Protein AF-0000000083139965 (afdb_homodimer)

Solvent-accessible surface area (backbone atoms only — not comparable to full-atom values): 27828 Å² total; per-residue (Å²): 112,69,70,55,52,53,49,50,53,48,58,63,44,41,60,57,48,49,54,47,48,51,63,63,42,45,64,53,53,51,46,56,53,44,18,28,18,48,39,89,46,64,86,60,56,39,84,54,54,61,54,27,48,53,52,42,74,65,31,63,68,53,55,50,10,46,53,49,32,50,52,50,26,54,53,44,44,50,53,29,51,52,51,12,42,56,50,14,68,67,50,44,50,93,50,92,61,38,60,57,55,53,48,59,45,30,49,44,52,69,47,27,43,45,63,47,16,42,52,49,38,40,54,50,29,46,60,31,44,80,70,76,44,42,39,42,76,32,42,66,49,29,52,52,49,50,49,51,51,48,37,54,28,46,21,24,57,45,13,53,50,40,21,55,43,58,62,67,50,56,64,65,59,54,51,52,40,50,74,70,64,52,47,70,67,49,41,44,66,69,44,48,49,53,74,30,26,64,48,49,35,51,45,53,44,50,45,41,49,50,47,58,35,42,37,45,39,44,49,43,48,36,59,13,23,40,95,50,64,43,24,31,43,46,46,49,37,48,41,28,53,73,71,30,88,86,26,38,13,32,20,34,24,46,47,51,52,48,48,52,51,51,50,52,53,48,49,51,52,46,54,59,39,49,55,53,37,70,75,92,112,70,69,56,51,53,48,50,53,50,58,62,45,41,59,57,47,49,52,48,49,51,64,63,43,45,61,54,54,52,45,54,53,46,16,28,17,48,40,90,46,64,85,58,57,39,83,55,55,63,53,25,49,52,52,40,73,65,30,62,67,52,53,49,11,46,53,49,33,52,53,51,27,54,54,45,45,49,53,28,51,51,51,10,44,54,49,13,67,66,49,44,50,94,50,93,60,38,60,58,54,52,48,61,44,30,49,46,52,68,50,27,42,46,64,49,16,42,52,48,37,41,52,51,30,45,60,31,44,80,71,75,44,43,39,41,73,33,43,67,49,29,50,52,50,51,49,50,51,48,37,53,28,45,21,25,57,46,14,52,50,41,22,54,42,57,60,66,50,57,64,63,59,55,50,53,40,51,74,71,63,53,47,71,69,48,41,43,66,70,46,48,49,53,72,30,26,63,49,51,37,51,43,51,43,50,45,41,51,50,47,58,36,44,36,45,38,44,51,44,47,36,58,12,23,40,95,50,66,43,23,32,45,47,47,49,36,49,41,29,52,74,70,31,88,88,27,38,13,31,21,33,24,46,48,52,52,47,47,51,51,52,49,50,53,48,50,51,51,45,55,59,39,50,55,54,40,70,75,91

pLDDT: mean 88.92, std 9.9, range [39.56, 98.25]

Radius of gyration: 24.58 Å; Cα contacts (8 Å, |Δi|>4): 737; chains: 2; bounding box: 59×63×57 Å

Nearest PDB structures (foldseek):
  7cad-assembly1_A  TM=8.749E-01  e=1.675E-11  Mycolicibacterium smegmatis MC2 155
  8hps-assembly1_A  TM=8.743E-01  e=2.082E-11  Mycolicibacterium smegmatis MC2 155
  8ja7-assembly1_A  TM=8.848E-01  e=9.126E-11  Mycobacterium tuberculosis H37Rv
  4xtc-assembly1_M  TM=8.029E-01  e=4.568E-08  Sphingomonas sp. A1
  2onk-assembly2_I  TM=8.038E-01  e=4.782E-06  Archaeoglobus fulgidus

InterPro domains:
  IPR000515 ABC transporter type 1, transmembrane domain MetI-like [PF00528] (81-275)
  IPR000515 ABC transporter type 1, transmembrane domain MetI-like [PS50928] (66-269)
  IPR000515 ABC transporter type 1, transmembrane domain MetI-like [cd06261] (62-247)
  IPR035906 MetI-like superfamily [G3DSA:1.10.3720.10] (1-270)
  IPR035906 MetI-like superfamily [SSF161098] (50-265)
  IPR051393 ABC transporter permease component [PTHR30193] (10-277)

Organism: NCBI:txid33039

Secondary structure (DSSP, 8-state):
-HHHHHHHHHHHHHHHHHHHHHHHHHHHHHHHHHTTEE-SSGGG-EE-TTHHHHHHHH-HHHHHHHHHHHHHHHHHHHHHHHHHHHHHHHHTS--TTHHHHHHHHHGGGGS-HHHHHHHHHHHHHHHHHTTT--TTT-HHHHHHHHHHHHHHHHHHHHHHHHHHHHHTS-HHHHHHHHHTT--HHHIIIIIIHHHTHHHHHHHHHHHHHHHHT--HHHHHHTTT-STTTT--HHHHHHHHHHSSTT-HHHHHHHHHHHHHHHHHHHHHHHHHHHHHHHH-/-HHHHHHHHHHHHHHHHHHHHHHHHHHHHHHHHHTTEE-SSGGG-EE-TTHHHHHHHH-HHHHHHHHHHHHHHHHHHHHHHHHHHHHHHHHTS--TTHHHHHHHHHGGGGS-HHHHHHHHHHHHHHHHHTTT--TTT-HHHHHHHHHHHHHHHHHHHHHHHHHHHHHTS-HHHHHHHHHTT--HHHIIIIIIHHHTHHHHHHHHHHHHHHHHT--HHHHHHTTT-STTTT--HHHHHHHHHHSSTT-HHHHHHHHHHHHHHHHHHHHHHHHHHHHHHHH-

Foldseek 3Di:
DVVVVVVVVCVVCVVVVVVVVCVVCVVVVLLVQLLQFQDPDSVPTDGDGCVLVVVCVPPPLLVLLAVLLVVLLVVLLCLLLVLLLVLLVVLLDPDPPSVVVLCVLAVLLVDDQQVLLQVLQVVLQVVCVVVPDHCQRDLVSVSVSLSVSVSSNCNSVLNVLLSVQQNPDDVVVVVVCVVVVQDPVRCVPPPSCLSSLVSSLVSSLVSNLCSLQDDSNLCNRHLCHDVNSNRHNNSVLVCQCPVDPSSNSSSSNSVSVSVVVSCVVSVVSNVVSVVSNVVD/DVVVVVVVVCVVCVVVVVVVVCVVCVVVVLLVQLLQFQDPDSVPTDGNGCVLVVVCVPPPLLVLLAVLLVVLLVVLLCLLLVLLLVLLVVLLDPDPPSVVVLCVLAVLLVDDQQVLLQVLQVVLQVVCVVVPDHCQRDLVSVSVSLSVSVSSNCNSVLNVLLSVQQNPDDVVVVVVCVVVVQDPVRCVPPPSCLSSLVSSLVSSLVSNLCSLQDDSNLCNRHLCHDVNSNRHNNSVLVCQCPVDPRSNSSSSNSVSVSVVVSCVVSVVSNVVSVVSNVVD

Structure (mmCIF, N/CA/C/O backbone):
data_AF-0000000083139965-model_v1
#
loop_
_entity.id
_entity.type
_entity.pdbx_description
1 polymer 'L-arabinose transport system permease protein AraP'
#
loop_
_atom_site.group_PDB
_atom_site.id
_atom_site.type_symbol
_atom_site.label_atom_id
_atom_site.label_alt_id
_atom_site.label_comp_id
_atom_site.label_asym_id
_atom_site.label_entity_id
_atom_site.label_seq_id
_atom_site.pdbx_PDB_ins_code
_atom_site.Cartn_x
_atom_site.Cartn_y
_atom_site.Cartn_z
_atom_site.occupancy
_atom_site.B_iso_or_equiv
_atom_site.auth_seq_id
_atom_site.auth_comp_id
_atom_site.auth_asym_id
_atom_site.auth_atom_id
_atom_site.pdbx_PDB_model_num
ATOM 1 N N . MET A 1 1 ? -28.828 26.562 22.656 1 40.03 1 MET A N 1
ATOM 2 C CA . MET A 1 1 ? -29.156 26.172 21.281 1 40.03 1 MET A CA 1
ATOM 3 C C . MET A 1 1 ? -28.062 25.297 20.688 1 40.03 1 MET A C 1
ATOM 5 O O . MET A 1 1 ? -28.312 24.531 19.75 1 40.03 1 MET A O 1
ATOM 9 N N . GLU A 1 2 ? -26.75 25.672 21.047 1 48.31 2 GLU A N 1
ATOM 10 C CA . GLU A 1 2 ? -25.531 25 20.625 1 48.31 2 GLU A CA 1
ATOM 11 C C . GLU A 1 2 ? -25.516 23.531 21.047 1 48.31 2 GLU A C 1
ATOM 13 O O . GLU A 1 2 ? -25.141 22.656 20.281 1 48.31 2 GLU A O 1
ATOM 18 N N . LYS A 1 3 ? -25.734 23.469 22.344 1 54.06 3 LYS A N 1
ATOM 19 C CA . LYS A 1 3 ? -25.719 22.156 22.984 1 54.06 3 LYS A CA 1
ATOM 20 C C . LYS A 1 3 ? -26.812 21.266 22.406 1 54.06 3 LYS A C 1
ATOM 22 O O . LYS A 1 3 ? -26.641 20.047 22.328 1 54.06 3 LYS A O 1
ATOM 27 N N . ALA A 1 4 ? -27.844 21.875 22.109 1 50.06 4 ALA A N 1
ATOM 28 C CA . ALA A 1 4 ? -29.016 21.141 21.656 1 50.06 4 ALA A CA 1
ATOM 29 C C . ALA A 1 4 ? -28.797 20.562 20.25 1 50.06 4 ALA A C 1
ATOM 31 O O . ALA A 1 4 ? -29.203 19.438 19.969 1 50.06 4 ALA A O 1
ATOM 32 N N . PHE A 1 5 ? -28.203 21.266 19.359 1 49.53 5 PHE A N 1
ATOM 33 C CA . PHE A 1 5 ? -27.906 20.875 17.984 1 49.53 5 PHE A CA 1
ATOM 34 C C . PHE A 1 5 ? -26.859 19.781 17.938 1 49.53 5 PHE A C 1
ATOM 36 O O . PHE A 1 5 ? -26.922 18.875 17.094 1 49.53 5 PHE A O 1
ATOM 43 N N . LYS A 1 6 ? -25.984 19.984 18.844 1 57.78 6 LYS A N 1
ATOM 44 C CA . LYS A 1 6 ? -24.953 18.969 18.969 1 57.78 6 LYS A CA 1
ATOM 45 C C . LYS A 1 6 ? -25.547 17.609 19.312 1 57.78 6 LYS A C 1
ATOM 47 O O . LYS A 1 6 ? -25.125 16.578 18.766 1 57.78 6 LYS A O 1
ATOM 52 N N . LYS A 1 7 ? -26.5 17.672 20.172 1 56.47 7 LYS A N 1
ATOM 53 C CA . LYS A 1 7 ? -27.094 16.438 20.688 1 56.47 7 LYS A CA 1
ATOM 54 C C . LYS A 1 7 ? -27.938 15.75 19.609 1 56.47 7 LYS A C 1
ATOM 56 O O . LYS A 1 7 ? -27.922 14.523 19.484 1 56.47 7 LYS A O 1
ATOM 61 N N . ARG A 1 8 ? -28.625 16.516 18.906 1 53.91 8 ARG A N 1
ATOM 62 C CA . ARG A 1 8 ? -29.547 15.938 17.922 1 53.91 8 ARG A CA 1
ATOM 63 C C . ARG A 1 8 ? -28.781 15.32 16.766 1 53.91 8 ARG A C 1
ATOM 65 O O . ARG A 1 8 ? -29.141 14.242 16.281 1 53.91 8 ARG A O 1
ATOM 72 N N . PHE A 1 9 ? -27.828 16.016 16.297 1 57.41 9 PHE A N 1
ATOM 73 C CA . PHE A 1 9 ? -27.031 15.5 15.203 1 57.41 9 PHE A CA 1
ATOM 74 C C . PHE A 1 9 ? -26.297 14.227 15.609 1 57.41 9 PHE A C 1
ATOM 76 O O . PHE A 1 9 ? -26.234 13.266 14.844 1 57.41 9 PHE A O 1
ATOM 83 N N . ALA A 1 10 ? -25.859 14.312 16.812 1 58.84 10 ALA A N 1
ATOM 84 C CA . ALA A 1 10 ? -25.203 13.117 17.344 1 58.84 10 ALA A CA 1
ATOM 85 C C . ALA A 1 10 ? -26.172 11.945 17.422 1 58.84 10 ALA A C 1
ATOM 87 O O . ALA A 1 10 ? -25.812 10.805 17.094 1 58.84 10 ALA A O 1
ATOM 88 N N . ILE A 1 11 ? -27.359 12.211 17.781 1 59.28 11 ILE A N 1
ATOM 89 C CA . ILE A 1 11 ? -28.359 11.164 17.969 1 59.28 11 ILE A CA 1
ATOM 90 C C . ILE A 1 11 ? -28.75 10.578 16.609 1 59.28 11 ILE A C 1
ATOM 92 O O . ILE A 1 11 ? -28.938 9.367 16.469 1 59.28 11 ILE A O 1
ATOM 96 N N . LEU A 1 12 ? -28.812 11.422 15.578 1 60.69 12 LEU A N 1
ATOM 97 C CA . LEU A 1 12 ? -29.25 10.93 14.273 1 60.69 12 LEU A CA 1
ATOM 98 C C . LEU A 1 12 ? -28.109 10.172 13.586 1 60.69 12 LEU A C 1
ATOM 100 O O . LEU A 1 12 ? -28.344 9.195 12.867 1 60.69 12 LEU A O 1
ATOM 104 N N . MET A 1 13 ? -27 10.633 13.977 1 70.31 13 MET A N 1
ATOM 105 C CA . MET A 1 13 ? -25.891 10.016 13.266 1 70.31 13 MET A CA 1
ATOM 106 C C . MET A 1 13 ? -25.422 8.742 13.969 1 70.31 13 MET A C 1
ATOM 108 O O . MET A 1 13 ? -24.75 7.902 13.367 1 70.31 13 MET A O 1
ATOM 112 N N . LEU A 1 14 ? -25.969 8.578 15.141 1 72.94 14 LEU A N 1
ATOM 113 C CA . LEU A 1 14 ? -25.484 7.477 15.961 1 72.94 14 LEU A CA 1
ATOM 114 C C . LEU A 1 14 ? -25.938 6.133 15.406 1 72.94 14 LEU A C 1
ATOM 116 O O . LEU A 1 14 ? -25.125 5.203 15.289 1 72.94 14 LEU A O 1
ATOM 120 N N . PRO A 1 15 ? -27.188 6.09 15 1 71.31 15 PRO A N 1
ATOM 121 C CA . PRO A 1 15 ? -27.594 4.793 14.453 1 71.31 15 PRO A CA 1
ATOM 122 C C . PRO A 1 15 ? -26.828 4.41 13.195 1 71.31 15 PRO A C 1
ATOM 124 O O . PRO A 1 15 ? -26.484 3.242 13.008 1 71.31 15 PRO A O 1
ATOM 127 N N . THR A 1 16 ? -26.625 5.41 12.422 1 73.5 16 THR A N 1
ATOM 128 C CA . THR A 1 16 ? -25.906 5.148 11.18 1 73.5 16 THR A CA 1
ATOM 129 C C . THR A 1 16 ? -24.453 4.77 11.469 1 73.5 16 THR A C 1
ATOM 131 O O . THR A 1 16 ? -23.922 3.844 10.852 1 73.5 16 THR A O 1
ATOM 134 N N . LEU A 1 17 ? -24 5.379 12.453 1 79.5 17 LEU A N 1
ATOM 135 C CA . LEU A 1 17 ? -22.625 5.086 12.812 1 79.5 17 LEU A CA 1
ATOM 136 C C . LEU A 1 17 ? -22.5 3.691 13.422 1 79.5 17 LEU A C 1
ATOM 138 O O . LEU A 1 17 ? -21.547 2.967 13.148 1 79.5 17 LEU A O 1
ATOM 142 N N . ILE A 1 18 ? -23.484 3.336 14.133 1 79.94 18 ILE A N 1
ATOM 143 C CA . ILE A 1 18 ? -23.469 2.014 14.758 1 79.94 18 ILE A CA 1
ATOM 144 C C . ILE A 1 18 ? -23.594 0.938 13.68 1 79.94 18 ILE A C 1
ATOM 146 O O . ILE A 1 18 ? -22.891 -0.07 13.719 1 79.94 18 ILE A O 1
ATOM 150 N N . ALA A 1 19 ? -24.422 1.233 12.727 1 75.75 19 ALA A N 1
ATOM 151 C CA . ALA A 1 19 ? -24.594 0.289 11.625 1 75.75 19 ALA A CA 1
ATOM 152 C C . ALA A 1 19 ? -23.297 0.152 10.828 1 75.75 19 ALA A C 1
ATOM 154 O O . ALA A 1 19 ? -22.922 -0.954 10.438 1 75.75 19 ALA A O 1
ATOM 155 N N . PHE A 1 20 ? -22.703 1.212 10.812 1 78.19 20 PHE A N 1
ATOM 156 C CA . PHE A 1 20 ? -21.453 1.21 10.07 1 78.19 20 PHE A CA 1
ATOM 157 C C . PHE A 1 20 ? -20.375 0.436 10.828 1 78.19 20 PHE A C 1
ATOM 159 O O . PHE A 1 20 ? -19.641 -0.366 10.242 1 78.19 20 PHE A O 1
ATOM 166 N N . ILE A 1 21 ? -20.375 0.562 12.031 1 79.38 21 ILE A N 1
ATOM 167 C CA . ILE A 1 21 ? -19.375 -0.108 12.859 1 79.38 21 ILE A CA 1
ATOM 168 C C . ILE A 1 21 ? -19.594 -1.618 12.82 1 79.38 21 ILE A C 1
ATOM 170 O O . ILE A 1 21 ? -18.641 -2.389 12.688 1 79.38 21 ILE A O 1
ATOM 174 N N . ILE A 1 22 ? -20.812 -1.938 12.836 1 78.56 22 ILE A N 1
ATOM 175 C CA . ILE A 1 22 ? -21.141 -3.359 12.805 1 78.56 22 ILE A CA 1
ATOM 176 C C . ILE A 1 22 ? -20.688 -3.963 11.477 1 78.56 22 ILE A C 1
ATOM 178 O O . ILE A 1 22 ? -20.094 -5.043 11.445 1 78.56 22 ILE A O 1
ATOM 182 N N . ALA A 1 23 ? -20.891 -3.203 10.461 1 79.81 23 ALA A N 1
ATOM 183 C CA . ALA A 1 23 ? -20.5 -3.678 9.141 1 79.81 23 ALA A CA 1
ATOM 184 C C . ALA A 1 23 ? -18.984 -3.795 9.023 1 79.81 23 ALA A C 1
ATOM 186 O O . ALA A 1 23 ? -18.469 -4.668 8.32 1 79.81 23 ALA A O 1
ATOM 187 N N . PHE A 1 24 ? -18.312 -3.039 9.797 1 86.19 24 PHE A N 1
ATOM 188 C CA . PHE A 1 24 ? -16.859 -3.041 9.75 1 86.19 24 PHE A CA 1
ATOM 189 C C . PHE A 1 24 ? -16.297 -4.137 10.648 1 86.19 24 PHE A C 1
ATOM 191 O O . PHE A 1 24 ? -15.18 -4.625 10.422 1 86.19 24 PHE A O 1
ATOM 198 N N . ILE A 1 25 ? -17.078 -4.559 11.57 1 88.5 25 ILE A N 1
ATOM 199 C CA . ILE A 1 25 ? -16.594 -5.527 12.547 1 88.5 25 ILE A CA 1
ATOM 200 C C . ILE A 1 25 ? -16.875 -6.945 12.047 1 88.5 25 ILE A C 1
ATOM 202 O O . ILE A 1 25 ? -16.125 -7.879 12.359 1 88.5 25 ILE A O 1
ATOM 206 N N . ILE A 1 26 ? -17.797 -7.098 11.227 1 87.75 26 ILE A N 1
ATOM 207 C CA . ILE A 1 26 ? -18.297 -8.398 10.805 1 87.75 26 ILE A CA 1
ATOM 208 C C . ILE A 1 26 ? -17.172 -9.203 10.156 1 87.75 26 ILE A C 1
ATOM 210 O O . ILE A 1 26 ? -16.953 -10.359 10.523 1 87.75 26 ILE A O 1
ATOM 214 N N . PRO A 1 27 ? -16.453 -8.594 9.234 1 87.31 27 PRO A N 1
ATOM 215 C CA . PRO A 1 27 ? -15.375 -9.383 8.617 1 87.31 27 PRO A CA 1
ATOM 216 C C . PRO A 1 27 ? -14.328 -9.844 9.633 1 87.31 27 PRO A C 1
ATOM 218 O O . PRO A 1 27 ? -13.797 -10.945 9.516 1 87.31 27 PRO A O 1
ATOM 221 N N . PHE A 1 28 ? -14.125 -9.109 10.594 1 88.19 28 PHE A N 1
ATOM 222 C CA . PHE A 1 28 ? -13.148 -9.469 11.609 1 88.19 28 PHE A CA 1
ATOM 223 C C . PHE A 1 28 ? -13.656 -10.641 12.453 1 88.19 28 PHE A C 1
ATOM 225 O O . PHE A 1 28 ? -12.922 -11.594 12.703 1 88.19 28 PHE A O 1
ATOM 232 N N . VAL A 1 29 ? -14.852 -10.484 12.867 1 90.06 29 VAL A N 1
ATOM 233 C CA . VAL A 1 29 ? -15.445 -11.516 13.727 1 90.06 29 VAL A CA 1
ATOM 234 C C . VAL A 1 29 ? -15.508 -12.836 12.969 1 90.06 29 VAL A C 1
ATOM 236 O O . VAL A 1 29 ? -15.188 -13.891 13.523 1 90.06 29 VAL A O 1
ATOM 239 N N . LEU A 1 30 ? -15.914 -12.758 11.758 1 88.25 30 LEU A N 1
ATOM 240 C CA . LEU A 1 30 ? -15.984 -13.969 10.953 1 88.25 30 LEU A CA 1
ATOM 241 C C . LEU A 1 30 ? -14.594 -14.562 10.742 1 88.25 30 LEU A C 1
ATOM 243 O O . LEU A 1 30 ? -14.43 -15.789 10.789 1 88.25 30 LEU A O 1
ATOM 247 N N . GLY A 1 31 ? -13.641 -13.711 10.414 1 88.31 31 GLY A N 1
ATOM 248 C CA . GLY A 1 31 ? -12.266 -14.18 10.281 1 88.31 31 GLY A CA 1
ATOM 249 C C . GLY A 1 31 ? -11.758 -14.875 11.531 1 88.31 31 GLY A C 1
ATOM 250 O O . GLY A 1 31 ? -11.133 -15.938 11.445 1 88.31 31 GLY A O 1
ATOM 251 N N . ILE A 1 32 ? -12.062 -14.328 12.633 1 92.06 32 ILE A N 1
ATOM 252 C CA . ILE A 1 32 ? -11.641 -14.906 13.906 1 92.06 32 ILE A CA 1
ATOM 253 C C . ILE A 1 32 ? -12.367 -16.234 14.125 1 92.06 32 ILE A C 1
ATOM 255 O O . ILE A 1 32 ? -11.75 -17.234 14.508 1 92.06 32 ILE A O 1
ATOM 259 N N . TYR A 1 33 ? -13.609 -16.25 13.875 1 92.81 33 TYR A N 1
ATOM 260 C CA . TYR A 1 33 ? -14.391 -17.469 14.031 1 92.81 33 TYR A CA 1
ATOM 261 C C . TYR A 1 33 ? -13.852 -18.594 13.148 1 92.81 33 TYR A C 1
ATOM 263 O O . TYR A 1 33 ? -13.664 -19.719 13.609 1 92.81 33 TYR A O 1
ATOM 271 N N . LEU A 1 34 ? -13.555 -18.266 11.906 1 92.12 34 LEU A N 1
ATOM 272 C CA . LEU A 1 34 ? -13.102 -19.266 10.945 1 92.12 34 LEU A CA 1
ATOM 273 C C . LEU A 1 34 ? -11.719 -19.812 11.328 1 92.12 34 LEU A C 1
ATOM 275 O O . LEU A 1 34 ? -11.359 -20.922 10.938 1 92.12 34 LEU A O 1
ATOM 279 N N . SER A 1 35 ? -10.969 -19.031 12.086 1 94.44 35 SER A N 1
ATOM 280 C CA . SER A 1 35 ? -9.648 -19.484 12.516 1 94.44 35 SER A CA 1
ATOM 281 C C . SER A 1 35 ? -9.758 -20.641 13.508 1 94.44 35 SER A C 1
ATOM 283 O O . SER A 1 35 ? -8.789 -21.359 13.75 1 94.44 35 SER A O 1
ATOM 285 N N . PHE A 1 36 ? -10.953 -20.844 14.031 1 96.38 36 PHE A N 1
ATOM 286 C CA . PHE A 1 36 ? -11.188 -21.922 14.984 1 96.38 36 PHE A CA 1
ATOM 287 C C . PHE A 1 36 ? -11.93 -23.078 14.312 1 96.38 36 PHE A C 1
ATOM 289 O O . PHE A 1 36 ? -12.422 -23.984 14.992 1 96.38 36 PHE A O 1
ATOM 296 N N . THR A 1 37 ? -12.023 -23.062 13.008 1 94.62 37 THR A N 1
ATOM 297 C CA . THR A 1 37 ? -12.812 -24.078 12.305 1 94.62 37 THR A CA 1
ATOM 298 C C . THR A 1 37 ? -12 -24.719 11.195 1 94.62 37 THR A C 1
ATOM 300 O O . THR A 1 37 ? -10.961 -24.188 10.789 1 94.62 37 THR A O 1
ATOM 303 N N . LYS A 1 38 ? -12.406 -25.922 10.867 1 93.88 38 LYS A N 1
ATOM 304 C CA . LYS A 1 38 ? -12.031 -26.516 9.586 1 93.88 38 LYS A CA 1
ATOM 305 C C . LYS A 1 38 ? -13.047 -26.188 8.508 1 93.88 38 LYS A C 1
ATOM 307 O O . LYS A 1 38 ? -14.258 -26.328 8.711 1 93.88 38 LYS A O 1
ATOM 312 N N . PHE A 1 39 ? -12.516 -25.531 7.414 1 88.88 39 PHE A N 1
ATOM 313 C CA . PHE A 1 39 ? -13.469 -25.094 6.398 1 88.88 39 PHE A CA 1
ATOM 314 C C . PHE A 1 39 ? -12.82 -25.078 5.02 1 88.88 39 PHE A C 1
ATOM 316 O O . PHE A 1 39 ? -11.594 -25.016 4.902 1 88.88 39 PHE A O 1
ATOM 323 N N . THR A 1 40 ? -13.641 -25.297 4.039 1 81 40 THR A N 1
ATOM 324 C CA . THR A 1 40 ? -13.289 -24.984 2.658 1 81 40 THR A CA 1
ATOM 325 C C . THR A 1 40 ? -14.062 -23.781 2.16 1 81 40 THR A C 1
ATOM 327 O O . THR A 1 40 ? -13.516 -22.922 1.468 1 81 40 THR A O 1
ATOM 330 N N . THR A 1 41 ? -15.273 -23.766 2.584 1 78.69 41 THR A N 1
ATOM 331 C CA . THR A 1 41 ? -16.156 -22.625 2.379 1 78.69 41 THR A CA 1
ATOM 332 C C . THR A 1 41 ? -16.781 -22.172 3.699 1 78.69 41 THR A C 1
ATOM 334 O O . THR A 1 41 ? -16.672 -22.875 4.707 1 78.69 41 THR A O 1
ATOM 337 N N . VAL A 1 42 ? -17.375 -21.062 3.68 1 76.12 42 VAL A N 1
ATOM 338 C CA . VAL A 1 42 ? -17.969 -20.531 4.91 1 76.12 42 VAL A CA 1
ATOM 339 C C . VAL A 1 42 ? -19.109 -21.422 5.367 1 76.12 42 VAL A C 1
ATOM 341 O O . VAL A 1 42 ? -19.344 -21.578 6.566 1 76.12 42 VAL A O 1
ATOM 344 N N . THR A 1 43 ? -19.656 -22.047 4.473 1 78 43 THR A N 1
ATOM 345 C CA . THR A 1 43 ? -20.875 -22.797 4.781 1 78 43 THR A CA 1
ATOM 346 C C . THR A 1 43 ? -20.531 -24.188 5.332 1 78 43 THR A C 1
ATOM 348 O O . THR A 1 43 ? -21.375 -24.844 5.938 1 78 43 THR A O 1
ATOM 351 N N . ASP A 1 44 ? -19.328 -24.641 5.219 1 85.69 44 ASP A N 1
ATOM 352 C CA . ASP A 1 44 ? -18.969 -25.984 5.68 1 85.69 44 ASP A CA 1
ATOM 353 C C . ASP A 1 44 ? -18.047 -25.922 6.891 1 85.69 44 ASP A C 1
ATOM 355 O O . ASP A 1 44 ? -17.328 -26.891 7.191 1 85.69 44 ASP A O 1
ATOM 359 N N . ALA A 1 45 ? -18.125 -24.906 7.637 1 90.31 45 ALA A N 1
ATOM 360 C CA . ALA A 1 45 ? -17.219 -24.688 8.766 1 90.31 45 ALA A CA 1
ATOM 361 C C . ALA A 1 45 ? -17.578 -25.594 9.938 1 90.31 45 ALA A C 1
ATOM 363 O O . ALA A 1 45 ? -18.734 -25.703 10.32 1 90.31 45 ALA A O 1
ATOM 364 N N . GLN A 1 46 ? -16.562 -26.297 10.438 1 94.31 46 GLN A N 1
ATOM 365 C CA . GLN A 1 46 ? -16.703 -27.156 11.617 1 94.31 46 GLN A CA 1
ATOM 366 C C . GLN A 1 46 ? -15.766 -26.703 12.734 1 94.31 46 GLN A C 1
ATOM 368 O O . GLN A 1 46 ? -14.562 -26.547 12.516 1 94.31 46 GLN A O 1
ATOM 373 N N . TRP A 1 47 ? -16.312 -26.609 13.922 1 95.31 47 TRP A N 1
ATOM 374 C CA . TRP A 1 47 ? -15.531 -26.141 15.062 1 95.31 47 TRP A CA 1
ATOM 375 C C . TRP A 1 47 ? -14.508 -27.172 15.5 1 95.31 47 TRP A C 1
ATOM 377 O O . TRP A 1 47 ? -14.852 -28.344 15.727 1 95.31 47 TRP A O 1
ATOM 387 N N . ILE A 1 48 ? -13.258 -26.766 15.578 1 96 48 ILE A N 1
ATOM 388 C CA . ILE A 1 48 ? -12.211 -27.703 15.969 1 96 48 ILE A CA 1
ATOM 389 C C . ILE A 1 48 ? -11.375 -27.109 17.094 1 96 48 ILE A C 1
ATOM 391 O O . ILE A 1 48 ? -10.273 -27.578 17.375 1 96 48 ILE A O 1
ATOM 395 N N . GLY A 1 49 ? -11.797 -26 17.609 1 95.31 49 GLY A N 1
ATOM 396 C CA . GLY A 1 49 ? -11.117 -25.375 18.734 1 95.31 49 GLY A CA 1
ATOM 397 C C . GLY A 1 49 ? -9.805 -24.719 18.359 1 95.31 49 GLY A C 1
ATOM 398 O O . GLY A 1 49 ? -9.75 -23.938 17.406 1 95.31 49 GLY A O 1
ATOM 399 N N . LEU A 1 50 ? -8.742 -25.156 19.125 1 96.75 50 LEU A N 1
ATOM 400 C CA . LEU A 1 50 ? -7.469 -24.469 18.953 1 96.75 50 LEU A CA 1
ATOM 401 C C . LEU A 1 50 ? -6.523 -25.266 18.062 1 96.75 50 LEU A C 1
ATOM 403 O O . LEU A 1 50 ? -5.336 -24.953 17.969 1 96.75 50 LEU A O 1
ATOM 407 N N . SER A 1 51 ? -7.004 -26.203 17.344 1 96.81 51 SER A N 1
ATOM 408 C CA . SER A 1 51 ? -6.18 -27.094 16.547 1 96.81 51 SER A CA 1
ATOM 409 C C . SER A 1 51 ? -5.406 -26.328 15.477 1 96.81 51 SER A C 1
ATOM 411 O O . SER A 1 51 ? -4.215 -26.578 15.273 1 96.81 51 SER A O 1
ATOM 413 N N . ASN A 1 52 ? -6.094 -25.375 14.805 1 97 52 ASN A N 1
ATOM 414 C CA . ASN A 1 52 ? -5.434 -24.578 13.773 1 97 52 ASN A CA 1
ATOM 415 C C . ASN A 1 52 ? -4.266 -23.781 14.344 1 97 52 ASN A C 1
ATOM 417 O O . ASN A 1 52 ? -3.219 -23.656 13.703 1 97 52 ASN A O 1
ATOM 421 N N . TYR A 1 53 ? -4.453 -23.328 15.539 1 97.12 53 TYR A N 1
ATOM 422 C CA . TYR A 1 53 ? -3.416 -22.531 16.188 1 97.12 53 TYR A CA 1
ATOM 423 C C . TYR A 1 53 ? -2.238 -23.406 16.609 1 97.12 53 TYR A C 1
ATOM 425 O O . TYR A 1 53 ? -1.082 -22.984 16.5 1 97.12 53 TYR A O 1
ATOM 433 N N . ILE A 1 54 ? -2.498 -24.531 17.016 1 97.12 54 ILE A N 1
ATOM 434 C CA . ILE A 1 54 ? -1.442 -25.469 17.391 1 97.12 54 ILE A CA 1
ATOM 435 C C . ILE A 1 54 ? -0.6 -25.828 16.172 1 97.12 54 ILE A C 1
ATOM 437 O O . ILE A 1 54 ? 0.632 -25.812 16.234 1 97.12 54 ILE A O 1
ATOM 441 N N . VAL A 1 55 ? -1.267 -26.047 15.109 1 96.19 55 VAL A N 1
ATOM 442 C CA . VAL A 1 55 ? -0.567 -26.391 13.867 1 96.19 55 VAL A CA 1
ATOM 443 C C . VAL A 1 55 ? 0.246 -25.188 13.391 1 96.19 55 VAL A C 1
ATOM 445 O O . VAL A 1 55 ? 1.394 -25.344 12.969 1 96.19 55 VAL A O 1
ATOM 448 N N . ALA A 1 56 ? -0.308 -24.047 13.453 1 96.12 56 ALA A N 1
ATOM 449 C CA . ALA A 1 56 ? 0.378 -22.828 13.031 1 96.12 56 ALA A CA 1
ATOM 450 C C . ALA A 1 56 ? 1.638 -22.594 13.867 1 96.12 56 ALA A C 1
ATOM 452 O O . ALA A 1 56 ? 2.691 -22.25 13.32 1 96.12 56 ALA A O 1
ATOM 453 N N . PHE A 1 57 ? 1.577 -22.875 15.203 1 95.75 57 PHE A N 1
ATOM 454 C CA . PHE A 1 57 ? 2.703 -22.625 16.094 1 95.75 57 PHE A CA 1
ATOM 455 C C . PHE A 1 57 ? 3.789 -23.672 15.898 1 95.75 57 PHE A C 1
ATOM 457 O O . PHE A 1 57 ? 4.961 -23.422 16.188 1 95.75 57 PHE A O 1
ATOM 464 N N . ARG A 1 58 ? 3.428 -24.75 15.359 1 95.31 58 ARG A N 1
ATOM 465 C CA . ARG A 1 58 ? 4.383 -25.828 15.133 1 95.31 58 ARG A CA 1
ATOM 466 C C . ARG A 1 58 ? 4.984 -25.75 13.734 1 95.31 58 ARG A C 1
ATOM 468 O O . ARG A 1 58 ? 5.941 -26.453 13.422 1 95.31 58 ARG A O 1
ATOM 475 N N . ASP A 1 59 ? 4.402 -24.906 12.953 1 95.75 59 ASP A N 1
ATOM 476 C CA . ASP A 1 59 ? 4.895 -24.75 11.586 1 95.75 59 ASP A CA 1
ATOM 477 C C . ASP A 1 59 ? 6.184 -23.922 11.562 1 95.75 59 ASP A C 1
ATOM 479 O O . ASP A 1 59 ? 6.148 -22.703 11.688 1 95.75 59 ASP A O 1
ATOM 483 N N . LYS A 1 60 ? 7.281 -24.578 11.328 1 96 60 LYS A N 1
ATOM 484 C CA . LYS A 1 60 ? 8.594 -23.938 11.359 1 96 60 LYS A CA 1
ATOM 485 C C . LYS A 1 60 ? 8.719 -22.875 10.273 1 96 60 LYS A C 1
ATOM 487 O O . LYS A 1 60 ? 9.398 -21.859 10.453 1 96 60 LYS A O 1
ATOM 492 N N . ASP A 1 61 ? 8.094 -23.109 9.164 1 95.75 61 ASP A N 1
ATOM 493 C CA . ASP A 1 61 ? 8.133 -22.141 8.078 1 95.75 61 ASP A CA 1
ATOM 494 C C . ASP A 1 61 ? 7.426 -20.844 8.461 1 95.75 61 ASP A C 1
ATOM 496 O O . ASP A 1 61 ? 7.895 -19.75 8.141 1 95.75 61 ASP A O 1
ATOM 500 N N . PHE A 1 62 ? 6.352 -21.031 9.195 1 96.81 62 PHE A N 1
ATOM 501 C CA . PHE A 1 62 ? 5.594 -19.859 9.633 1 96.81 62 PHE A CA 1
ATOM 502 C C . PHE A 1 62 ? 6.383 -19.047 10.656 1 96.81 62 PHE A C 1
ATOM 504 O O . PHE A 1 62 ? 6.512 -17.828 10.531 1 96.81 62 PHE A O 1
ATOM 511 N N . LEU A 1 63 ? 6.945 -19.719 11.562 1 96.88 63 LEU A N 1
ATOM 512 C CA . LEU A 1 63 ? 7.719 -19.047 12.594 1 96.88 63 LEU A CA 1
ATOM 513 C C . LEU A 1 63 ? 8.945 -18.375 11.992 1 96.88 63 LEU A C 1
ATOM 515 O O . LEU A 1 63 ? 9.297 -17.25 12.383 1 96.88 63 LEU A O 1
ATOM 519 N N . ALA A 1 64 ? 9.586 -19.047 11.062 1 96.94 64 ALA A N 1
ATOM 520 C CA . ALA A 1 64 ? 10.727 -18.453 10.367 1 96.94 64 ALA A CA 1
ATOM 521 C C . ALA A 1 64 ? 10.32 -17.219 9.586 1 96.94 64 ALA A C 1
ATOM 523 O O . ALA A 1 64 ? 11.047 -16.219 9.555 1 96.94 64 ALA A O 1
ATOM 524 N N . SER A 1 65 ? 9.156 -17.25 8.914 1 97.5 65 SER A N 1
ATOM 525 C CA . SER A 1 65 ? 8.672 -16.109 8.148 1 97.5 65 SER A CA 1
ATOM 526 C C . SER A 1 65 ? 8.344 -14.938 9.055 1 97.5 65 SER A C 1
ATOM 528 O O . SER A 1 65 ? 8.523 -13.781 8.664 1 97.5 65 SER A O 1
ATOM 530 N N . LEU A 1 66 ? 7.879 -15.266 10.297 1 96.94 66 LEU A N 1
ATOM 531 C CA . LEU A 1 66 ? 7.605 -14.211 11.266 1 96.94 66 LEU A CA 1
ATOM 532 C C . LEU A 1 66 ? 8.891 -13.484 11.656 1 96.94 66 LEU A C 1
ATOM 534 O O . LEU A 1 66 ? 8.938 -12.25 11.641 1 96.94 66 LEU A O 1
ATOM 538 N N . LEU A 1 67 ? 9.867 -14.234 11.969 1 96.62 67 LEU A N 1
ATOM 539 C CA . LEU A 1 67 ? 11.141 -13.656 12.367 1 96.62 67 LEU A CA 1
ATOM 540 C C . LEU A 1 67 ? 11.773 -12.898 11.203 1 96.62 67 LEU A C 1
ATOM 542 O O . LEU A 1 67 ? 12.328 -11.805 11.391 1 96.62 67 LEU A O 1
ATOM 546 N N . PHE A 1 68 ? 11.719 -13.492 10.047 1 97.56 68 PHE A N 1
ATOM 547 C CA . PHE A 1 68 ? 12.242 -12.859 8.844 1 97.56 68 PHE A CA 1
ATOM 548 C C . PHE A 1 68 ? 11.531 -11.539 8.57 1 97.56 68 PHE A C 1
ATOM 550 O O . PHE A 1 68 ? 12.172 -10.547 8.219 1 97.56 68 PHE A O 1
ATOM 557 N N . THR A 1 69 ? 10.266 -11.5 8.82 1 97.62 69 THR A N 1
ATOM 558 C CA . THR A 1 69 ? 9.461 -10.297 8.602 1 97.62 69 THR A CA 1
ATOM 559 C C . THR A 1 69 ? 9.82 -9.219 9.625 1 97.62 69 THR A C 1
ATOM 561 O O . THR A 1 69 ? 9.969 -8.047 9.266 1 97.62 69 THR A O 1
ATOM 564 N N . VAL A 1 70 ? 9.984 -9.625 10.836 1 97 70 VAL A N 1
ATOM 565 C CA . VAL A 1 70 ? 10.336 -8.656 11.867 1 97 70 VAL A CA 1
ATOM 566 C C . VAL A 1 70 ? 11.688 -8.023 11.547 1 97 70 VAL A C 1
ATOM 568 O O . VAL A 1 70 ? 11.852 -6.809 11.656 1 97 70 VAL A O 1
ATOM 571 N N . LYS A 1 71 ? 12.641 -8.828 11.148 1 97.5 71 LYS A N 1
ATOM 572 C CA . LYS A 1 71 ? 13.953 -8.312 10.75 1 97.5 71 LYS A CA 1
ATOM 573 C C . LYS A 1 71 ? 13.828 -7.352 9.57 1 97.5 71 LYS A C 1
ATOM 575 O O . LYS A 1 71 ? 14.453 -6.289 9.57 1 97.5 71 LYS A O 1
ATOM 580 N N . PHE A 1 72 ? 13.055 -7.73 8.664 1 98 72 PHE A N 1
ATOM 581 C CA . PHE A 1 72 ? 12.812 -6.926 7.473 1 98 72 PHE A CA 1
ATOM 582 C C . PHE A 1 72 ? 12.203 -5.578 7.848 1 98 72 PHE A C 1
ATOM 584 O O . PHE A 1 72 ? 12.625 -4.539 7.344 1 98 72 PHE A O 1
ATOM 591 N N . VAL A 1 73 ? 11.227 -5.609 8.703 1 98 73 VAL A N 1
ATOM 592 C CA . VAL A 1 73 ? 10.531 -4.402 9.141 1 98 73 VAL A CA 1
ATOM 593 C C . VAL A 1 73 ? 11.5 -3.484 9.883 1 98 73 VAL A C 1
ATOM 595 O O . VAL A 1 73 ? 11.547 -2.279 9.625 1 98 73 VAL A O 1
ATOM 598 N N . LEU A 1 74 ? 12.281 -4.012 10.75 1 97.62 74 LEU A N 1
ATOM 599 C CA . LEU A 1 74 ? 13.203 -3.217 11.555 1 97.62 74 LEU A CA 1
ATOM 600 C C . LEU A 1 74 ? 14.242 -2.527 10.68 1 97.62 74 LEU A C 1
ATOM 602 O O . LEU A 1 74 ? 14.516 -1.338 10.852 1 97.62 74 LEU A O 1
ATOM 606 N N . VAL A 1 75 ? 14.805 -3.262 9.773 1 98.25 75 VAL A N 1
ATOM 607 C CA . VAL A 1 75 ? 15.828 -2.703 8.891 1 98.25 75 VAL A CA 1
ATOM 608 C C . VAL A 1 75 ? 15.219 -1.6 8.023 1 98.25 75 VAL A C 1
ATOM 610 O O . VAL A 1 75 ? 15.789 -0.514 7.902 1 98.25 75 VAL A O 1
ATOM 613 N N . ASN A 1 76 ? 14.047 -1.848 7.441 1 98.19 76 ASN A N 1
ATOM 614 C CA . ASN A 1 76 ? 13.398 -0.862 6.582 1 98.19 76 ASN A CA 1
ATOM 615 C C . ASN A 1 76 ? 12.969 0.373 7.367 1 98.19 76 ASN A C 1
ATOM 617 O O . ASN A 1 76 ? 13.016 1.491 6.852 1 98.19 76 ASN A O 1
ATOM 621 N N . LEU A 1 77 ? 12.492 0.094 8.594 1 97.56 77 LEU A N 1
ATOM 622 C CA . LEU A 1 77 ? 12.102 1.202 9.453 1 97.56 77 LEU A CA 1
ATOM 623 C C . LEU A 1 77 ? 13.25 2.189 9.625 1 97.56 77 LEU A C 1
ATOM 625 O O . LEU A 1 77 ? 13.055 3.402 9.508 1 97.56 77 LEU A O 1
ATOM 629 N N . VAL A 1 78 ? 14.383 1.701 9.82 1 97.88 78 VAL A N 1
ATOM 630 C CA . VAL A 1 78 ? 15.555 2.535 10.07 1 97.88 78 VAL A CA 1
ATOM 631 C C . VAL A 1 78 ? 16.047 3.143 8.758 1 97.88 78 VAL A C 1
ATOM 633 O O . VAL A 1 78 ? 16.219 4.359 8.656 1 97.88 78 VAL A O 1
ATOM 636 N N . THR A 1 79 ? 16.219 2.396 7.75 1 97.94 79 THR A N 1
ATOM 637 C CA . THR A 1 79 ? 16.828 2.859 6.516 1 97.94 79 THR A CA 1
ATOM 638 C C . THR A 1 79 ? 15.922 3.842 5.789 1 97.94 79 THR A C 1
ATOM 640 O O . THR A 1 79 ? 16.359 4.91 5.359 1 97.94 79 THR A O 1
ATOM 643 N N . ILE A 1 80 ? 14.625 3.521 5.695 1 97.81 80 ILE A N 1
ATOM 644 C CA . ILE A 1 80 ? 13.695 4.363 4.949 1 97.81 80 ILE A CA 1
ATOM 645 C C . ILE A 1 80 ? 13.547 5.715 5.645 1 97.81 80 ILE A C 1
ATOM 647 O O . ILE A 1 80 ? 13.672 6.766 5.008 1 97.81 80 ILE A O 1
ATOM 651 N N . ASN A 1 81 ? 13.391 5.68 6.957 1 97.31 81 ASN A N 1
ATOM 652 C CA . ASN A 1 81 ? 13.125 6.922 7.676 1 97.31 81 ASN A CA 1
ATOM 653 C C . ASN A 1 81 ? 14.383 7.773 7.809 1 97.31 81 ASN A C 1
ATOM 655 O O . ASN A 1 81 ? 14.32 9 7.719 1 97.31 81 ASN A O 1
ATOM 659 N N . LEU A 1 82 ? 15.469 7.133 7.992 1 97 82 LEU A N 1
ATOM 660 C CA . LEU A 1 82 ? 16.719 7.875 8.102 1 97 82 LEU A CA 1
ATOM 661 C C . LEU A 1 82 ? 17.078 8.555 6.777 1 97 82 LEU A C 1
ATOM 663 O O . LEU A 1 82 ? 17.375 9.742 6.746 1 97 82 LEU A O 1
ATOM 667 N N . ILE A 1 83 ? 16.969 7.84 5.707 1 96 83 ILE A N 1
ATOM 668 C CA . ILE A 1 83 ? 17.328 8.383 4.402 1 96 83 ILE A CA 1
ATOM 669 C C . ILE A 1 83 ? 16.297 9.43 3.98 1 96 83 ILE A C 1
ATOM 671 O O . ILE A 1 83 ? 16.656 10.492 3.477 1 96 83 ILE A O 1
ATOM 675 N N . ALA A 1 84 ? 15.031 9.086 4.203 1 96.31 84 ALA A N 1
ATOM 676 C CA . ALA A 1 84 ? 13.977 10.031 3.861 1 96.31 84 ALA A CA 1
ATOM 677 C C . ALA A 1 84 ? 14.156 11.352 4.613 1 96.31 84 ALA A C 1
ATOM 679 O O . ALA A 1 84 ? 14 12.43 4.031 1 96.31 84 ALA A O 1
ATOM 680 N N . PHE A 1 85 ? 14.508 11.289 5.875 1 95.56 85 PHE A N 1
ATOM 681 C CA . PHE A 1 85 ? 14.695 12.492 6.676 1 95.56 85 PHE A CA 1
ATOM 682 C C . PHE A 1 85 ? 15.898 13.281 6.184 1 95.56 85 PHE A C 1
ATOM 684 O O . PHE A 1 85 ? 15.844 14.508 6.078 1 95.56 85 PHE A O 1
ATOM 691 N N . MET A 1 86 ? 16.984 12.578 5.914 1 92.81 86 MET A N 1
ATOM 692 C CA . MET A 1 86 ? 18.188 13.25 5.43 1 92.81 86 MET A CA 1
ATOM 693 C C . MET A 1 86 ? 17.906 13.977 4.117 1 92.81 86 MET A C 1
ATOM 695 O O . MET A 1 86 ? 18.328 15.125 3.938 1 92.81 86 MET A O 1
ATOM 699 N N . LEU A 1 87 ? 17.203 13.336 3.264 1 92.44 87 LEU A N 1
ATOM 700 C CA . LEU A 1 87 ? 16.875 13.953 1.987 1 92.44 87 LEU A CA 1
ATOM 701 C C . LEU A 1 87 ? 15.914 15.125 2.188 1 92.44 87 LEU A C 1
ATOM 703 O O . LEU A 1 87 ? 16.062 16.172 1.548 1 92.44 87 LEU A O 1
ATOM 707 N N . ALA A 1 88 ? 14.977 14.914 3.072 1 93.12 88 ALA A N 1
ATOM 708 C CA . ALA A 1 88 ? 14.023 15.984 3.357 1 93.12 88 ALA A CA 1
ATOM 709 C C . ALA A 1 88 ? 14.734 17.203 3.928 1 93.12 88 ALA A C 1
ATOM 711 O O . ALA A 1 88 ? 14.406 18.344 3.57 1 93.12 88 ALA A O 1
ATOM 712 N N . TYR A 1 89 ? 15.648 16.984 4.793 1 90.31 89 TYR A N 1
ATOM 713 C CA . TYR A 1 89 ? 16.391 18.078 5.43 1 90.31 89 TYR A CA 1
ATOM 714 C C . TYR A 1 89 ? 17.125 18.906 4.395 1 90.31 89 TYR A C 1
ATOM 716 O O . TYR A 1 89 ? 17.188 20.141 4.5 1 90.31 89 TYR A O 1
ATOM 724 N N . VAL A 1 90 ? 17.625 18.25 3.412 1 87.38 90 VAL A N 1
ATOM 725 C CA . VAL A 1 90 ? 18.422 18.922 2.389 1 87.38 90 VAL A CA 1
ATOM 726 C C . VAL A 1 90 ? 17.5 19.578 1.368 1 87.38 90 VAL A C 1
ATOM 728 O O . VAL A 1 90 ? 17.766 20.688 0.902 1 87.38 90 VAL A O 1
ATOM 731 N N . LEU A 1 91 ? 16.438 18.953 1.11 1 89.31 91 LEU A N 1
ATOM 732 C CA . LEU A 1 91 ? 15.602 19.391 -0.004 1 89.31 91 LEU A CA 1
ATOM 733 C C . LEU A 1 91 ? 14.453 20.266 0.485 1 89.31 91 LEU A C 1
ATOM 735 O O . LEU A 1 91 ? 13.602 20.672 -0.306 1 89.31 91 LEU A O 1
ATOM 739 N N . SER A 1 92 ? 14.398 20.469 1.747 1 87.38 92 SER A N 1
ATOM 740 C CA . SER A 1 92 ? 13.328 21.297 2.297 1 87.38 92 SER A CA 1
ATOM 741 C C . SER A 1 92 ? 13.562 22.766 1.99 1 87.38 92 SER A C 1
ATOM 743 O O . SER A 1 92 ? 12.641 23.578 2.104 1 87.38 92 SER A O 1
ATOM 745 N N . ARG A 1 93 ? 14.719 23.078 1.589 1 77.62 93 ARG A N 1
ATOM 746 C CA . ARG A 1 93 ? 15.023 24.469 1.265 1 77.62 93 ARG A CA 1
ATOM 747 C C . ARG A 1 93 ? 14.367 24.875 -0.049 1 77.62 93 ARG A C 1
ATOM 749 O O . ARG A 1 93 ? 14.211 24.062 -0.958 1 77.62 93 ARG A O 1
ATOM 756 N N . LYS A 1 94 ? 13.812 25.984 -0.089 1 71.62 94 LYS A N 1
ATOM 757 C CA . LYS A 1 94 ? 13.117 26.5 -1.265 1 71.62 94 LYS A CA 1
ATOM 758 C C . LYS A 1 94 ? 14.102 26.922 -2.348 1 71.62 94 LYS A C 1
ATOM 760 O O . LYS A 1 94 ? 14.227 28.109 -2.643 1 71.62 94 LYS A O 1
ATOM 765 N N . LEU A 1 95 ? 14.977 26.062 -2.703 1 70.44 95 LEU A N 1
ATOM 766 C CA . LEU A 1 95 ? 15.906 26.375 -3.787 1 70.44 95 LEU A CA 1
ATOM 767 C C . LEU A 1 95 ? 15.367 25.875 -5.121 1 70.44 95 LEU A C 1
ATOM 769 O O . LEU A 1 95 ? 14.578 24.922 -5.164 1 70.44 95 LEU A O 1
ATOM 773 N N . ARG A 1 96 ? 15.82 26.609 -6.191 1 70 96 ARG A N 1
ATOM 774 C CA . ARG A 1 96 ? 15.453 26.234 -7.555 1 70 96 ARG A CA 1
ATOM 775 C C . ARG A 1 96 ? 15.977 24.844 -7.902 1 70 96 ARG A C 1
ATOM 777 O O . ARG A 1 96 ? 17.125 24.516 -7.609 1 70 96 ARG A O 1
ATOM 784 N N . GLY A 1 97 ? 15.195 23.891 -8.258 1 74.94 97 GLY A N 1
ATOM 785 C CA . GLY A 1 97 ? 15.617 22.562 -8.672 1 74.94 97 GLY A CA 1
ATOM 786 C C . GLY A 1 97 ? 15.211 21.469 -7.707 1 74.94 97 GLY A C 1
ATOM 787 O O . GLY A 1 97 ? 15.234 20.281 -8.047 1 74.94 97 GLY A O 1
ATOM 788 N N . THR A 1 98 ? 15.016 21.953 -6.453 1 81.81 98 THR A N 1
ATOM 789 C CA . THR A 1 98 ? 14.672 20.953 -5.449 1 81.81 98 THR A CA 1
ATOM 790 C C . THR A 1 98 ? 13.414 20.203 -5.852 1 81.81 98 THR A C 1
ATOM 792 O O . THR A 1 98 ? 13.234 19.031 -5.48 1 81.81 98 THR A O 1
ATOM 795 N N . ASN A 1 99 ? 12.734 20.812 -6.742 1 81.81 99 ASN A N 1
ATOM 796 C CA . ASN A 1 99 ? 11.477 20.203 -7.164 1 81.81 99 ASN A CA 1
ATOM 797 C C . ASN A 1 99 ? 11.727 18.984 -8.055 1 81.81 99 ASN A C 1
ATOM 799 O O . ASN A 1 99 ? 11.016 17.984 -7.957 1 81.81 99 ASN A O 1
ATOM 803 N N . ILE A 1 100 ? 12.672 19.125 -8.844 1 82.38 100 ILE A N 1
ATOM 804 C CA . ILE A 1 100 ? 12.992 18.016 -9.734 1 82.38 100 ILE A CA 1
ATOM 805 C C . ILE A 1 100 ? 13.469 16.812 -8.914 1 82.38 100 ILE A C 1
ATOM 807 O O . ILE A 1 100 ? 13.055 15.68 -9.164 1 82.38 100 ILE A O 1
ATOM 811 N N . PHE A 1 101 ? 14.297 17.094 -7.891 1 85.81 101 PHE A N 1
ATOM 812 C CA . PHE A 1 101 ? 14.797 16.016 -7.035 1 85.81 101 PHE A CA 1
ATOM 813 C C . PHE A 1 101 ? 13.656 15.359 -6.266 1 85.81 101 PHE A C 1
ATOM 815 O O . PHE A 1 101 ? 13.562 14.133 -6.215 1 85.81 101 PHE A O 1
ATOM 822 N N . ARG A 1 102 ? 12.797 16.172 -5.82 1 87.31 102 ARG A N 1
ATOM 823 C CA . ARG A 1 102 ? 11.672 15.656 -5.051 1 87.31 102 ARG A CA 1
ATOM 824 C C . ARG A 1 102 ? 10.773 14.773 -5.918 1 87.31 102 ARG A C 1
ATOM 826 O O . ARG A 1 102 ? 10.344 13.703 -5.484 1 87.31 102 ARG A O 1
ATOM 833 N N . THR A 1 103 ? 10.648 15.156 -7.141 1 84.06 103 THR A N 1
ATOM 834 C CA . THR A 1 103 ? 9.766 14.438 -8.055 1 84.06 103 THR A CA 1
ATOM 835 C C . THR A 1 103 ? 10.375 13.094 -8.445 1 84.06 103 THR A C 1
ATOM 837 O O . THR A 1 103 ? 9.688 12.07 -8.438 1 84.06 103 THR A O 1
ATOM 840 N N . VAL A 1 104 ? 11.594 13.117 -8.719 1 87.12 104 VAL A N 1
ATOM 841 C CA . VAL A 1 104 ? 12.273 11.906 -9.172 1 87.12 104 VAL A CA 1
ATOM 842 C C . VAL A 1 104 ? 12.305 10.883 -8.039 1 87.12 104 VAL A C 1
ATOM 844 O O . VAL A 1 104 ? 12.055 9.695 -8.266 1 87.12 104 VAL A O 1
ATOM 847 N N . ILE A 1 105 ? 12.586 11.367 -6.863 1 90.88 105 ILE A N 1
ATOM 848 C CA . ILE A 1 105 ? 12.711 10.469 -5.719 1 90.88 105 ILE A CA 1
ATOM 849 C C . ILE A 1 105 ? 11.336 9.945 -5.316 1 90.88 105 ILE A C 1
ATOM 851 O O . ILE A 1 105 ? 11.211 8.828 -4.805 1 90.88 105 ILE A O 1
ATOM 855 N N . PHE A 1 106 ? 10.328 10.695 -5.711 1 88.56 106 PHE A N 1
ATOM 856 C CA . PHE A 1 106 ? 8.961 10.32 -5.359 1 88.56 106 PHE A CA 1
ATOM 857 C C . PHE A 1 106 ? 8.383 9.359 -6.391 1 88.56 106 PHE A C 1
ATOM 859 O O . PHE A 1 106 ? 7.5 8.555 -6.074 1 88.56 106 PHE A O 1
ATOM 866 N N . MET A 1 107 ? 8.836 9.242 -7.535 1 86.12 107 MET A N 1
ATOM 867 C CA . MET A 1 107 ? 8.25 8.555 -8.688 1 86.12 107 MET A CA 1
ATOM 868 C C . MET A 1 107 ? 8.117 7.059 -8.422 1 86.12 107 MET A C 1
ATOM 870 O O . MET A 1 107 ? 7.121 6.441 -8.805 1 86.12 107 MET A O 1
ATOM 874 N N . PRO A 1 108 ? 9.062 6.434 -7.781 1 90.56 108 PRO A N 1
ATOM 875 C CA . PRO A 1 108 ? 8.945 4.992 -7.555 1 90.56 108 PRO A 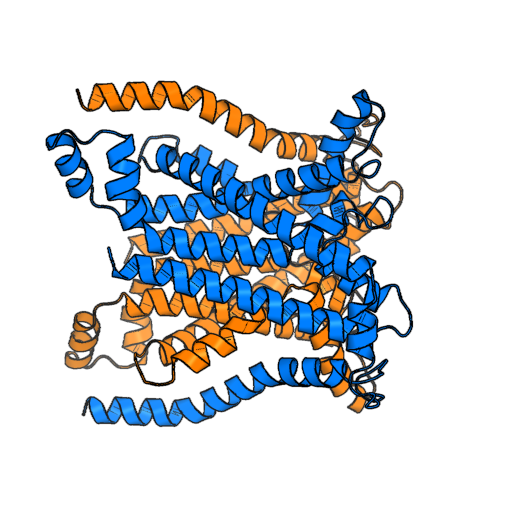CA 1
ATOM 876 C C . PRO A 1 108 ? 7.688 4.617 -6.773 1 90.56 108 PRO A C 1
ATOM 878 O O . PRO A 1 108 ? 7.191 3.492 -6.898 1 90.56 108 PRO A O 1
ATOM 881 N N . ASN A 1 109 ? 7.285 5.559 -6.043 1 89.19 109 ASN A N 1
ATOM 882 C CA . ASN A 1 109 ? 6.109 5.289 -5.223 1 89.19 109 ASN A CA 1
ATOM 883 C C . ASN A 1 109 ? 4.859 5.094 -6.082 1 89.19 109 ASN A C 1
ATOM 885 O O . ASN A 1 109 ? 3.867 4.531 -5.617 1 89.19 109 ASN A O 1
ATOM 889 N N . LEU A 1 110 ? 4.914 5.477 -7.309 1 86 110 LEU A N 1
ATOM 890 C CA . LEU A 1 110 ? 3.773 5.379 -8.211 1 86 110 LEU A CA 1
ATOM 891 C C . LEU A 1 110 ? 3.684 3.988 -8.828 1 86 110 LEU A C 1
ATOM 893 O O . LEU A 1 110 ? 2.678 3.645 -9.453 1 86 110 LEU A O 1
ATOM 897 N N . LEU A 1 111 ? 4.703 3.24 -8.586 1 87.62 111 LEU A N 1
ATOM 898 C CA . LEU A 1 111 ? 4.73 1.882 -9.117 1 87.62 111 LEU A CA 1
ATOM 899 C C . LEU A 1 111 ? 4.215 0.885 -8.078 1 87.62 111 LEU A C 1
ATOM 901 O O . LEU A 1 111 ? 4.504 1.018 -6.887 1 87.62 111 LEU A O 1
ATOM 905 N N . GLY A 1 112 ? 3.436 -0.059 -8.586 1 86.75 112 GLY A N 1
ATOM 906 C CA . GLY A 1 112 ? 3.021 -1.147 -7.715 1 86.75 112 GLY A CA 1
ATOM 907 C C . GLY A 1 112 ? 4.148 -2.111 -7.387 1 86.75 112 GLY A C 1
ATOM 908 O O . GLY A 1 112 ? 5.168 -2.139 -8.078 1 86.75 112 GLY A O 1
ATOM 909 N N . GLY A 1 113 ? 3.941 -2.789 -6.367 1 88.25 113 GLY A N 1
ATOM 910 C CA . GLY A 1 113 ? 4.973 -3.682 -5.867 1 88.25 113 GLY A CA 1
ATOM 911 C C . GLY A 1 113 ? 5.379 -4.746 -6.867 1 88.25 113 GLY A C 1
ATOM 912 O O . GLY A 1 113 ? 6.555 -5.109 -6.957 1 88.25 113 GLY A O 1
ATOM 913 N N . ILE A 1 114 ? 4.465 -5.18 -7.633 1 88.62 114 ILE A N 1
ATOM 914 C CA . ILE A 1 114 ? 4.754 -6.293 -8.531 1 88.62 114 ILE A CA 1
ATOM 915 C C . ILE A 1 114 ? 5.633 -5.812 -9.68 1 88.62 114 ILE A C 1
ATOM 917 O O . ILE A 1 114 ? 6.641 -6.449 -10.008 1 88.62 114 ILE A O 1
ATOM 921 N N . VAL A 1 115 ? 5.273 -4.684 -10.289 1 84.69 115 VAL A N 1
ATOM 922 C CA . VAL A 1 115 ? 6.047 -4.129 -11.398 1 84.69 115 VAL A CA 1
ATOM 923 C C . VAL A 1 115 ? 7.426 -3.703 -10.906 1 84.69 115 VAL A C 1
ATOM 925 O O . VAL A 1 115 ? 8.438 -4.016 -11.531 1 84.69 115 VAL A O 1
ATOM 928 N N . LEU A 1 116 ? 7.398 -3.096 -9.75 1 89.94 116 LEU A N 1
ATOM 929 C CA . LEU A 1 116 ? 8.648 -2.643 -9.148 1 89.94 116 LEU A CA 1
ATOM 930 C C . LEU A 1 116 ? 9.547 -3.824 -8.812 1 89.94 116 LEU A C 1
ATOM 932 O O . LEU A 1 116 ? 10.758 -3.77 -9.055 1 89.94 116 LEU A O 1
ATOM 936 N N . GLY A 1 117 ? 9 -4.832 -8.344 1 91.56 117 GLY A N 1
ATOM 937 C CA . GLY A 1 117 ? 9.766 -6.008 -7.961 1 91.56 117 GLY A CA 1
ATOM 938 C C . GLY A 1 117 ? 10.438 -6.691 -9.141 1 91.56 117 GLY A C 1
ATOM 939 O O . GLY A 1 117 ? 11.578 -7.141 -9.039 1 91.56 117 GLY A O 1
ATOM 940 N N . TYR A 1 118 ? 9.758 -6.75 -10.203 1 87.25 118 TYR A N 1
ATOM 941 C CA . TYR A 1 118 ? 10.32 -7.395 -11.383 1 87.25 118 TYR A CA 1
ATOM 942 C C . TYR A 1 118 ? 11.516 -6.605 -11.914 1 87.25 118 TYR A C 1
ATOM 944 O O . TYR A 1 118 ? 12.547 -7.188 -12.266 1 87.25 118 TYR A O 1
ATOM 952 N N . ILE A 1 119 ? 11.375 -5.34 -11.961 1 86.88 119 ILE A N 1
ATOM 953 C CA . ILE A 1 119 ? 12.453 -4.484 -12.445 1 86.88 119 ILE A CA 1
ATOM 954 C C . ILE A 1 119 ? 13.695 -4.676 -11.578 1 86.88 119 ILE A C 1
ATOM 956 O O . ILE A 1 119 ? 14.797 -4.883 -12.094 1 86.88 119 ILE A O 1
ATOM 960 N N . TRP A 1 120 ? 13.492 -4.668 -10.328 1 92.75 120 TRP A N 1
ATOM 961 C CA . TRP A 1 120 ? 14.625 -4.801 -9.422 1 92.75 120 TRP A CA 1
ATOM 962 C C . TRP A 1 120 ? 15.195 -6.219 -9.461 1 92.75 120 TRP A C 1
ATOM 964 O O . TRP A 1 120 ? 16.406 -6.414 -9.297 1 92.75 120 TRP A O 1
ATOM 974 N N . GLN A 1 121 ? 14.32 -7.172 -9.664 1 92.94 121 GLN A N 1
ATOM 975 C CA . GLN A 1 121 ? 14.805 -8.539 -9.82 1 92.94 121 GLN A CA 1
ATOM 976 C C . GLN A 1 121 ? 15.766 -8.648 -11 1 92.94 121 GLN A C 1
ATOM 978 O O . GLN A 1 121 ? 16.828 -9.273 -10.891 1 92.94 121 GLN A O 1
ATOM 983 N N . LEU A 1 122 ? 15.484 -8.031 -12.062 1 88.62 122 LEU A N 1
ATOM 984 C CA . LEU A 1 122 ? 16.312 -8.047 -13.266 1 88.62 122 LEU A CA 1
ATOM 985 C C . LEU A 1 122 ? 17.625 -7.312 -13.031 1 88.62 122 LEU A C 1
ATOM 987 O O . LEU A 1 122 ? 18.688 -7.793 -13.43 1 88.62 122 LEU A O 1
ATOM 991 N N . ILE A 1 123 ? 17.547 -6.227 -12.406 1 89.62 123 ILE A N 1
ATOM 992 C CA . ILE A 1 123 ? 18.719 -5.398 -12.172 1 89.62 123 ILE A CA 1
ATOM 993 C C . ILE A 1 123 ? 19.688 -6.133 -11.242 1 89.62 123 ILE A C 1
ATOM 995 O O . ILE A 1 123 ? 20.875 -6.254 -11.547 1 89.62 123 ILE A O 1
ATOM 999 N N . ILE A 1 124 ? 19.156 -6.637 -10.18 1 93.19 124 ILE A N 1
ATOM 1000 C CA . ILE A 1 124 ? 20 -7.273 -9.18 1 93.19 124 ILE A CA 1
ATOM 1001 C C . ILE A 1 124 ? 20.594 -8.562 -9.734 1 93.19 124 ILE A C 1
ATOM 1003 O O . ILE A 1 124 ? 21.781 -8.836 -9.57 1 93.19 124 ILE A O 1
ATOM 1007 N N . ASN A 1 125 ? 19.766 -9.32 -10.383 1 92.62 125 ASN A N 1
ATOM 1008 C CA . ASN A 1 125 ? 20.266 -10.555 -10.977 1 92.62 125 ASN A CA 1
ATOM 1009 C C . ASN A 1 125 ? 21.281 -10.266 -12.078 1 92.62 125 ASN A C 1
ATOM 1011 O O . ASN A 1 125 ? 22.219 -11.039 -12.281 1 92.62 125 ASN A O 1
ATOM 1015 N N . GLY A 1 126 ? 21.047 -9.203 -12.805 1 88.88 126 GLY A N 1
ATOM 1016 C CA . GLY A 1 126 ? 22.047 -8.789 -13.773 1 88.88 126 GLY A CA 1
ATOM 1017 C C . GLY A 1 126 ? 23.406 -8.508 -13.148 1 88.88 126 GLY A C 1
ATOM 1018 O O . GLY A 1 126 ? 24.438 -8.953 -13.664 1 88.88 126 GLY A O 1
ATOM 1019 N N . PHE A 1 127 ? 23.375 -7.828 -12.062 1 89.56 127 PHE A N 1
ATOM 1020 C CA . PHE A 1 127 ? 24.594 -7.531 -11.336 1 89.56 127 PHE A CA 1
ATOM 1021 C C . PHE A 1 127 ? 25.188 -8.797 -10.734 1 89.56 127 PHE A C 1
ATOM 1023 O O . PHE A 1 127 ? 26.406 -9.023 -10.82 1 89.56 127 PHE A O 1
ATOM 1030 N N . LEU A 1 128 ? 24.375 -9.617 -10.172 1 93 128 LEU A N 1
ATOM 1031 C CA . LEU A 1 128 ? 24.828 -10.82 -9.484 1 93 128 LEU A CA 1
ATOM 1032 C C . LEU A 1 128 ? 25.312 -11.867 -10.484 1 93 128 LEU A C 1
ATOM 1034 O O . LEU A 1 128 ? 26.078 -12.766 -10.125 1 93 128 LEU A O 1
ATOM 1038 N N . SER A 1 129 ? 24.828 -11.734 -11.68 1 90.69 129 SER A N 1
ATOM 1039 C CA . SER A 1 129 ? 25.266 -12.68 -12.711 1 90.69 129 SER A CA 1
ATOM 1040 C C . SER A 1 129 ? 26.766 -12.617 -12.914 1 90.69 129 SER A C 1
ATOM 1042 O O . SER A 1 129 ? 27.391 -13.625 -13.258 1 90.69 129 SER A O 1
ATOM 1044 N N . PHE A 1 130 ? 27.344 -11.492 -12.695 1 91.19 130 PHE A N 1
ATOM 1045 C CA . PHE A 1 130 ? 28.781 -11.344 -12.789 1 91.19 130 PHE A CA 1
ATOM 1046 C C . PHE A 1 130 ? 29.484 -12.211 -11.75 1 91.19 130 PHE A C 1
ATOM 1048 O O . PHE A 1 130 ? 30.656 -12.578 -11.922 1 91.19 130 PHE A O 1
ATOM 1055 N N . PHE A 1 131 ? 28.797 -12.578 -10.727 1 93.56 131 PHE A N 1
ATOM 1056 C CA . PHE A 1 131 ? 29.344 -13.398 -9.656 1 93.56 131 PHE A CA 1
ATOM 1057 C C . PHE A 1 131 ? 28.766 -14.805 -9.688 1 93.56 131 PHE A C 1
ATOM 1059 O O . PHE A 1 131 ? 28.844 -15.547 -8.711 1 93.56 131 PHE A O 1
ATOM 1066 N N . LYS A 1 132 ? 28.016 -15.094 -10.719 1 93 132 LYS A N 1
ATOM 1067 C CA . LYS A 1 132 ? 27.469 -16.406 -11 1 93 132 LYS A CA 1
ATOM 1068 C C . LYS A 1 132 ? 26.453 -16.812 -9.93 1 93 132 LYS A C 1
ATOM 1070 O O . LYS A 1 132 ? 26.469 -17.953 -9.445 1 93 132 LYS A O 1
ATOM 1075 N N . THR A 1 133 ? 25.75 -15.836 -9.508 1 94 133 THR A N 1
ATOM 1076 C CA . THR A 1 133 ? 24.703 -16.094 -8.531 1 94 133 THR A CA 1
ATOM 1077 C C . THR A 1 133 ? 23.438 -15.289 -8.867 1 94 133 THR A C 1
ATOM 1079 O O . THR A 1 133 ? 23.406 -14.578 -9.875 1 94 133 THR A O 1
ATOM 1082 N N . THR A 1 134 ? 22.359 -15.547 -8.117 1 93.06 134 THR A N 1
ATOM 1083 C CA . THR A 1 134 ? 21.094 -14.859 -8.328 1 93.06 134 THR A CA 1
ATOM 1084 C C . THR A 1 134 ? 20.453 -14.484 -6.988 1 93.06 134 THR A C 1
ATOM 1086 O O . THR A 1 134 ? 20.938 -14.891 -5.93 1 93.06 134 THR A O 1
ATOM 1089 N N . LEU A 1 135 ? 19.438 -13.781 -7.078 1 93.62 135 LEU A N 1
ATOM 1090 C CA . LEU A 1 135 ? 18.688 -13.344 -5.914 1 93.62 135 LEU A CA 1
ATOM 1091 C C . LEU A 1 135 ? 18.109 -14.539 -5.152 1 93.62 135 LEU A C 1
ATOM 1093 O O . LEU A 1 135 ? 17.969 -14.492 -3.93 1 93.62 135 LEU A O 1
ATOM 1097 N N . THR A 1 136 ? 17.859 -15.586 -5.855 1 92.62 136 THR A N 1
ATOM 1098 C CA . THR A 1 136 ? 17.172 -16.719 -5.254 1 92.62 136 THR A CA 1
ATOM 1099 C C . THR A 1 136 ? 18.156 -17.812 -4.867 1 92.62 136 THR A C 1
ATOM 1101 O O . THR A 1 136 ? 17.766 -18.875 -4.379 1 92.62 136 THR A O 1
ATOM 1104 N N . ALA A 1 137 ? 19.422 -17.562 -5.117 1 93.06 137 ALA A N 1
ATOM 1105 C CA . ALA A 1 137 ? 20.453 -18.547 -4.797 1 93.06 137 ALA A CA 1
ATOM 1106 C C . ALA A 1 137 ? 20.766 -18.562 -3.303 1 93.06 137 ALA A C 1
ATOM 1108 O O . ALA A 1 137 ? 21.141 -19.594 -2.744 1 93.06 137 ALA A O 1
ATOM 1109 N N . ASP A 1 138 ? 20.562 -17.297 -2.768 1 93.81 138 ASP A N 1
ATOM 1110 C CA . ASP A 1 138 ? 20.891 -17.109 -1.358 1 93.81 138 ASP A CA 1
ATOM 1111 C C . ASP A 1 138 ? 19.906 -16.156 -0.688 1 93.81 138 ASP A C 1
ATOM 1113 O O . ASP A 1 138 ? 19.516 -15.141 -1.273 1 93.81 138 ASP A O 1
ATOM 1117 N N . ALA A 1 139 ? 19.594 -16.562 0.581 1 94.94 139 ALA A N 1
ATOM 1118 C CA . ALA A 1 139 ? 18.609 -15.766 1.321 1 94.94 139 ALA A CA 1
ATOM 1119 C C . ALA A 1 139 ? 19.156 -14.375 1.635 1 94.94 139 ALA A C 1
ATOM 1121 O O . ALA A 1 139 ? 18.391 -13.414 1.734 1 94.94 139 ALA A O 1
ATOM 1122 N N . THR A 1 140 ? 20.438 -14.258 1.729 1 96.06 140 THR A N 1
ATOM 1123 C CA . THR A 1 140 ? 21.047 -12.977 2.039 1 96.06 140 THR A CA 1
ATOM 1124 C C . THR A 1 140 ? 20.828 -11.984 0.899 1 96.06 140 THR A C 1
ATOM 1126 O O . THR A 1 140 ? 20.469 -10.828 1.133 1 96.06 140 THR A O 1
ATOM 1129 N N . TYR A 1 141 ? 21.016 -12.477 -0.336 1 96 141 TYR A N 1
ATOM 1130 C CA . TYR A 1 141 ? 20.781 -11.609 -1.49 1 96 141 TYR A CA 1
ATOM 1131 C C . TYR A 1 141 ? 19.312 -11.234 -1.604 1 96 141 TYR A C 1
ATOM 1133 O O . TYR A 1 141 ? 18.984 -10.102 -1.957 1 96 141 TYR A O 1
ATOM 1141 N N . GLY A 1 142 ? 18.484 -12.25 -1.247 1 96.56 142 GLY A N 1
ATOM 1142 C CA . GLY A 1 142 ? 17.062 -11.977 -1.274 1 96.56 142 GLY A CA 1
ATOM 1143 C C . GLY A 1 142 ? 16.625 -10.914 -0.271 1 96.56 142 GLY A C 1
ATOM 1144 O O . GLY A 1 142 ? 15.859 -10.016 -0.6 1 96.56 142 GLY A O 1
ATOM 1145 N N . PHE A 1 143 ? 17.219 -11.031 0.9 1 97.69 143 PHE A N 1
ATOM 1146 C CA . PHE A 1 143 ? 16.875 -10.102 1.968 1 97.69 143 PHE A CA 1
ATOM 1147 C C . PHE A 1 143 ? 17.25 -8.68 1.586 1 97.69 143 PHE A C 1
ATOM 1149 O O . PHE A 1 143 ? 16.406 -7.777 1.6 1 97.69 143 PHE A O 1
ATOM 1156 N N . TRP A 1 144 ? 18.422 -8.469 1.166 1 97.44 144 TRP A N 1
ATOM 1157 C CA . TRP A 1 144 ? 18.906 -7.125 0.892 1 97.44 144 TRP A CA 1
ATOM 1158 C C . TRP A 1 144 ? 18.328 -6.586 -0.411 1 97.44 144 TRP A C 1
ATOM 1160 O O . TRP A 1 144 ? 18.125 -5.379 -0.56 1 97.44 144 TRP A O 1
ATOM 1170 N N . GLY A 1 145 ? 18.078 -7.535 -1.342 1 96.81 145 GLY A N 1
ATOM 1171 C CA . GLY A 1 145 ? 17.375 -7.113 -2.547 1 96.81 145 GLY A CA 1
ATOM 1172 C C . GLY A 1 145 ? 16 -6.527 -2.268 1 96.81 145 GLY A C 1
ATOM 1173 O O . GLY A 1 145 ? 15.641 -5.496 -2.836 1 96.81 145 GLY A O 1
ATOM 1174 N N . MET A 1 146 ? 15.289 -7.152 -1.367 1 97.31 146 MET A N 1
ATOM 1175 C CA . MET A 1 146 ? 13.961 -6.664 -1.008 1 97.31 146 MET A CA 1
ATOM 1176 C C . MET A 1 146 ? 14.062 -5.348 -0.239 1 97.31 146 MET A C 1
ATOM 1178 O O . MET A 1 146 ? 13.242 -4.449 -0.438 1 97.31 146 MET A O 1
ATOM 1182 N N . VAL A 1 147 ? 15.062 -5.258 0.614 1 98 147 VAL A N 1
ATOM 1183 C CA . VAL A 1 147 ? 15.258 -4.031 1.377 1 98 147 VAL A CA 1
ATOM 1184 C C . VAL A 1 147 ? 15.547 -2.871 0.426 1 98 147 VAL A C 1
ATOM 1186 O O . VAL A 1 147 ? 14.945 -1.803 0.539 1 98 147 VAL A O 1
ATOM 1189 N N . LEU A 1 148 ? 16.391 -3.111 -0.514 1 96.75 148 LEU A N 1
ATOM 1190 C CA . LEU A 1 148 ? 16.766 -2.084 -1.479 1 96.75 148 LEU A CA 1
ATOM 1191 C C . LEU A 1 148 ? 15.555 -1.633 -2.289 1 96.75 148 LEU A C 1
ATOM 1193 O O . LEU A 1 148 ? 15.352 -0.434 -2.484 1 96.75 148 LEU A O 1
ATOM 1197 N N . ALA A 1 149 ? 14.812 -2.586 -2.756 1 95.69 149 ALA A N 1
ATOM 1198 C CA . ALA A 1 149 ? 13.641 -2.291 -3.58 1 95.69 149 ALA A CA 1
ATOM 1199 C C . ALA A 1 149 ? 12.594 -1.511 -2.789 1 95.69 149 ALA A C 1
ATOM 1201 O O . ALA A 1 149 ? 12.023 -0.541 -3.291 1 95.69 149 ALA A O 1
ATOM 1202 N N . MET A 1 150 ? 12.352 -1.919 -1.578 1 96.69 150 MET A N 1
ATOM 1203 C CA . MET A 1 150 ? 11.359 -1.223 -0.764 1 96.69 150 MET A CA 1
ATOM 1204 C C . MET A 1 150 ? 11.828 0.19 -0.427 1 96.69 150 MET A C 1
ATOM 1206 O O . MET A 1 150 ? 11.031 1.127 -0.418 1 96.69 150 MET A O 1
ATOM 1210 N N . ASN A 1 151 ? 13.094 0.312 -0.105 1 96.75 151 ASN A N 1
ATOM 1211 C CA . ASN A 1 151 ? 13.633 1.648 0.123 1 96.75 151 ASN A CA 1
ATOM 1212 C C . ASN A 1 151 ? 13.414 2.553 -1.088 1 96.75 151 ASN A C 1
ATOM 1214 O O . ASN A 1 151 ? 12.969 3.691 -0.946 1 96.75 151 ASN A O 1
ATOM 1218 N N . TRP A 1 152 ? 13.711 1.977 -2.174 1 95.06 152 TRP A N 1
ATOM 1219 C CA . TRP A 1 152 ? 13.555 2.729 -3.414 1 95.06 152 TRP A CA 1
ATOM 1220 C C . TRP A 1 152 ? 12.117 3.191 -3.592 1 95.06 152 TRP A C 1
ATOM 1222 O O . TRP A 1 152 ? 11.867 4.309 -4.047 1 95.06 152 TRP A O 1
ATOM 1232 N N . GLN A 1 153 ? 11.234 2.426 -3.158 1 93.56 153 GLN A N 1
ATOM 1233 C CA . GLN A 1 153 ? 9.82 2.713 -3.352 1 93.56 153 GLN A CA 1
ATOM 1234 C C . GLN A 1 153 ? 9.312 3.701 -2.307 1 93.56 153 GLN A C 1
ATOM 1236 O O . GLN A 1 153 ? 8.523 4.594 -2.621 1 93.56 153 GLN A O 1
ATOM 1241 N N . MET A 1 154 ? 9.773 3.662 -1.089 1 95 154 MET A N 1
ATOM 1242 C CA . MET A 1 154 ? 9.07 4.305 0.016 1 95 154 MET A CA 1
ATOM 1243 C C . MET A 1 154 ? 9.797 5.562 0.469 1 95 154 MET A C 1
ATOM 1245 O O . MET A 1 154 ? 9.203 6.438 1.101 1 95 154 MET A O 1
ATOM 1249 N N . ILE A 1 155 ? 11.047 5.723 0.151 1 96.25 155 ILE A N 1
ATOM 1250 C CA . ILE A 1 155 ? 11.836 6.848 0.641 1 96.25 155 ILE A CA 1
ATOM 1251 C C . ILE A 1 155 ? 11.211 8.164 0.179 1 96.25 155 ILE A C 1
ATOM 1253 O O . ILE A 1 155 ? 11.102 9.109 0.959 1 96.25 155 ILE A O 1
ATOM 1257 N N . GLY A 1 156 ? 10.836 8.188 -1.046 1 93 156 GLY A N 1
ATOM 1258 C CA . GLY A 1 156 ? 10.273 9.406 -1.597 1 93 156 GLY A CA 1
ATOM 1259 C C . GLY A 1 156 ? 9.008 9.852 -0.887 1 93 156 GLY A C 1
ATOM 1260 O O . GLY A 1 156 ? 8.82 11.047 -0.637 1 93 156 GLY A O 1
ATOM 1261 N N . TYR A 1 157 ? 8.25 8.875 -0.566 1 88.31 157 TYR A N 1
ATOM 1262 C CA . TYR A 1 157 ? 6.988 9.172 0.112 1 88.31 157 TYR A CA 1
ATOM 1263 C C . TYR A 1 157 ? 7.238 9.742 1.502 1 88.31 157 TYR A C 1
ATOM 1265 O O . TYR A 1 157 ? 6.645 10.758 1.878 1 88.31 157 TYR A O 1
ATOM 1273 N N . MET A 1 158 ? 8.023 9.164 2.266 1 93.81 158 MET A N 1
ATOM 1274 C CA . MET A 1 158 ? 8.352 9.648 3.602 1 93.81 158 MET A CA 1
ATOM 1275 C C . MET A 1 158 ? 9.055 11 3.531 1 93.81 158 MET A C 1
ATOM 1277 O O . MET A 1 158 ? 8.812 11.875 4.367 1 93.81 158 MET A O 1
ATOM 1281 N N . MET A 1 159 ? 9.836 11.133 2.506 1 93.88 159 MET A N 1
ATOM 1282 C CA . MET A 1 159 ? 10.57 12.383 2.318 1 93.88 159 MET A CA 1
ATOM 1283 C C . MET A 1 159 ? 9.617 13.562 2.188 1 93.88 159 MET A C 1
ATOM 1285 O O . MET A 1 159 ? 9.812 14.602 2.824 1 93.88 159 MET A O 1
ATOM 1289 N N . VAL A 1 160 ? 8.602 13.352 1.444 1 88.69 160 VAL A N 1
ATOM 1290 C CA . VAL A 1 160 ? 7.656 14.438 1.189 1 88.69 160 VAL A CA 1
ATOM 1291 C C . VAL A 1 160 ? 6.941 14.812 2.486 1 88.69 160 VAL A C 1
ATOM 1293 O O . VAL A 1 160 ? 6.727 15.992 2.76 1 88.69 160 VAL A O 1
ATOM 1296 N N . ILE A 1 161 ? 6.605 13.859 3.285 1 86.19 161 ILE A N 1
ATOM 1297 C CA . ILE A 1 161 ? 5.965 14.125 4.566 1 86.19 161 ILE A CA 1
ATOM 1298 C C . ILE A 1 161 ? 6.914 14.898 5.477 1 86.19 161 ILE A C 1
ATOM 1300 O O . ILE A 1 161 ? 6.527 15.891 6.09 1 86.19 161 ILE A O 1
ATOM 1304 N N . TYR A 1 162 ? 8.156 14.523 5.477 1 92.81 162 TYR A N 1
ATOM 1305 C CA . TYR A 1 162 ? 9.148 15.203 6.293 1 92.81 162 TYR A CA 1
ATOM 1306 C C . TYR A 1 162 ? 9.391 16.625 5.793 1 92.81 162 TYR A C 1
ATOM 1308 O O . TYR A 1 162 ? 9.555 17.547 6.59 1 92.81 162 TYR A O 1
ATOM 1316 N N . ILE A 1 163 ? 9.422 16.766 4.512 1 91.12 163 ILE A N 1
ATOM 1317 C CA . ILE A 1 163 ? 9.625 18.078 3.934 1 91.12 163 ILE A CA 1
ATOM 1318 C C . ILE A 1 163 ? 8.492 19.016 4.363 1 91.12 163 ILE A C 1
ATOM 1320 O O . ILE A 1 163 ? 8.734 20.141 4.793 1 91.12 163 ILE A O 1
ATOM 1324 N N . ALA A 1 164 ? 7.301 18.5 4.25 1 83.06 164 ALA A N 1
ATOM 1325 C CA . ALA A 1 164 ? 6.145 19.312 4.633 1 83.06 164 ALA A CA 1
ATOM 1326 C C . ALA A 1 164 ? 6.215 19.719 6.102 1 83.06 164 ALA A C 1
ATOM 1328 O O . ALA A 1 164 ? 5.891 20.844 6.457 1 83.06 164 ALA A O 1
ATOM 1329 N N . ALA A 1 165 ? 6.602 18.844 6.914 1 87 165 ALA A N 1
ATOM 1330 C CA . ALA A 1 165 ? 6.703 19.125 8.344 1 87 165 ALA A CA 1
ATOM 1331 C C . ALA A 1 165 ? 7.809 20.141 8.625 1 87 165 ALA A C 1
ATOM 1333 O O . ALA A 1 165 ? 7.625 21.062 9.422 1 87 165 ALA A O 1
ATOM 1334 N N . ILE A 1 166 ? 8.93 20.062 7.977 1 90.94 166 ILE A N 1
ATOM 1335 C CA . ILE A 1 166 ? 10.07 20.938 8.188 1 90.94 166 ILE A CA 1
ATOM 1336 C C . ILE A 1 166 ? 9.742 22.344 7.68 1 90.94 166 ILE A C 1
ATOM 1338 O O . ILE A 1 166 ? 10.086 23.344 8.32 1 90.94 166 ILE A O 1
ATOM 1342 N N . GLN A 1 167 ? 9.094 22.297 6.574 1 86.38 167 GLN A N 1
ATOM 1343 C CA . GLN A 1 167 ? 8.75 23.594 5.973 1 86.38 167 GLN A CA 1
ATOM 1344 C C . GLN A 1 167 ? 7.711 24.328 6.812 1 86.38 167 GLN A C 1
ATOM 1346 O O . GLN A 1 167 ? 7.535 25.547 6.66 1 86.38 167 GLN A O 1
ATOM 1351 N N . ASN A 1 168 ? 7.055 23.641 7.625 1 82.69 168 ASN A N 1
ATOM 1352 C CA . ASN A 1 168 ? 6.051 24.25 8.484 1 82.69 168 ASN A CA 1
ATOM 1353 C C . ASN A 1 168 ? 6.684 24.906 9.703 1 82.69 168 ASN A C 1
ATOM 1355 O O . ASN A 1 168 ? 6.016 25.656 10.43 1 82.69 168 ASN A O 1
ATOM 1359 N N . ILE A 1 169 ? 7.965 24.688 9.906 1 86.06 169 ILE A N 1
ATOM 1360 C CA . ILE A 1 169 ? 8.672 25.359 10.992 1 86.06 169 ILE A CA 1
ATOM 1361 C C . ILE A 1 169 ? 8.984 26.797 10.602 1 86.06 169 ILE A C 1
ATOM 1363 O O . ILE A 1 169 ? 9.531 27.062 9.523 1 86.06 169 ILE A O 1
ATOM 1367 N N . SER A 1 170 ? 8.625 27.703 11.406 1 89.31 170 SER A N 1
ATOM 1368 C CA . SER A 1 170 ? 8.836 29.125 11.117 1 89.31 170 SER A CA 1
ATOM 1369 C C . SER A 1 170 ? 10.312 29.438 10.898 1 89.31 170 SER A C 1
ATOM 1371 O O . SER A 1 170 ? 11.172 28.906 11.609 1 89.31 170 SER A O 1
ATOM 1373 N N . GLU A 1 171 ? 10.508 30.203 9.953 1 85.81 171 GLU A N 1
ATOM 1374 C CA . GLU A 1 171 ? 11.867 30.641 9.68 1 85.81 171 GLU A CA 1
ATOM 1375 C C . GLU A 1 171 ? 12.43 31.453 10.852 1 85.81 171 GLU A C 1
ATOM 1377 O O . GLU A 1 171 ? 13.641 31.438 11.094 1 85.81 171 GLU A O 1
ATOM 1382 N N . GLU A 1 172 ? 11.531 32.062 11.547 1 89.38 172 GLU A N 1
ATOM 1383 C CA . GLU A 1 172 ? 11.93 32.844 12.703 1 89.38 172 GLU A CA 1
ATOM 1384 C C . GLU A 1 172 ? 12.586 31.984 13.773 1 89.38 172 GLU A C 1
ATOM 1386 O O . GLU A 1 172 ? 13.57 32.375 14.398 1 89.38 172 GLU A O 1
ATOM 1391 N N . ILE A 1 173 ? 12.055 30.844 13.891 1 89.56 173 ILE A N 1
ATOM 1392 C CA . ILE A 1 173 ? 12.578 29.906 14.875 1 89.56 173 ILE A CA 1
ATOM 1393 C C . ILE A 1 173 ? 13.977 29.469 14.469 1 89.56 173 ILE A C 1
ATOM 1395 O O . ILE A 1 173 ? 14.898 29.438 15.289 1 89.56 173 ILE A O 1
ATOM 1399 N N . LYS A 1 174 ? 14.156 29.266 13.266 1 85.75 174 LYS A N 1
ATOM 1400 C CA . LYS A 1 174 ? 15.445 28.828 12.75 1 85.75 174 LYS A CA 1
ATOM 1401 C C . LYS A 1 174 ? 16.484 29.938 12.844 1 85.75 174 LYS A C 1
ATOM 1403 O O . LYS A 1 174 ? 17.625 29.703 13.227 1 85.75 174 LYS A O 1
ATOM 1408 N N . GLU A 1 175 ? 16.062 31.109 12.508 1 87.69 175 GLU A N 1
ATOM 1409 C CA . GLU A 1 175 ? 16.953 32.25 12.562 1 87.69 175 GLU A CA 1
ATOM 1410 C C . GLU A 1 175 ? 17.359 32.594 13.992 1 87.69 175 GLU A C 1
ATOM 1412 O O . GLU A 1 175 ? 18.516 32.906 14.258 1 87.69 175 GLU A O 1
ATOM 1417 N N . ALA A 1 176 ? 16.391 32.469 14.836 1 91.25 176 ALA A N 1
ATOM 1418 C CA . ALA A 1 176 ? 16.672 32.75 16.25 1 91.25 176 ALA A CA 1
ATOM 1419 C C . ALA A 1 176 ? 17.703 31.75 16.797 1 91.25 176 ALA A C 1
ATOM 1421 O O . ALA A 1 176 ? 18.578 32.125 17.562 1 91.25 176 ALA A O 1
ATOM 1422 N N . ALA A 1 177 ? 17.578 30.578 16.391 1 90 177 ALA A N 1
ATOM 1423 C CA . ALA A 1 177 ? 18.516 29.547 16.828 1 90 177 ALA A CA 1
ATOM 1424 C C . ALA A 1 177 ? 19.922 29.812 16.297 1 90 177 ALA A C 1
ATOM 1426 O O . ALA A 1 177 ? 20.906 29.609 17.016 1 90 177 ALA A O 1
ATOM 1427 N N . LEU A 1 178 ? 19.969 30.266 15.133 1 86.19 178 LEU A N 1
ATOM 1428 C CA . LEU A 1 178 ? 21.266 30.578 14.516 1 86.19 178 LEU A CA 1
ATOM 1429 C C . LEU A 1 178 ? 21.938 31.75 15.227 1 86.19 178 LEU A C 1
ATOM 1431 O O . LEU A 1 178 ? 23.156 31.75 15.414 1 86.19 178 LEU A O 1
ATOM 1435 N N . ILE A 1 179 ? 21.125 32.656 15.594 1 90.12 179 ILE A N 1
ATOM 1436 C CA . ILE A 1 179 ? 21.625 33.844 16.328 1 90.12 179 ILE A CA 1
ATOM 1437 C C . ILE A 1 179 ? 22.172 33.406 17.688 1 90.12 179 ILE A C 1
ATOM 1439 O O . ILE A 1 179 ? 23.172 33.938 18.156 1 90.12 179 ILE A O 1
ATOM 1443 N N . ASP A 1 180 ? 21.609 32.344 18.234 1 91.75 180 ASP A N 1
ATOM 1444 C CA . ASP A 1 180 ? 22.016 31.828 19.531 1 91.75 180 ASP A CA 1
ATOM 1445 C C . ASP A 1 180 ? 23.25 30.938 19.391 1 91.75 180 ASP A C 1
ATOM 1447 O O . ASP A 1 180 ? 23.766 30.422 20.375 1 91.75 180 ASP A O 1
ATOM 1451 N N . GLY A 1 181 ? 23.75 30.734 18.219 1 89.81 181 GLY A N 1
ATOM 1452 C CA . GLY A 1 181 ? 24.969 29.984 17.984 1 89.81 181 GLY A CA 1
ATOM 1453 C C . GLY A 1 181 ? 24.75 28.484 17.969 1 89.81 181 GLY A C 1
ATOM 1454 O O . GLY A 1 181 ? 25.672 27.703 18.203 1 89.81 181 GLY A O 1
ATOM 1455 N N . VAL A 1 182 ? 23.562 28.109 17.797 1 90.19 182 VAL A N 1
ATOM 1456 C CA . VAL A 1 182 ? 23.234 26.688 17.734 1 90.19 182 VAL A CA 1
ATOM 1457 C C . VAL A 1 182 ? 23.891 26.062 16.5 1 90.19 182 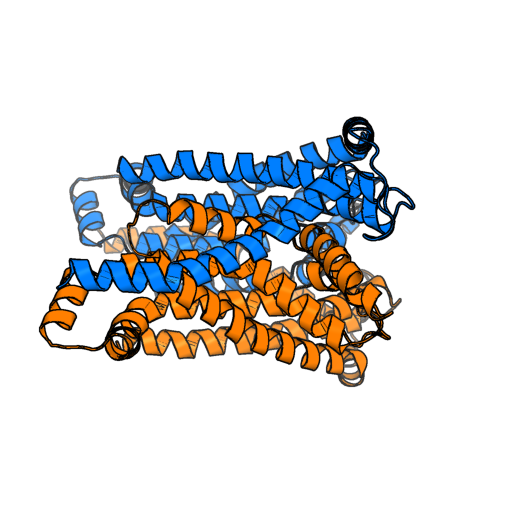VAL A C 1
ATOM 1459 O O . VAL A 1 182 ? 23.828 26.625 15.406 1 90.19 182 VAL A O 1
ATOM 1462 N N . THR A 1 183 ? 24.562 24.891 16.766 1 90.88 183 THR A N 1
ATOM 1463 C CA . THR A 1 183 ? 25.203 24.188 15.656 1 90.88 183 THR A CA 1
ATOM 1464 C C . THR A 1 183 ? 24.172 23.438 14.82 1 90.88 183 THR A C 1
ATOM 1466 O O . THR A 1 183 ? 23.016 23.297 15.227 1 90.88 183 THR A O 1
ATOM 1469 N N . ARG A 1 184 ? 24.625 22.906 13.703 1 85.69 184 ARG A N 1
ATOM 1470 C CA . ARG A 1 184 ? 23.719 22.188 12.812 1 85.69 184 ARG A CA 1
ATOM 1471 C C . ARG A 1 184 ? 23.188 20.922 13.469 1 85.69 184 ARG A C 1
ATOM 1473 O O . ARG A 1 184 ? 22 20.609 13.359 1 85.69 184 ARG A O 1
ATOM 1480 N N . GLY A 1 185 ? 24.047 20.266 14.055 1 90.69 185 GLY A N 1
ATOM 1481 C CA . GLY A 1 185 ? 23.641 19.047 14.75 1 90.69 185 GLY A CA 1
ATOM 1482 C C . GLY A 1 185 ? 22.656 19.312 15.883 1 90.69 185 GLY A C 1
ATOM 1483 O O . GLY A 1 185 ? 21.719 18.547 16.078 1 90.69 185 GLY A O 1
ATOM 1484 N N . GLN A 1 186 ? 22.906 20.469 16.547 1 91.94 186 GLN A N 1
ATOM 1485 C CA . GLN A 1 186 ? 22 20.875 17.625 1 91.94 186 GLN A CA 1
ATOM 1486 C C . GLN A 1 186 ? 20.656 21.328 17.062 1 91.94 186 GLN A C 1
ATOM 1488 O O . GLN A 1 186 ? 19.609 21.062 17.656 1 91.94 186 GLN A O 1
ATOM 1493 N N . MET A 1 187 ? 20.766 22 15.961 1 92.12 187 MET A N 1
ATOM 1494 C CA . MET A 1 187 ? 19.531 22.453 15.312 1 92.12 187 MET A CA 1
ATOM 1495 C C . MET A 1 187 ? 18.641 21.266 14.961 1 92.12 187 MET A C 1
ATOM 1497 O O . MET A 1 187 ? 17.438 21.312 15.211 1 92.12 187 MET A O 1
ATOM 1501 N N . ILE A 1 188 ? 19.297 20.203 14.469 1 92.94 188 ILE A N 1
ATOM 1502 C CA . ILE A 1 188 ? 18.547 19.031 14.039 1 92.94 188 ILE A CA 1
ATOM 1503 C C . ILE A 1 188 ? 18 18.297 15.266 1 92.94 188 ILE A C 1
ATOM 1505 O O . ILE A 1 188 ? 16.797 18.031 15.344 1 92.94 188 ILE A O 1
ATOM 1509 N N . ARG A 1 189 ? 18.766 18.094 16.25 1 93.12 189 ARG A N 1
ATOM 1510 C CA . ARG A 1 189 ? 18.406 17.234 17.359 1 93.12 189 ARG A CA 1
ATOM 1511 C C . ARG A 1 189 ? 17.516 17.953 18.359 1 93.12 189 ARG A C 1
ATOM 1513 O O . ARG A 1 189 ? 16.594 17.359 18.922 1 93.12 189 ARG A O 1
ATOM 1520 N N . LYS A 1 190 ? 17.656 19.312 18.516 1 92.62 190 LYS A N 1
ATOM 1521 C CA . LYS A 1 190 ? 16.984 20.016 19.594 1 92.62 190 LYS A CA 1
ATOM 1522 C C . LYS A 1 190 ? 15.828 20.859 19.078 1 92.62 190 LYS A C 1
ATOM 1524 O O . LYS A 1 190 ? 14.945 21.25 19.844 1 92.62 190 LYS A O 1
ATOM 1529 N N . ILE A 1 191 ? 15.82 21.109 17.828 1 92.56 191 ILE A N 1
ATOM 1530 C CA . ILE A 1 191 ? 14.797 22.016 17.344 1 92.56 191 ILE A CA 1
ATOM 1531 C C . ILE A 1 191 ? 13.953 21.312 16.281 1 92.56 191 ILE A C 1
ATOM 1533 O O . ILE A 1 191 ? 12.766 21.047 16.484 1 92.56 191 ILE A O 1
ATOM 1537 N N . ILE A 1 192 ? 14.578 20.797 15.258 1 93.38 192 ILE A N 1
ATOM 1538 C CA . ILE A 1 192 ? 13.844 20.266 14.109 1 93.38 192 ILE A CA 1
ATOM 1539 C C . ILE A 1 192 ? 13.148 18.969 14.5 1 93.38 192 ILE A C 1
ATOM 1541 O O . ILE A 1 192 ? 11.938 18.828 14.352 1 93.38 192 ILE A O 1
ATOM 1545 N N . LEU A 1 193 ? 13.859 18.016 15.055 1 94.12 193 LEU A N 1
ATOM 1546 C CA . LEU A 1 193 ? 13.32 16.688 15.344 1 94.12 193 LEU A CA 1
ATOM 1547 C C . LEU A 1 193 ? 12.141 16.766 16.297 1 94.12 193 LEU A C 1
ATOM 1549 O O . LEU A 1 193 ? 11.086 16.203 16.047 1 94.12 193 LEU A O 1
ATOM 1553 N N . PRO A 1 194 ? 12.289 17.578 17.344 1 92.56 194 PRO A N 1
ATOM 1554 C CA . PRO A 1 194 ? 11.148 17.688 18.25 1 92.56 194 PRO A CA 1
ATOM 1555 C C . PRO A 1 194 ? 9.945 18.359 17.594 1 92.56 194 PRO A C 1
ATOM 1557 O O . PRO A 1 194 ? 8.797 17.984 17.875 1 92.56 194 PRO A O 1
ATOM 1560 N N . LEU A 1 195 ? 10.164 19.312 16.75 1 91.12 195 LEU A N 1
ATOM 1561 C CA . LEU A 1 195 ? 9.07 20.062 16.141 1 91.12 195 LEU A CA 1
ATOM 1562 C C . LEU A 1 195 ? 8.352 19.234 15.086 1 91.12 195 LEU A C 1
ATOM 1564 O O . LEU A 1 195 ? 7.16 19.438 14.836 1 91.12 195 LEU A O 1
ATOM 1568 N N . ILE A 1 196 ? 9.055 18.219 14.539 1 92.5 196 ILE A N 1
ATOM 1569 C CA . ILE A 1 196 ? 8.406 17.453 13.484 1 92.5 196 ILE A CA 1
ATOM 1570 C C . ILE A 1 196 ? 8.031 16.062 14.008 1 92.5 196 ILE A C 1
ATOM 1572 O O . ILE A 1 196 ? 7.824 15.133 13.227 1 92.5 196 ILE A O 1
ATOM 1576 N N . MET A 1 197 ? 7.953 15.898 15.266 1 91.81 197 MET A N 1
ATOM 1577 C CA . MET A 1 197 ? 7.66 14.617 15.898 1 91.81 197 MET A CA 1
ATOM 1578 C C . MET A 1 197 ? 6.352 14.039 15.375 1 91.81 197 MET A C 1
ATOM 1580 O O . MET A 1 197 ? 6.25 12.828 15.148 1 91.81 197 MET A O 1
ATOM 1584 N N . PRO A 1 198 ? 5.328 14.758 15.117 1 86 198 PRO A N 1
ATOM 1585 C CA . PRO A 1 198 ? 4.105 14.195 14.539 1 86 198 PRO A CA 1
ATOM 1586 C C . PRO A 1 198 ? 4.344 13.539 13.18 1 86 198 PRO A C 1
ATOM 1588 O O . PRO A 1 198 ? 3.775 12.484 12.891 1 86 198 PRO A O 1
ATOM 1591 N N . ALA A 1 199 ? 5.168 14.211 12.414 1 88.19 199 ALA A N 1
ATOM 1592 C CA . ALA A 1 199 ? 5.508 13.633 11.117 1 88.19 199 ALA A CA 1
ATOM 1593 C C 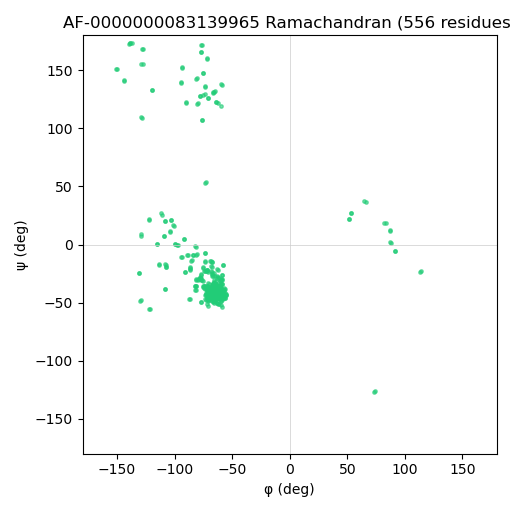. ALA A 1 199 ? 6.316 12.352 11.281 1 88.19 199 ALA A C 1
ATOM 1595 O O . ALA A 1 199 ? 6.117 11.383 10.539 1 88.19 199 ALA A O 1
ATOM 1596 N N . ILE A 1 200 ? 7.23 12.352 12.273 1 93.56 200 ILE A N 1
ATOM 1597 C CA . ILE A 1 200 ? 8.023 11.156 12.555 1 93.56 200 ILE A CA 1
ATOM 1598 C C . ILE A 1 200 ? 7.109 10.016 12.977 1 93.56 200 ILE A C 1
ATOM 1600 O O . ILE A 1 200 ? 7.27 8.883 12.516 1 93.56 200 ILE A O 1
ATOM 1604 N N . THR A 1 201 ? 6.156 10.336 13.773 1 90.38 201 THR A N 1
ATOM 1605 C CA . THR A 1 201 ? 5.199 9.344 14.25 1 90.38 201 THR A CA 1
ATOM 1606 C C . THR A 1 201 ? 4.445 8.719 13.078 1 90.38 201 THR A C 1
ATOM 1608 O O . THR A 1 201 ? 4.363 7.492 12.969 1 90.38 201 THR A O 1
ATOM 1611 N N . ILE A 1 202 ? 4.008 9.5 12.203 1 85.62 202 ILE A N 1
ATOM 1612 C CA . ILE A 1 202 ? 3.219 9.023 11.07 1 85.62 202 ILE A CA 1
ATOM 1613 C C . ILE A 1 202 ? 4.109 8.227 10.117 1 85.62 202 ILE A C 1
ATOM 1615 O O . ILE A 1 202 ? 3.705 7.172 9.625 1 85.62 202 ILE A O 1
ATOM 1619 N N . CYS A 1 203 ? 5.316 8.703 9.859 1 92.38 203 CYS A N 1
ATOM 1620 C CA . CYS A 1 203 ? 6.227 8.031 8.938 1 92.38 203 CYS A CA 1
ATOM 1621 C C . CYS A 1 203 ? 6.648 6.672 9.492 1 92.38 203 CYS A C 1
ATOM 1623 O O . CYS A 1 203 ? 6.695 5.688 8.75 1 92.38 203 CYS A O 1
ATOM 1625 N N . LEU A 1 204 ? 6.922 6.676 10.797 1 94.44 204 LEU A N 1
ATOM 1626 C CA . LEU A 1 204 ? 7.301 5.406 11.414 1 94.44 204 LEU A CA 1
ATOM 1627 C C . LEU A 1 204 ? 6.145 4.41 11.352 1 94.44 204 LEU A C 1
ATOM 1629 O O . LEU A 1 204 ? 6.352 3.229 11.062 1 94.44 204 LEU A O 1
ATOM 1633 N N . PHE A 1 205 ? 5.016 4.887 11.602 1 89.81 205 PHE A N 1
ATOM 1634 C CA . PHE A 1 205 ? 3.828 4.039 11.57 1 89.81 205 PHE A CA 1
ATOM 1635 C C . PHE A 1 205 ? 3.58 3.508 10.164 1 89.81 205 PHE A C 1
ATOM 1637 O O . PHE A 1 205 ? 3.348 2.311 9.977 1 89.81 205 PHE A O 1
ATOM 1644 N N . MET A 1 206 ? 3.662 4.379 9.203 1 87.56 206 MET A N 1
ATOM 1645 C CA . MET A 1 206 ? 3.416 3.988 7.816 1 87.56 206 MET A CA 1
ATOM 1646 C C . MET A 1 206 ? 4.461 2.988 7.34 1 87.56 206 MET A C 1
ATOM 1648 O O . MET A 1 206 ? 4.129 1.996 6.688 1 87.56 206 MET A O 1
ATOM 1652 N N . THR A 1 207 ? 5.66 3.244 7.664 1 95.44 207 THR A N 1
ATOM 1653 C CA . THR A 1 207 ? 6.73 2.35 7.242 1 95.44 207 THR A CA 1
ATOM 1654 C C . THR A 1 207 ? 6.566 0.971 7.875 1 95.44 207 THR A C 1
ATOM 1656 O O . THR A 1 207 ? 6.695 -0.049 7.191 1 95.44 207 THR A O 1
ATOM 1659 N N . THR A 1 208 ? 6.25 1.005 9.141 1 94.94 208 THR A N 1
ATOM 1660 C CA . THR A 1 208 ? 6.082 -0.255 9.859 1 94.94 208 THR A CA 1
ATOM 1661 C C . THR A 1 208 ? 4.938 -1.067 9.258 1 94.94 208 THR A C 1
ATOM 1663 O O . THR A 1 208 ? 5.117 -2.236 8.906 1 94.94 208 THR A O 1
ATOM 1666 N N . THR A 1 209 ? 3.811 -0.516 9.078 1 91.38 209 THR A N 1
ATOM 1667 C CA . THR A 1 209 ? 2.635 -1.24 8.609 1 91.38 209 THR A CA 1
ATOM 1668 C C . THR A 1 209 ? 2.82 -1.69 7.164 1 91.38 209 THR A C 1
ATOM 1670 O O . THR A 1 209 ? 2.473 -2.82 6.812 1 91.38 209 THR A O 1
ATOM 1673 N N . ASN A 1 210 ? 3.439 -0.884 6.367 1 92.06 210 ASN A N 1
ATOM 1674 C CA . ASN A 1 210 ? 3.666 -1.252 4.973 1 92.06 210 ASN A CA 1
ATOM 1675 C C . ASN A 1 210 ? 4.664 -2.4 4.852 1 92.06 210 ASN A C 1
ATOM 1677 O O . ASN A 1 210 ? 4.504 -3.279 4.004 1 92.06 210 ASN A O 1
ATOM 1681 N N . ALA A 1 211 ? 5.641 -2.35 5.672 1 96 211 ALA A N 1
ATOM 1682 C CA . ALA A 1 211 ? 6.652 -3.4 5.617 1 96 211 ALA A CA 1
ATOM 1683 C C . ALA A 1 211 ? 6.082 -4.738 6.078 1 96 211 ALA A C 1
ATOM 1685 O O . ALA A 1 211 ? 6.387 -5.781 5.496 1 96 211 ALA A O 1
ATOM 1686 N N . PHE A 1 212 ? 5.289 -4.719 7.039 1 95.06 212 PHE A N 1
ATOM 1687 C CA . PHE A 1 212 ? 4.68 -5.949 7.523 1 95.06 212 PHE A CA 1
ATOM 1688 C C . PHE A 1 212 ? 3.75 -6.543 6.469 1 95.06 212 PHE A C 1
ATOM 1690 O O . PHE A 1 212 ? 3.729 -7.762 6.27 1 95.06 212 PHE A O 1
ATOM 1697 N N . LYS A 1 213 ? 3.08 -5.73 5.754 1 91.38 213 LYS A N 1
ATOM 1698 C CA . LYS A 1 213 ? 2.041 -6.207 4.848 1 91.38 213 LYS A CA 1
ATOM 1699 C C . LYS A 1 213 ? 2.605 -6.461 3.451 1 91.38 213 LYS A C 1
ATOM 1701 O O . LYS A 1 213 ? 1.865 -6.809 2.529 1 91.38 213 LYS A O 1
ATOM 1706 N N . MET A 1 214 ? 3.854 -6.32 3.346 1 93.5 214 MET A N 1
ATOM 1707 C CA . MET A 1 214 ? 4.488 -6.43 2.037 1 93.5 214 MET A CA 1
ATOM 1708 C C . MET A 1 214 ? 4.332 -7.836 1.471 1 93.5 214 MET A C 1
ATOM 1710 O O . MET A 1 214 ? 4.742 -8.812 2.098 1 93.5 214 MET A O 1
ATOM 1714 N N . PHE A 1 215 ? 3.729 -7.984 0.281 1 95.31 215 PHE A N 1
ATOM 1715 C CA . PHE A 1 215 ? 3.475 -9.258 -0.375 1 95.31 215 PHE A CA 1
ATOM 1716 C C . PHE A 1 215 ? 3.971 -9.242 -1.815 1 95.31 215 PHE A C 1
ATOM 1718 O O . PHE A 1 215 ? 4.715 -10.133 -2.234 1 95.31 215 PHE A O 1
ATOM 1725 N N . ASP A 1 216 ? 3.613 -8.172 -2.543 1 93.31 216 ASP A N 1
ATOM 1726 C CA . ASP A 1 216 ? 3.854 -8.102 -3.98 1 93.31 216 ASP A CA 1
ATOM 1727 C C . ASP A 1 216 ? 5.352 -8.109 -4.289 1 93.31 216 ASP A C 1
ATOM 1729 O O . ASP A 1 216 ? 5.801 -8.828 -5.184 1 93.31 216 ASP A O 1
ATOM 1733 N N . LEU A 1 217 ? 6.027 -7.391 -3.447 1 93.94 217 LEU A N 1
ATOM 1734 C CA . LEU A 1 217 ? 7.465 -7.297 -3.662 1 93.94 217 LEU A CA 1
ATOM 1735 C C . LEU A 1 217 ? 8.148 -8.633 -3.361 1 93.94 217 LEU A C 1
ATOM 1737 O O . LEU A 1 217 ? 9.062 -9.039 -4.078 1 93.94 217 LEU A O 1
ATOM 1741 N N . ASN A 1 218 ? 7.707 -9.273 -2.299 1 96.56 218 ASN A N 1
ATOM 1742 C CA . ASN A 1 218 ? 8.242 -10.586 -1.938 1 96.56 218 ASN A CA 1
ATOM 1743 C C . ASN A 1 218 ? 7.988 -11.617 -3.033 1 96.56 218 ASN A C 1
ATOM 1745 O O . ASN A 1 218 ? 8.891 -12.367 -3.408 1 96.56 218 ASN A O 1
ATOM 1749 N N . LEU A 1 219 ? 6.863 -11.602 -3.566 1 94.75 219 LEU A N 1
ATOM 1750 C CA . LEU A 1 219 ? 6.488 -12.523 -4.629 1 94.75 219 LEU A CA 1
ATOM 1751 C C . LEU A 1 219 ? 7.309 -12.273 -5.887 1 94.75 219 LEU A C 1
ATOM 1753 O O . LEU A 1 219 ? 7.84 -13.211 -6.488 1 94.75 219 LEU A O 1
ATOM 1757 N N . ALA A 1 220 ? 7.496 -11.062 -6.25 1 93.5 220 ALA A N 1
ATOM 1758 C CA . ALA A 1 220 ? 8.141 -10.688 -7.504 1 93.5 220 ALA A CA 1
ATOM 1759 C C . ALA A 1 220 ? 9.648 -10.93 -7.434 1 93.5 220 ALA A C 1
ATOM 1761 O O . ALA A 1 220 ? 10.258 -11.375 -8.406 1 93.5 220 ALA A O 1
ATOM 1762 N N . LEU A 1 221 ? 10.242 -10.703 -6.277 1 94.94 221 LEU A N 1
ATOM 1763 C CA . LEU A 1 221 ? 11.695 -10.734 -6.199 1 94.94 221 LEU A CA 1
ATOM 1764 C C . LEU A 1 221 ? 12.203 -12.148 -5.957 1 94.94 221 LEU A C 1
ATOM 1766 O O . LEU A 1 221 ? 13.109 -12.617 -6.648 1 94.94 221 LEU A O 1
ATOM 1770 N N . THR A 1 222 ? 11.531 -12.82 -4.949 1 95.5 222 THR A N 1
ATOM 1771 C CA . THR A 1 222 ? 12.133 -14.094 -4.57 1 95.5 222 THR A CA 1
ATOM 1772 C C . THR A 1 222 ? 11.086 -15.203 -4.535 1 95.5 222 THR A C 1
ATOM 1774 O O . THR A 1 222 ? 11.422 -16.391 -4.598 1 95.5 222 THR A O 1
ATOM 1777 N N . ALA A 1 223 ? 9.852 -14.797 -4.344 1 94 223 ALA A N 1
ATOM 1778 C CA . ALA A 1 223 ? 8.781 -15.773 -4.152 1 94 223 ALA A CA 1
ATOM 1779 C C . ALA A 1 223 ? 9.125 -16.75 -3.041 1 94 223 ALA A C 1
ATOM 1781 O O . ALA A 1 223 ? 8.773 -17.938 -3.117 1 94 223 ALA A O 1
ATOM 1782 N N . GLY A 1 224 ? 9.93 -16.312 -2.123 1 95.31 224 GLY A N 1
ATOM 1783 C CA . GLY A 1 224 ? 10.273 -17.125 -0.964 1 95.31 224 GLY A CA 1
ATOM 1784 C C . GLY A 1 224 ? 11.516 -17.969 -1.176 1 95.31 224 GLY A C 1
ATOM 1785 O O . GLY A 1 224 ? 12.016 -18.594 -0.237 1 95.31 224 GLY A O 1
ATOM 1786 N N . LEU A 1 225 ? 12.031 -17.953 -2.355 1 94.19 225 LEU A N 1
ATOM 1787 C CA . LEU A 1 225 ? 13.195 -18.781 -2.684 1 94.19 225 LEU A CA 1
ATOM 1788 C C . LEU A 1 225 ? 14.461 -18.172 -2.088 1 94.19 225 LEU A C 1
ATOM 1790 O O . LEU A 1 225 ? 14.562 -16.969 -1.917 1 94.19 225 LEU A O 1
ATOM 1794 N N . PRO A 1 226 ? 15.477 -19.078 -1.674 1 93.94 226 PRO A N 1
ATOM 1795 C CA . PRO A 1 226 ? 15.508 -20.531 -1.77 1 93.94 226 PRO A CA 1
ATOM 1796 C C . PRO A 1 226 ? 14.727 -21.219 -0.645 1 93.94 226 PRO A C 1
ATOM 1798 O O . PRO A 1 226 ? 14.789 -20.781 0.507 1 93.94 226 PRO A O 1
ATOM 1801 N N . GLY A 1 227 ? 14.047 -22.281 -0.864 1 91.31 227 GLY A N 1
ATOM 1802 C CA . GLY A 1 227 ? 13.391 -23.141 0.124 1 91.31 227 GLY A CA 1
ATOM 1803 C C . GLY A 1 227 ? 12.5 -22.359 1.073 1 91.31 227 GLY A C 1
ATOM 1804 O O . GLY A 1 227 ? 12.484 -22.625 2.277 1 91.31 227 GLY A O 1
ATOM 1805 N N . LYS A 1 228 ? 12.008 -21.219 0.838 1 94.06 228 LYS A N 1
ATOM 1806 C CA . LYS A 1 228 ? 11.094 -20.375 1.597 1 94.06 228 LYS A CA 1
ATOM 1807 C C . LYS A 1 228 ? 11.852 -19.5 2.59 1 94.06 228 LYS A C 1
ATOM 1809 O O . LYS A 1 228 ? 11.25 -18.891 3.48 1 94.06 228 LYS A O 1
ATOM 1814 N N . SER A 1 229 ? 13.133 -19.438 2.447 1 95.31 229 SER A N 1
ATOM 1815 C CA . SER A 1 229 ? 13.984 -18.75 3.412 1 95.31 229 SER A CA 1
ATOM 1816 C C . SER A 1 229 ? 13.859 -17.234 3.291 1 95.31 229 SER A C 1
ATOM 1818 O O . SER A 1 229 ? 14.344 -16.5 4.148 1 95.31 229 SER A O 1
ATOM 1820 N N . THR A 1 230 ? 13.148 -16.797 2.277 1 96.81 230 THR A N 1
ATOM 1821 C CA . THR A 1 230 ? 12.945 -15.359 2.111 1 96.81 230 THR A CA 1
ATOM 1822 C C . THR A 1 230 ? 11.461 -15.023 2.102 1 96.81 230 THR A C 1
ATOM 1824 O O . THR A 1 230 ? 11.062 -13.961 1.61 1 96.81 230 THR A O 1
ATOM 1827 N N . SER A 1 231 ? 10.688 -15.938 2.668 1 97.44 231 SER A N 1
ATOM 1828 C CA . SER A 1 231 ? 9.25 -15.711 2.721 1 97.44 231 SER A CA 1
ATOM 1829 C C . SER A 1 231 ? 8.883 -14.758 3.855 1 97.44 231 SER A C 1
ATOM 1831 O O . SER A 1 231 ? 9.195 -15.016 5.02 1 97.44 231 SER A O 1
ATOM 1833 N N . LEU A 1 232 ? 8.266 -13.703 3.467 1 97.69 232 LEU A N 1
ATOM 1834 C CA . LEU A 1 232 ? 7.602 -12.891 4.477 1 97.69 232 LEU A CA 1
ATOM 1835 C C . LEU A 1 232 ? 6.285 -13.523 4.91 1 97.69 232 LEU A C 1
ATOM 1837 O O . LEU A 1 232 ? 5.797 -14.453 4.262 1 97.69 232 LEU A O 1
ATOM 1841 N N . VAL A 1 233 ? 5.77 -13.055 5.973 1 96.5 233 VAL A N 1
ATOM 1842 C CA . VAL A 1 233 ? 4.617 -13.703 6.594 1 96.5 233 VAL A CA 1
ATOM 1843 C C . VAL A 1 233 ? 3.424 -13.648 5.645 1 96.5 233 VAL A C 1
ATOM 1845 O O . VAL A 1 233 ? 2.67 -14.617 5.531 1 96.5 233 VAL A O 1
ATOM 1848 N N . ALA A 1 234 ? 3.191 -12.555 4.957 1 95 234 ALA A N 1
ATOM 1849 C CA . ALA A 1 234 ? 2.072 -12.438 4.027 1 95 234 ALA A CA 1
ATOM 1850 C C . ALA A 1 234 ? 2.152 -13.5 2.936 1 95 234 ALA A C 1
ATOM 1852 O O . ALA A 1 234 ? 1.134 -14.078 2.549 1 95 234 ALA A O 1
ATOM 1853 N N . LEU A 1 235 ? 3.348 -13.75 2.479 1 96.06 235 LEU A N 1
ATOM 1854 C CA . LEU A 1 235 ? 3.539 -14.773 1.461 1 96.06 235 LEU A CA 1
ATOM 1855 C C . LEU A 1 235 ? 3.295 -16.172 2.037 1 96.06 235 LEU A C 1
ATOM 1857 O O . LEU A 1 235 ? 2.721 -17.031 1.368 1 96.06 235 LEU A O 1
ATOM 1861 N N . ASP A 1 236 ? 3.725 -16.406 3.252 1 96.75 236 ASP A N 1
ATOM 1862 C CA . ASP A 1 236 ? 3.475 -17.688 3.904 1 96.75 236 ASP A CA 1
ATOM 1863 C C . ASP A 1 236 ? 1.978 -17.938 4.066 1 96.75 236 ASP A C 1
ATOM 1865 O O . ASP A 1 236 ? 1.497 -19.047 3.816 1 96.75 236 ASP A O 1
ATOM 1869 N N . ILE A 1 237 ? 1.286 -16.969 4.461 1 94.38 237 ILE A N 1
ATOM 1870 C CA . ILE A 1 237 ? -0.158 -17.078 4.637 1 94.38 237 ILE A CA 1
ATOM 1871 C C . ILE A 1 237 ? -0.821 -17.344 3.289 1 94.38 237 ILE A C 1
ATOM 1873 O O . ILE A 1 237 ? -1.692 -18.219 3.186 1 94.38 237 ILE A O 1
ATOM 1877 N N . TYR A 1 238 ? -0.349 -16.641 2.309 1 93.31 238 TYR A N 1
ATOM 1878 C CA . TYR A 1 238 ? -0.858 -16.859 0.96 1 93.31 238 TYR A CA 1
ATOM 1879 C C . TYR A 1 238 ? -0.667 -18.312 0.531 1 93.31 238 TYR A C 1
ATOM 1881 O O . TYR A 1 238 ? -1.596 -18.938 0.023 1 93.31 238 TYR A O 1
ATOM 1889 N N . ASN A 1 239 ? 0.469 -18.797 0.758 1 94.12 239 ASN A N 1
ATOM 1890 C CA . ASN A 1 239 ? 0.778 -20.172 0.371 1 94.12 239 ASN A CA 1
ATOM 1891 C C . ASN A 1 239 ? -0.033 -21.188 1.182 1 94.12 239 ASN A C 1
ATOM 1893 O O . ASN A 1 239 ? -0.397 -22.25 0.674 1 94.12 239 ASN A O 1
ATOM 1897 N N . SER A 1 240 ? -0.303 -20.844 2.412 1 92.38 240 SER A N 1
ATOM 1898 C CA . SER A 1 240 ? -1.116 -21.719 3.254 1 92.38 240 SER A CA 1
ATOM 1899 C C . SER A 1 240 ? -2.547 -21.812 2.736 1 92.38 240 SER A C 1
ATOM 1901 O O . SER A 1 240 ? -3.166 -22.875 2.791 1 92.38 240 SER A O 1
ATOM 1903 N N . PHE A 1 241 ? -3.037 -20.75 2.176 1 87.38 241 PHE A N 1
ATOM 1904 C CA . PHE A 1 241 ? -4.406 -20.719 1.681 1 87.38 241 PHE A CA 1
ATOM 1905 C C . PHE A 1 241 ? -4.496 -21.359 0.298 1 87.38 241 PHE A C 1
ATOM 1907 O O . PHE A 1 241 ? -5.453 -22.078 0.001 1 87.38 241 PHE A O 1
ATOM 1914 N N . TYR A 1 242 ? -3.482 -21.094 -0.519 1 85.19 242 TYR A N 1
ATOM 1915 C CA . TYR A 1 242 ? -3.691 -21.359 -1.936 1 85.19 242 TYR A CA 1
ATOM 1916 C C . TYR A 1 242 ? -2.793 -22.5 -2.41 1 85.19 242 TYR A C 1
ATOM 1918 O O . TYR A 1 242 ? -3.035 -23.094 -3.463 1 85.19 242 TYR A O 1
ATOM 1926 N N . ASN A 1 243 ? -1.786 -22.812 -1.662 1 85.69 243 ASN A N 1
ATOM 1927 C CA . ASN A 1 243 ? -0.855 -23.828 -2.154 1 85.69 243 ASN A CA 1
ATOM 1928 C C . ASN A 1 243 ? -0.87 -25.078 -1.278 1 85.69 243 ASN A C 1
ATOM 1930 O O . ASN A 1 243 ? -0.098 -26.016 -1.508 1 85.69 243 ASN A O 1
ATOM 1934 N N . ARG A 1 244 ? -1.715 -25.047 -0.223 1 86.5 244 ARG A N 1
ATOM 1935 C CA . ARG A 1 244 ? -1.842 -26.219 0.643 1 86.5 244 ARG A CA 1
ATOM 1936 C C . ARG A 1 244 ? -3.305 -26.625 0.818 1 86.5 244 ARG A C 1
ATOM 1938 O O . ARG A 1 244 ? -4.043 -25.969 1.566 1 86.5 244 ARG A O 1
ATOM 1945 N N . MET A 1 245 ? -3.594 -27.641 0.256 1 84.81 245 MET A N 1
ATOM 1946 C CA . MET A 1 245 ? -4.98 -28.078 0.313 1 84.81 245 MET A CA 1
ATOM 1947 C C . MET A 1 245 ? -5.367 -28.469 1.735 1 84.81 245 MET A C 1
ATOM 1949 O O . MET A 1 245 ? -4.613 -29.172 2.42 1 84.81 245 MET A O 1
ATOM 1953 N N . GLY A 1 246 ? -6.43 -28 2.207 1 86.88 246 GLY A N 1
ATOM 1954 C CA . GLY A 1 246 ? -6.93 -28.359 3.521 1 86.88 246 GLY A CA 1
ATOM 1955 C C . GLY A 1 246 ? -6.379 -27.5 4.637 1 86.88 246 GLY A C 1
ATOM 1956 O O . GLY A 1 246 ? -6.699 -27.703 5.809 1 86.88 246 GLY A O 1
ATOM 1957 N N . TYR A 1 247 ? -5.621 -26.594 4.285 1 91.19 247 TYR A N 1
ATOM 1958 C CA . TYR A 1 247 ? -4.957 -25.766 5.289 1 91.19 247 TYR A CA 1
ATOM 1959 C C . TYR A 1 247 ? -5.629 -24.406 5.414 1 91.19 247 TYR A C 1
ATOM 1961 O O . TYR A 1 247 ? -5.023 -23.453 5.902 1 91.19 247 TYR A O 1
ATOM 1969 N N . GLU A 1 248 ? -6.848 -24.266 5.012 1 91 248 GLU A N 1
ATOM 1970 C CA . GLU A 1 248 ? -7.547 -22.984 5.051 1 91 248 GLU A CA 1
ATOM 1971 C C . GLU A 1 248 ? -7.703 -22.484 6.484 1 91 248 GLU A C 1
ATOM 1973 O O . GLU A 1 248 ? -7.48 -21.312 6.762 1 91 248 GLU A O 1
ATOM 1978 N N . GLY A 1 249 ? -8.039 -23.438 7.344 1 93.25 249 GLY A N 1
ATOM 1979 C CA . GLY A 1 249 ? -8.172 -23.078 8.742 1 93.25 249 GLY A CA 1
ATOM 1980 C C . GLY A 1 249 ? -6.859 -22.625 9.367 1 93.25 249 GLY A C 1
ATOM 1981 O O . GLY A 1 249 ? -6.824 -21.641 10.102 1 93.25 249 GLY A O 1
ATOM 1982 N N . VAL A 1 250 ? -5.836 -23.344 8.969 1 94.81 250 VAL A N 1
ATOM 1983 C CA . VAL A 1 250 ? -4.516 -23 9.477 1 94.81 250 VAL A CA 1
ATOM 1984 C C . VAL A 1 250 ? -4.09 -21.641 8.922 1 94.81 250 VAL A C 1
ATOM 1986 O O . VAL A 1 250 ? -3.562 -20.797 9.656 1 94.81 250 VAL A O 1
ATOM 1989 N N . GLY A 1 251 ? -4.379 -21.484 7.637 1 94.31 251 GLY A N 1
ATOM 1990 C CA . GLY A 1 251 ? -4.102 -20.188 7.035 1 94.31 251 GLY A CA 1
ATOM 1991 C C . GLY A 1 251 ? -4.809 -19.031 7.734 1 94.31 251 GLY A C 1
ATOM 1992 O O . GLY A 1 251 ? -4.219 -17.984 7.961 1 94.31 251 GLY A O 1
ATOM 1993 N N . GLN A 1 252 ? -5.984 -19.328 8.102 1 92.94 252 GLN A N 1
ATOM 1994 C CA . GLN A 1 252 ? -6.766 -18.297 8.789 1 92.94 252 GLN A CA 1
ATOM 1995 C C . GLN A 1 252 ? -6.207 -18.031 10.188 1 92.94 252 GLN A C 1
ATOM 1997 O O . GLN A 1 252 ? -6.176 -16.891 10.641 1 92.94 252 GLN A O 1
ATOM 2002 N N . ALA A 1 253 ? -5.879 -19.016 10.82 1 95.69 253 ALA A N 1
ATOM 2003 C CA . ALA A 1 253 ? -5.266 -18.859 12.133 1 95.69 253 ALA A CA 1
ATOM 2004 C C . ALA A 1 253 ? -3.982 -18.031 12.047 1 95.69 253 ALA A C 1
ATOM 2006 O O . ALA A 1 253 ? -3.75 -17.141 12.867 1 95.69 253 ALA A O 1
ATOM 2007 N N . LYS A 1 254 ? -3.17 -18.344 11.07 1 95.69 254 LYS A N 1
ATOM 2008 C CA . LYS A 1 254 ? -1.949 -17.578 10.828 1 95.69 254 LYS A CA 1
ATOM 2009 C C . LYS A 1 254 ? -2.262 -16.109 10.57 1 95.69 254 LYS A C 1
ATOM 2011 O O . LYS A 1 254 ? -1.568 -15.219 11.078 1 95.69 254 LYS A O 1
ATOM 2016 N N . ALA A 1 255 ? -3.291 -15.844 9.805 1 93.5 255 ALA A N 1
ATOM 2017 C CA . ALA A 1 255 ? -3.695 -14.484 9.469 1 93.5 255 ALA A CA 1
ATOM 2018 C C . ALA A 1 255 ? -4.121 -13.711 10.719 1 93.5 255 ALA A C 1
ATOM 2020 O O . ALA A 1 255 ? -3.762 -12.547 10.883 1 93.5 255 ALA A O 1
ATOM 2021 N N . VAL A 1 256 ? -4.836 -14.352 11.57 1 92.75 256 VAL A N 1
ATOM 2022 C CA . VAL A 1 256 ? -5.309 -13.719 12.797 1 92.75 256 VAL A CA 1
ATOM 2023 C C . VAL A 1 256 ? -4.125 -13.406 13.711 1 92.75 256 VAL A C 1
ATOM 2025 O O . VAL A 1 256 ? -4.027 -12.312 14.266 1 92.75 256 VAL A O 1
ATOM 2028 N N . LEU A 1 257 ? -3.291 -14.336 13.828 1 93.81 257 LEU A N 1
ATOM 2029 C CA . LEU A 1 257 ? -2.092 -14.125 14.633 1 93.81 257 LEU A CA 1
ATOM 2030 C C . LEU A 1 257 ? -1.269 -12.961 14.086 1 93.81 257 LEU A C 1
ATOM 2032 O O . LEU A 1 257 ? -0.785 -12.125 14.844 1 93.81 257 LEU A O 1
ATOM 2036 N N . PHE A 1 258 ? -1.15 -13.016 12.789 1 92.38 258 PHE A N 1
ATOM 2037 C CA . PHE A 1 258 ? -0.406 -11.953 12.117 1 92.38 258 PHE A CA 1
ATOM 2038 C C . PHE A 1 258 ? -1.037 -10.594 12.391 1 92.38 258 PHE A C 1
ATOM 2040 O O . PHE A 1 258 ? -0.333 -9.617 12.672 1 92.38 258 PHE A O 1
ATOM 2047 N N . LEU A 1 259 ? -2.299 -10.484 12.32 1 89.56 259 LEU A N 1
ATOM 2048 C CA . LEU A 1 259 ? -3.025 -9.25 12.602 1 89.56 259 LEU A CA 1
ATOM 2049 C C . LEU A 1 259 ? -2.756 -8.766 14.023 1 89.56 259 LEU A C 1
ATOM 2051 O O . LEU A 1 259 ? -2.51 -7.578 14.242 1 89.56 259 LEU A O 1
ATOM 2055 N N . LEU A 1 260 ? -2.814 -9.625 14.93 1 90.81 260 LEU A N 1
ATOM 2056 C CA . LEU A 1 260 ? -2.598 -9.273 16.328 1 90.81 260 LEU A CA 1
ATOM 2057 C C . LEU A 1 260 ? -1.18 -8.758 16.547 1 90.81 260 LEU A C 1
ATOM 2059 O O . LEU A 1 260 ? -0.974 -7.781 17.266 1 90.81 260 LEU A O 1
ATOM 2063 N N . ILE A 1 261 ? -0.268 -9.383 15.898 1 92.56 261 ILE A N 1
ATOM 2064 C CA . ILE A 1 261 ? 1.13 -8.992 16.047 1 92.56 261 ILE A CA 1
ATOM 2065 C C . ILE A 1 261 ? 1.344 -7.609 15.438 1 92.56 261 ILE A C 1
ATOM 2067 O O . ILE A 1 261 ? 1.913 -6.723 16.078 1 92.56 261 ILE A O 1
ATOM 2071 N N . VAL A 1 262 ? 0.851 -7.457 14.234 1 91.5 262 VAL A N 1
ATOM 2072 C CA . VAL A 1 262 ? 1.023 -6.188 13.531 1 91.5 262 VAL A CA 1
ATOM 2073 C C . VAL A 1 262 ? 0.306 -5.074 14.297 1 91.5 262 VAL A C 1
ATOM 2075 O O . VAL A 1 262 ? 0.854 -3.984 14.477 1 91.5 262 VAL A O 1
ATOM 2078 N N . ALA A 1 263 ? -0.882 -5.359 14.758 1 89.06 263 ALA A N 1
ATOM 2079 C CA . ALA A 1 263 ? -1.648 -4.375 15.516 1 89.06 263 ALA A CA 1
ATOM 2080 C C . ALA A 1 263 ? -0.924 -3.99 16.812 1 89.06 263 ALA A C 1
ATOM 2082 O O . ALA A 1 263 ? -0.806 -2.807 17.125 1 89.06 263 ALA A O 1
ATOM 2083 N N . THR A 1 264 ? -0.426 -4.93 17.5 1 92.69 264 THR A N 1
ATOM 2084 C CA . THR A 1 264 ? 0.248 -4.68 18.766 1 92.69 264 THR A CA 1
ATOM 2085 C C . THR A 1 264 ? 1.51 -3.848 18.547 1 92.69 264 THR A C 1
ATOM 2087 O O . THR A 1 264 ? 1.722 -2.846 19.234 1 92.69 264 THR A O 1
ATOM 2090 N N . ILE A 1 265 ? 2.268 -4.195 17.562 1 93.06 265 ILE A N 1
ATOM 2091 C CA . ILE A 1 265 ? 3.529 -3.508 17.312 1 93.06 265 ILE A CA 1
ATOM 2092 C C . ILE A 1 265 ? 3.258 -2.098 16.797 1 93.06 265 ILE A C 1
ATOM 2094 O O . ILE A 1 265 ? 3.834 -1.125 17.297 1 93.06 265 ILE A O 1
ATOM 2098 N N . SER A 1 266 ? 2.377 -1.991 15.867 1 89.5 266 SER A N 1
ATOM 2099 C CA . SER A 1 266 ? 2.109 -0.704 15.234 1 89.5 266 SER A CA 1
ATOM 2100 C C . SER A 1 266 ? 1.43 0.258 16.203 1 89.5 266 SER A C 1
ATOM 2102 O O . SER A 1 266 ? 1.753 1.447 16.234 1 89.5 266 SER A O 1
ATOM 2104 N N . VAL A 1 267 ? 0.521 -0.209 17.047 1 86.25 267 VAL A N 1
ATOM 2105 C CA . VAL A 1 267 ? -0.181 0.638 18.016 1 86.25 267 VAL A CA 1
ATOM 2106 C C . VAL A 1 267 ? 0.771 1.044 19.141 1 86.25 267 VAL A C 1
ATOM 2108 O O . VAL A 1 267 ? 0.752 2.191 19.594 1 86.25 267 VAL A O 1
ATOM 2111 N N . THR A 1 268 ? 1.534 0.087 19.562 1 91.12 268 THR A N 1
ATOM 2112 C CA . THR A 1 268 ? 2.521 0.405 20.594 1 91.12 268 THR A CA 1
ATOM 2113 C C . THR A 1 268 ? 3.473 1.496 20.109 1 91.12 268 THR A C 1
ATOM 2115 O O . THR A 1 268 ? 3.754 2.449 20.828 1 91.12 268 THR A O 1
ATOM 2118 N N . GLN A 1 269 ? 3.922 1.295 18.891 1 90.62 269 GLN A N 1
ATOM 2119 C CA . GLN A 1 269 ? 4.797 2.307 18.297 1 90.62 269 GLN A CA 1
ATOM 2120 C C . GLN A 1 269 ? 4.098 3.662 18.234 1 90.62 269 GLN A C 1
ATOM 2122 O O . GLN A 1 269 ? 4.699 4.695 18.531 1 90.62 269 GLN A O 1
ATOM 2127 N N . LEU A 1 270 ? 2.895 3.67 17.906 1 84.25 270 LEU A N 1
ATOM 2128 C CA . LEU A 1 270 ? 2.107 4.895 17.781 1 84.25 270 LEU A CA 1
ATOM 2129 C C . LEU A 1 270 ? 1.947 5.57 19.141 1 84.25 270 LEU A C 1
ATOM 2131 O O . LEU A 1 270 ? 2.094 6.789 19.25 1 84.25 270 LEU A O 1
ATOM 2135 N N . ILE A 1 271 ? 1.675 4.828 20.188 1 86 271 ILE A N 1
ATOM 2136 C CA . ILE A 1 271 ? 1.474 5.359 21.531 1 86 271 ILE A CA 1
ATOM 2137 C C . ILE A 1 271 ? 2.779 5.957 22.047 1 86 271 ILE A C 1
ATOM 2139 O O . ILE A 1 271 ? 2.789 7.059 22.594 1 86 271 ILE A O 1
ATOM 2143 N N . ILE A 1 272 ? 3.83 5.328 21.781 1 90.12 272 ILE A N 1
ATOM 2144 C CA . ILE A 1 272 ? 5.129 5.766 22.281 1 90.12 272 ILE A CA 1
ATOM 2145 C C . ILE A 1 272 ? 5.531 7.066 21.594 1 90.12 272 ILE A C 1
ATOM 2147 O O . ILE A 1 272 ? 5.965 8.016 22.25 1 90.12 272 ILE A O 1
ATOM 2151 N N . THR A 1 273 ? 5.344 7.109 20.312 1 87.38 273 THR A N 1
ATOM 2152 C CA . THR A 1 273 ? 5.801 8.273 19.562 1 87.38 273 THR A CA 1
ATOM 2153 C C . THR A 1 273 ? 4.844 9.445 19.75 1 87.38 273 THR A C 1
ATOM 2155 O O . THR A 1 273 ? 5.266 10.609 19.719 1 87.38 273 THR A O 1
ATOM 2158 N N . ARG A 1 274 ? 3.611 9.258 19.984 1 82.44 274 ARG A N 1
ATOM 2159 C CA . ARG A 1 274 ? 2.641 10.312 20.234 1 82.44 274 ARG A CA 1
ATOM 2160 C C . ARG A 1 274 ? 2.902 10.992 21.562 1 82.44 274 ARG A C 1
ATOM 2162 O O . ARG A 1 274 ? 2.691 12.203 21.719 1 82.44 274 ARG A O 1
ATOM 2169 N N . ARG A 1 275 ? 3.248 10.305 22.516 1 83.38 275 ARG A N 1
ATOM 2170 C CA . ARG A 1 275 ? 3.582 10.859 23.812 1 83.38 275 ARG A CA 1
ATOM 2171 C C . ARG A 1 275 ? 4.727 11.859 23.703 1 83.38 275 ARG A C 1
ATOM 2173 O O . ARG A 1 275 ? 4.746 12.867 24.406 1 83.38 275 ARG A O 1
ATOM 2180 N N . LYS A 1 276 ? 5.551 11.641 22.781 1 82.94 276 LYS A N 1
ATOM 2181 C CA . LYS A 1 276 ? 6.691 12.523 22.578 1 82.94 276 LYS A CA 1
ATOM 2182 C C . LYS A 1 276 ? 6.27 13.82 21.891 1 82.94 276 LYS A C 1
ATOM 2184 O O . LYS A 1 276 ? 6.961 14.836 22 1 82.94 276 LYS A O 1
ATOM 2189 N N . GLU A 1 277 ? 5.191 13.711 21.172 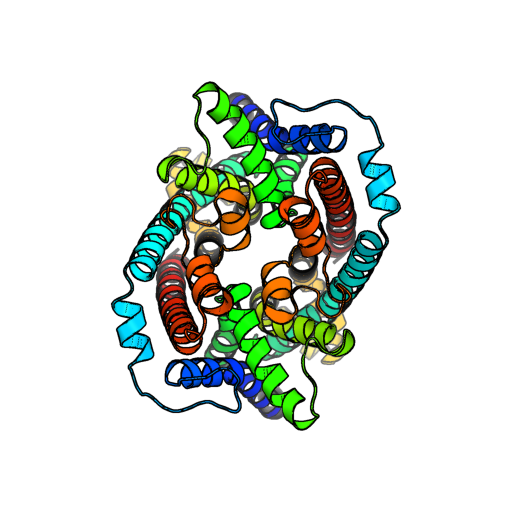1 77.75 277 GLU A N 1
ATOM 2190 C CA . GLU A 1 277 ? 4.645 14.906 20.547 1 77.75 277 GLU A CA 1
ATOM 2191 C C . GLU A 1 277 ? 4.184 15.914 21.594 1 77.75 277 GLU A C 1
ATOM 2193 O O . GLU A 1 277 ? 4.367 17.125 21.438 1 77.75 277 GLU A O 1
ATOM 2198 N N . VAL A 1 278 ? 3.574 15.492 22.719 1 67.12 278 VAL A N 1
ATOM 2199 C CA . VAL A 1 278 ? 2.955 16.328 23.75 1 67.12 278 VAL A CA 1
ATOM 2200 C C . VAL A 1 278 ? 4.031 16.891 24.656 1 67.12 278 VAL A C 1
ATOM 2202 O O . VAL A 1 278 ? 3.887 18 25.188 1 67.12 278 VAL A O 1
ATOM 2205 N N . GLU A 1 279 ? 4.996 16.188 24.781 1 66.38 279 GLU A N 1
ATOM 2206 C CA . GLU A 1 279 ? 6.043 16.672 25.672 1 66.38 279 GLU A CA 1
ATOM 2207 C C . GLU A 1 279 ? 6.801 17.844 25.062 1 66.38 279 GLU A C 1
ATOM 2209 O O . GLU A 1 279 ? 7.289 18.719 25.781 1 66.38 279 GLU A O 1
ATOM 2214 N N . ASN A 1 280 ? 6.754 17.984 23.688 1 57.28 280 ASN A N 1
ATOM 2215 C CA . ASN A 1 280 ? 7.512 19.062 23.078 1 57.28 280 ASN A CA 1
ATOM 2216 C C . ASN A 1 280 ? 6.645 20.297 22.859 1 57.28 280 ASN A C 1
ATOM 2218 O O . ASN A 1 280 ? 5.484 20.188 22.469 1 57.28 280 ASN A O 1
ATOM 2222 N N . MET B 1 1 ? 27.516 35.906 5.992 1 39.56 1 MET B N 1
ATOM 2223 C CA . MET B 1 1 ? 27.906 34.625 6.551 1 39.56 1 MET B CA 1
ATOM 2224 C C . MET B 1 1 ? 26.844 33.562 6.238 1 39.56 1 MET B C 1
ATOM 2226 O O . MET B 1 1 ? 27.141 32.344 6.27 1 39.56 1 MET B O 1
ATOM 2230 N N . GLU B 1 2 ? 25.531 34.031 6.27 1 48.03 2 GLU B N 1
ATOM 2231 C CA . GLU B 1 2 ? 24.328 33.219 6.012 1 48.03 2 GLU B CA 1
ATOM 2232 C C . GLU B 1 2 ? 24.359 32.625 4.609 1 48.03 2 GLU B C 1
ATOM 2234 O O . GLU B 1 2 ? 24.016 31.453 4.43 1 48.03 2 GLU B O 1
ATOM 2239 N N . LYS B 1 3 ? 24.578 33.562 3.719 1 52.38 3 LYS B N 1
ATOM 2240 C CA . LYS B 1 3 ? 24.594 33.188 2.307 1 52.38 3 LYS B CA 1
ATOM 2241 C C . LYS B 1 3 ? 25.703 32.188 2.01 1 52.38 3 LYS B C 1
ATOM 2243 O O . LYS B 1 3 ? 25.594 31.359 1.111 1 52.38 3 LYS B O 1
ATOM 2248 N N . ALA B 1 4 ? 26.734 32.469 2.682 1 50.22 4 ALA B N 1
ATOM 2249 C CA . ALA B 1 4 ? 27.938 31.672 2.451 1 50.22 4 ALA B CA 1
ATOM 2250 C C . ALA B 1 4 ? 27.734 30.219 2.92 1 50.22 4 ALA B C 1
ATOM 2252 O O . ALA B 1 4 ? 28.188 29.281 2.258 1 50.22 4 ALA B O 1
ATOM 2253 N N . PHE B 1 5 ? 27.125 29.984 4.043 1 49.47 5 PHE B N 1
ATOM 2254 C CA . PHE B 1 5 ? 26.875 28.672 4.645 1 49.47 5 PHE B CA 1
ATOM 2255 C C . PHE B 1 5 ? 25.875 27.875 3.814 1 49.47 5 PHE B C 1
ATOM 2257 O O . PHE B 1 5 ? 26 26.656 3.689 1 49.47 5 PHE B O 1
ATOM 2264 N N . LYS B 1 6 ? 24.969 28.656 3.379 1 57.59 6 LYS B N 1
ATOM 2265 C CA . LYS B 1 6 ? 23.969 28.047 2.502 1 57.59 6 LYS B CA 1
ATOM 2266 C C . LYS B 1 6 ? 24.625 27.453 1.256 1 57.59 6 LYS B C 1
ATOM 2268 O O . LYS B 1 6 ? 24.266 26.359 0.821 1 57.59 6 LYS B O 1
ATOM 2273 N N . LYS B 1 7 ? 25.562 28.188 0.769 1 56.28 7 LYS B N 1
ATOM 2274 C CA . LYS B 1 7 ? 26.203 27.797 -0.481 1 56.28 7 LYS B CA 1
ATOM 2275 C C . LYS B 1 7 ? 27.094 26.578 -0.283 1 56.28 7 LYS B C 1
ATOM 2277 O O . LYS B 1 7 ? 27.125 25.672 -1.133 1 56.28 7 LYS B O 1
ATOM 2282 N N . ARG B 1 8 ? 27.75 26.562 0.76 1 54 8 ARG B N 1
ATOM 2283 C CA . ARG B 1 8 ? 28.719 25.484 0.987 1 54 8 ARG B CA 1
ATOM 2284 C C . ARG B 1 8 ? 28 24.156 1.257 1 54 8 ARG B C 1
ATOM 2286 O O . ARG B 1 8 ? 28.422 23.109 0.759 1 54 8 ARG B O 1
ATOM 2293 N N . PHE B 1 9 ? 27.031 24.219 2.066 1 57.22 9 PHE B N 1
ATOM 2294 C CA . PHE B 1 9 ? 26.266 23.016 2.373 1 57.22 9 PHE B CA 1
ATOM 2295 C C . PHE B 1 9 ? 25.594 22.469 1.121 1 57.22 9 PHE B C 1
ATOM 2297 O O . PHE B 1 9 ? 25.578 21.25 0.888 1 57.22 9 PHE B O 1
ATOM 2304 N N . ALA B 1 10 ? 25.125 23.422 0.381 1 58.72 10 ALA B N 1
ATOM 2305 C CA . ALA B 1 10 ? 24.516 23.016 -0.884 1 58.72 10 ALA B CA 1
ATOM 2306 C C . ALA B 1 10 ? 25.547 22.359 -1.802 1 58.72 10 ALA B C 1
ATOM 2308 O O . ALA B 1 10 ? 25.25 21.359 -2.469 1 58.72 10 ALA B O 1
ATOM 2309 N N . ILE B 1 11 ? 26.703 22.859 -1.801 1 59.22 11 ILE B N 1
ATOM 2310 C CA . ILE B 1 11 ? 27.75 22.359 -2.691 1 59.22 11 ILE B CA 1
ATOM 2311 C C . ILE B 1 11 ? 28.188 20.969 -2.242 1 59.22 11 ILE B C 1
ATOM 2313 O O . ILE B 1 11 ? 28.438 20.078 -3.07 1 59.22 11 ILE B O 1
ATOM 2317 N N . LEU B 1 12 ? 28.234 20.734 -0.93 1 60.69 12 LEU B N 1
ATOM 2318 C CA . LEU B 1 12 ? 28.703 19.438 -0.45 1 60.69 12 LEU B CA 1
ATOM 2319 C C . LEU B 1 12 ? 27.625 18.375 -0.6 1 60.69 12 LEU B C 1
ATOM 2321 O O . LEU B 1 12 ? 27.922 17.219 -0.866 1 60.69 12 LEU B O 1
ATOM 2325 N N . MET B 1 13 ? 26.484 18.938 -0.535 1 70.31 13 MET B N 1
ATOM 2326 C CA . MET B 1 13 ? 25.422 17.938 -0.568 1 70.31 13 MET B CA 1
ATOM 2327 C C . MET B 1 13 ? 25.016 17.641 -2.004 1 70.31 13 MET B C 1
ATOM 2329 O O . MET B 1 13 ? 24.391 16.594 -2.27 1 70.31 13 MET B O 1
ATOM 2333 N N . LEU B 1 14 ? 25.547 18.438 -2.877 1 73.06 14 LEU B N 1
ATOM 2334 C CA . LEU B 1 14 ? 25.109 18.328 -4.262 1 73.06 14 LEU B CA 1
ATOM 2335 C C . LEU B 1 14 ? 25.625 17.047 -4.906 1 73.06 14 LEU B C 1
ATOM 2337 O O . LEU B 1 14 ? 24.875 16.328 -5.562 1 73.06 14 LEU B O 1
ATOM 2341 N N . PRO B 1 15 ? 26.891 16.766 -4.637 1 71.69 15 PRO B N 1
ATOM 2342 C CA . PRO B 1 15 ? 27.375 15.523 -5.258 1 71.69 15 PRO B CA 1
ATOM 2343 C C . PRO B 1 15 ? 26.641 14.289 -4.75 1 71.69 15 PRO B C 1
ATOM 2345 O O . PRO B 1 15 ? 26.359 13.375 -5.531 1 71.69 15 PRO B O 1
ATOM 2348 N N . THR B 1 16 ? 26.422 14.336 -3.5 1 73.56 16 THR B N 1
ATOM 2349 C CA . THR B 1 16 ? 25.719 13.195 -2.914 1 73.56 16 THR B CA 1
ATOM 2350 C C . THR B 1 16 ? 24.281 13.109 -3.432 1 73.56 16 THR B C 1
ATOM 2352 O O . THR B 1 16 ? 23.797 12.023 -3.75 1 73.56 16 THR B O 1
ATOM 2355 N N . LEU B 1 17 ? 23.797 14.234 -3.625 1 79.62 17 LEU B N 1
ATOM 2356 C CA . LEU B 1 17 ? 22.422 14.266 -4.125 1 79.62 17 LEU B CA 1
ATOM 2357 C C . LEU B 1 17 ? 22.359 13.82 -5.582 1 79.62 17 LEU B C 1
ATOM 2359 O O . LEU B 1 17 ? 21.438 13.102 -5.977 1 79.62 17 LEU B O 1
ATOM 2363 N N . ILE B 1 18 ? 23.344 14.172 -6.281 1 79.94 18 ILE B N 1
ATOM 2364 C CA . ILE B 1 18 ? 23.391 13.781 -7.688 1 79.94 18 ILE B CA 1
ATOM 2365 C C . ILE B 1 18 ? 23.594 12.273 -7.801 1 79.94 18 ILE B C 1
ATOM 2367 O O . ILE B 1 18 ? 22.938 11.617 -8.609 1 79.94 18 ILE B O 1
ATOM 2371 N N . ALA B 1 19 ? 24.406 11.781 -6.934 1 76.06 19 ALA B N 1
ATOM 2372 C CA . ALA B 1 19 ? 24.625 10.336 -6.93 1 76.06 19 ALA B CA 1
ATOM 2373 C C . ALA B 1 19 ? 23.359 9.586 -6.555 1 76.06 19 ALA B C 1
ATOM 2375 O O . ALA B 1 19 ? 23.031 8.555 -7.152 1 76.06 19 ALA B O 1
ATOM 2376 N N . PHE B 1 20 ? 22.719 10.242 -5.758 1 78.12 20 PHE B N 1
ATOM 2377 C CA . PHE B 1 20 ? 21.469 9.625 -5.32 1 78.12 20 PHE B CA 1
ATOM 2378 C C . PHE B 1 20 ? 20.438 9.648 -6.434 1 78.12 20 PHE B C 1
ATOM 2380 O O . PHE B 1 20 ? 19.75 8.648 -6.684 1 78.12 20 PHE B O 1
ATOM 2387 N N . ILE B 1 21 ? 20.406 10.648 -7.113 1 79.5 21 ILE B N 1
ATOM 2388 C CA . ILE B 1 21 ? 19.438 10.805 -8.195 1 79.5 21 ILE B CA 1
ATOM 2389 C C . ILE B 1 21 ? 19.734 9.797 -9.305 1 79.5 21 ILE B C 1
ATOM 2391 O O . ILE B 1 21 ? 18.828 9.156 -9.828 1 79.5 21 ILE B O 1
ATOM 2395 N N . ILE B 1 22 ? 20.969 9.641 -9.516 1 78.94 22 ILE B N 1
ATOM 2396 C CA . ILE B 1 22 ? 21.375 8.703 -10.562 1 78.94 22 ILE B CA 1
ATOM 2397 C C . ILE B 1 22 ? 20.969 7.289 -10.172 1 78.94 22 ILE B C 1
ATOM 2399 O O . ILE B 1 22 ? 20.438 6.535 -10.984 1 78.94 22 ILE B O 1
ATOM 2403 N N . ALA B 1 23 ? 21.141 7.023 -8.93 1 80.12 23 ALA B N 1
ATOM 2404 C CA . ALA B 1 23 ? 20.797 5.691 -8.438 1 80.12 23 ALA B CA 1
ATOM 2405 C C . ALA B 1 23 ? 19.297 5.457 -8.492 1 80.12 23 ALA B C 1
ATOM 2407 O O . ALA B 1 23 ? 18.844 4.328 -8.711 1 80.12 23 ALA B O 1
ATOM 2408 N N . PHE B 1 24 ? 18.562 6.5 -8.453 1 86.19 24 PHE B N 1
ATOM 2409 C CA . PHE B 1 24 ? 17.109 6.398 -8.469 1 86.19 24 PHE B CA 1
ATOM 2410 C C . PHE B 1 24 ? 16.594 6.348 -9.906 1 86.19 24 PHE B C 1
ATOM 2412 O O . PHE B 1 24 ? 15.516 5.805 -10.156 1 86.19 24 PHE B O 1
ATOM 2419 N N . ILE B 1 25 ? 17.391 6.824 -10.789 1 88.38 25 ILE B N 1
ATOM 2420 C CA . ILE B 1 25 ? 16.938 6.91 -12.18 1 88.38 25 ILE B CA 1
ATOM 2421 C C . ILE B 1 25 ? 17.312 5.629 -12.922 1 88.38 25 ILE B C 1
ATOM 2423 O O . ILE B 1 25 ? 16.609 5.215 -13.844 1 88.38 25 ILE B O 1
ATOM 2427 N N . ILE B 1 26 ? 18.266 4.949 -12.477 1 87.56 26 ILE B N 1
ATOM 2428 C CA . ILE B 1 26 ? 18.844 3.809 -13.18 1 87.56 26 ILE B CA 1
ATOM 2429 C C . ILE B 1 26 ? 17.781 2.738 -13.398 1 87.56 26 ILE B C 1
ATOM 2431 O O . ILE B 1 26 ? 17.594 2.254 -14.523 1 87.56 26 ILE B O 1
ATOM 2435 N N . PRO B 1 27 ? 17.047 2.395 -12.344 1 87.12 27 PRO B N 1
ATOM 2436 C CA . PRO B 1 27 ? 16.031 1.362 -12.57 1 87.12 27 PRO B CA 1
ATOM 2437 C C . PRO B 1 27 ? 14.984 1.779 -13.609 1 87.12 27 PRO B C 1
ATOM 2439 O O . PRO B 1 27 ? 14.508 0.945 -14.383 1 87.12 27 PRO B O 1
ATOM 2442 N N . PHE B 1 28 ? 14.711 2.965 -13.688 1 88.19 28 PHE B N 1
ATOM 2443 C CA . PHE B 1 28 ? 13.734 3.459 -14.648 1 88.19 28 PHE B CA 1
ATOM 2444 C C . PHE B 1 28 ? 14.273 3.371 -16.062 1 88.19 28 PHE B C 1
ATOM 2446 O O . PHE B 1 28 ? 13.586 2.896 -16.969 1 88.19 28 PHE B O 1
ATOM 2453 N N . VAL B 1 29 ? 15.453 3.836 -16.188 1 90.06 29 VAL B N 1
ATOM 2454 C CA . VAL B 1 29 ? 16.078 3.85 -17.516 1 90.06 29 VAL B CA 1
ATOM 2455 C C . VAL B 1 29 ? 16.234 2.42 -18.031 1 90.06 29 VAL B C 1
ATOM 2457 O O . VAL B 1 29 ? 15.953 2.139 -19.188 1 90.06 29 VAL B O 1
ATOM 2460 N N . LEU B 1 30 ? 16.656 1.582 -17.156 1 88.19 30 LEU B N 1
ATOM 2461 C CA . LEU B 1 30 ? 16.797 0.185 -17.547 1 88.19 30 LEU B CA 1
ATOM 2462 C C . LEU B 1 30 ? 15.453 -0.435 -17.906 1 88.19 30 LEU B C 1
ATOM 2464 O O . LEU B 1 30 ? 15.352 -1.203 -18.859 1 88.19 30 LEU B O 1
ATOM 2468 N N . GLY B 1 31 ? 14.469 -0.173 -17.062 1 88.38 31 GLY B N 1
ATOM 2469 C CA . GLY B 1 31 ? 13.133 -0.656 -17.375 1 88.38 31 GLY B CA 1
ATOM 2470 C C . GLY B 1 31 ? 12.625 -0.188 -18.719 1 88.38 31 GLY B C 1
ATOM 2471 O O . GLY B 1 31 ? 12.062 -0.975 -19.484 1 88.38 31 GLY B O 1
ATOM 2472 N N . ILE B 1 32 ? 12.875 1.024 -19.016 1 92.06 32 ILE B N 1
ATOM 2473 C CA . ILE B 1 32 ? 12.453 1.587 -20.297 1 92.06 32 ILE B CA 1
ATOM 2474 C C . ILE B 1 32 ? 13.242 0.934 -21.422 1 92.06 32 ILE B C 1
ATOM 2476 O O . ILE B 1 32 ? 12.672 0.539 -22.438 1 92.06 32 ILE B O 1
ATOM 2480 N N . TYR B 1 33 ? 14.484 0.791 -21.25 1 92.81 33 TYR B N 1
ATOM 2481 C CA . TYR B 1 33 ? 15.336 0.16 -22.266 1 92.81 33 TYR B CA 1
ATOM 2482 C C . TYR B 1 33 ? 14.875 -1.265 -22.547 1 92.81 33 TYR B C 1
ATOM 2484 O O . TYR B 1 33 ? 14.727 -1.656 -23.703 1 92.81 33 TYR B O 1
ATOM 2492 N N . LEU B 1 34 ? 14.578 -2.016 -21.5 1 92.12 34 LEU B N 1
ATOM 2493 C CA . LEU B 1 34 ? 14.211 -3.42 -21.641 1 92.12 34 LEU B CA 1
ATOM 2494 C C . LEU B 1 34 ? 12.852 -3.555 -22.328 1 92.12 34 LEU B C 1
ATOM 2496 O O . LEU B 1 34 ? 12.555 -4.59 -22.938 1 92.12 34 LEU B O 1
ATOM 2500 N N . SER B 1 35 ? 12.047 -2.516 -22.266 1 94.56 35 SER B N 1
ATOM 2501 C CA . SER B 1 35 ? 10.742 -2.553 -22.922 1 94.56 35 SER B CA 1
ATOM 2502 C C . SER B 1 35 ? 10.883 -2.543 -24.438 1 94.56 35 SER B C 1
ATOM 2504 O O . SER B 1 35 ? 9.945 -2.883 -25.156 1 94.56 35 SER B O 1
ATOM 2506 N N . PHE B 1 36 ? 12.07 -2.215 -24.906 1 96.38 36 PHE B N 1
ATOM 2507 C CA . PHE B 1 36 ? 12.344 -2.186 -26.344 1 96.38 36 PHE B CA 1
ATOM 2508 C C . PHE B 1 36 ? 13.148 -3.404 -26.766 1 96.38 36 PHE B C 1
ATOM 2510 O O . PHE B 1 36 ? 13.664 -3.455 -27.875 1 96.38 36 PHE B O 1
ATOM 2517 N N . THR B 1 37 ? 13.281 -4.383 -25.891 1 94.75 37 THR B N 1
ATOM 2518 C CA . THR B 1 37 ? 14.141 -5.523 -26.172 1 94.75 37 THR B CA 1
ATOM 2519 C C . THR B 1 37 ? 13.383 -6.836 -25.969 1 94.75 37 THR B C 1
ATOM 2521 O O . THR B 1 37 ? 12.336 -6.855 -25.312 1 94.75 37 THR B O 1
ATOM 2524 N N . LYS B 1 38 ? 13.867 -7.828 -26.656 1 94 38 LYS B N 1
ATOM 2525 C CA . LYS B 1 38 ? 13.562 -9.211 -26.281 1 94 38 LYS B CA 1
ATOM 2526 C C . LYS B 1 38 ? 14.586 -9.758 -25.297 1 94 38 LYS B C 1
ATOM 2528 O O . LYS B 1 38 ? 15.797 -9.625 -25.5 1 94 38 LYS B O 1
ATOM 2533 N N . PHE B 1 39 ? 14.047 -10.203 -24.094 1 89 39 PHE B N 1
ATOM 2534 C CA . PHE B 1 39 ? 15 -10.641 -23.094 1 89 39 PHE B CA 1
ATOM 2535 C C . PHE B 1 39 ? 14.391 -11.711 -22.188 1 89 39 PHE B C 1
ATOM 2537 O O . PHE B 1 39 ? 13.164 -11.82 -22.094 1 89 39 PHE B O 1
ATOM 2544 N N . THR B 1 40 ? 15.258 -12.547 -21.703 1 81.19 40 THR B N 1
ATOM 2545 C CA . THR B 1 40 ? 14.922 -13.406 -20.578 1 81.19 40 THR B CA 1
ATOM 2546 C C . THR B 1 40 ? 15.648 -12.961 -19.312 1 81.19 40 THR B C 1
ATOM 2548 O O . THR B 1 40 ? 15.078 -12.961 -18.234 1 81.19 40 THR B O 1
ATOM 2551 N N . THR B 1 41 ? 16.844 -12.57 -19.562 1 78.69 41 THR B N 1
ATOM 2552 C CA . THR B 1 41 ? 17.672 -11.938 -18.531 1 78.69 41 THR B CA 1
ATOM 2553 C C . THR B 1 41 ? 18.234 -10.609 -19.047 1 78.69 41 THR B C 1
ATOM 2555 O O . THR B 1 41 ? 18.141 -10.305 -20.234 1 78.69 41 THR B O 1
ATOM 2558 N N . VAL B 1 42 ? 18.766 -9.859 -18.172 1 76.19 42 VAL B N 1
ATOM 2559 C CA . VAL B 1 42 ? 19.281 -8.547 -18.562 1 76.19 42 VAL B CA 1
ATOM 2560 C C . VAL B 1 42 ? 20.469 -8.719 -19.5 1 76.19 42 VAL B C 1
ATOM 2562 O O . VAL B 1 42 ? 20.688 -7.895 -20.406 1 76.19 42 VAL B O 1
ATOM 2565 N N . THR B 1 43 ? 21.062 -9.781 -19.391 1 78 43 THR B N 1
ATOM 2566 C CA . THR B 1 43 ? 22.312 -9.961 -20.125 1 78 43 THR B CA 1
ATOM 2567 C C . THR B 1 43 ? 22.031 -10.461 -21.547 1 78 43 THR B C 1
ATOM 2569 O O . THR B 1 43 ? 22.891 -10.375 -22.422 1 78 43 THR B O 1
ATOM 2572 N N . ASP B 1 44 ? 20.859 -10.922 -21.859 1 85.75 44 ASP B N 1
ATOM 2573 C CA . ASP B 1 44 ? 20.562 -11.461 -23.172 1 85.75 44 ASP B CA 1
ATOM 2574 C C . ASP B 1 44 ? 19.609 -10.547 -23.938 1 85.75 44 ASP B C 1
ATOM 2576 O O . ASP B 1 44 ? 18.938 -10.984 -24.891 1 85.75 44 ASP B O 1
ATOM 2580 N N . ALA B 1 45 ? 19.594 -9.312 -23.641 1 90.38 45 ALA B N 1
ATOM 2581 C CA . ALA B 1 45 ? 18.656 -8.375 -24.234 1 90.38 45 ALA B CA 1
ATOM 2582 C C . ALA B 1 45 ? 19.031 -8.055 -25.688 1 90.38 45 ALA B C 1
ATOM 2584 O O . ALA B 1 45 ? 20.188 -7.77 -25.984 1 90.38 45 ALA B O 1
ATOM 2585 N N . GLN B 1 46 ? 18.031 -8.188 -26.578 1 94.31 46 GLN B N 1
ATOM 2586 C CA . GLN B 1 46 ? 18.188 -7.844 -27.984 1 94.31 46 GLN B CA 1
ATOM 2587 C C . GLN B 1 46 ? 17.203 -6.754 -28.391 1 94.31 46 GLN B C 1
ATOM 2589 O O . GLN B 1 46 ? 16 -6.879 -28.156 1 94.31 46 GLN B O 1
ATOM 2594 N N . TRP B 1 47 ? 17.719 -5.758 -29.078 1 95.44 47 TRP B N 1
ATOM 2595 C CA . TRP B 1 47 ? 16.891 -4.621 -29.484 1 95.44 47 TRP B CA 1
ATOM 2596 C C . TRP B 1 47 ? 15.914 -5.02 -30.578 1 95.44 47 TRP B C 1
ATOM 2598 O O . TRP B 1 47 ? 16.312 -5.582 -31.609 1 95.44 47 TRP B O 1
ATOM 2608 N N . ILE B 1 48 ? 14.648 -4.762 -30.344 1 96.06 48 ILE B N 1
ATOM 2609 C CA . ILE B 1 48 ? 13.641 -5.129 -31.328 1 96.06 48 ILE B CA 1
ATOM 2610 C C . ILE B 1 48 ? 12.742 -3.93 -31.625 1 96.06 48 ILE B C 1
ATOM 2612 O O . ILE B 1 48 ? 11.656 -4.082 -32.188 1 96.06 48 ILE B O 1
ATOM 2616 N N . GLY B 1 49 ? 13.102 -2.787 -31.125 1 95.25 49 GLY B N 1
ATOM 2617 C CA . GLY B 1 49 ? 12.359 -1.568 -31.406 1 95.25 49 GLY B CA 1
ATOM 2618 C C . GLY B 1 49 ? 11.023 -1.506 -30.688 1 95.25 49 GLY B C 1
ATOM 2619 O O . GLY B 1 49 ? 10.953 -1.732 -29.484 1 95.25 49 GLY B O 1
ATOM 2620 N N . LEU B 1 50 ? 9.969 -1.263 -31.531 1 96.75 50 LEU B N 1
ATOM 2621 C CA . LEU B 1 50 ? 8.664 -1.009 -30.922 1 96.75 50 LEU B CA 1
ATOM 2622 C C . LEU B 1 50 ? 7.785 -2.254 -30.984 1 96.75 50 LEU B C 1
ATOM 2624 O O . LEU B 1 50 ? 6.59 -2.186 -30.703 1 96.75 50 LEU B O 1
ATOM 2628 N N . SER B 1 51 ? 8.336 -3.375 -31.219 1 96.81 51 SER B N 1
ATOM 2629 C CA . SER B 1 51 ? 7.578 -4.609 -31.391 1 96.81 51 SER B CA 1
ATOM 2630 C C . SER B 1 51 ? 6.797 -4.969 -30.141 1 96.81 51 SER B C 1
ATOM 2632 O O . SER B 1 51 ? 5.621 -5.34 -30.219 1 96.81 51 SER B O 1
ATOM 2634 N N . ASN B 1 52 ? 7.441 -4.812 -28.953 1 97.06 52 ASN B N 1
ATOM 2635 C CA . ASN B 1 52 ? 6.766 -5.109 -27.688 1 97.06 52 ASN B CA 1
ATOM 2636 C C . ASN B 1 52 ? 5.547 -4.219 -27.484 1 97.06 52 ASN B C 1
ATOM 2638 O O . ASN B 1 52 ? 4.512 -4.68 -27 1 97.06 52 ASN B O 1
ATOM 2642 N N . TYR B 1 53 ? 5.68 -3.018 -27.922 1 97.19 53 TYR B N 1
ATOM 2643 C CA . TYR B 1 53 ? 4.586 -2.064 -27.75 1 97.19 53 TYR B CA 1
ATOM 2644 C C . TYR B 1 53 ? 3.443 -2.371 -28.719 1 97.19 53 TYR B C 1
ATOM 2646 O O . TYR B 1 53 ? 2.271 -2.242 -28.359 1 97.19 53 TYR B O 1
ATOM 2654 N N . ILE B 1 54 ? 3.754 -2.787 -29.844 1 97.19 54 ILE B N 1
ATOM 2655 C CA . ILE B 1 54 ? 2.738 -3.158 -30.812 1 97.19 54 ILE B CA 1
ATOM 2656 C C . ILE B 1 54 ? 1.945 -4.359 -30.312 1 97.19 54 ILE B C 1
ATOM 2658 O O . ILE B 1 54 ? 0.714 -4.371 -30.359 1 97.19 54 ILE B O 1
ATOM 2662 N N . VAL B 1 55 ? 2.648 -5.285 -29.781 1 96.25 55 VAL B N 1
ATOM 2663 C CA . VAL B 1 55 ? 1.998 -6.477 -29.25 1 96.25 55 VAL B CA 1
ATOM 2664 C C . VAL B 1 55 ? 1.137 -6.102 -28.047 1 96.25 55 VAL B C 1
ATOM 2666 O O . VAL B 1 55 ? 0.01 -6.586 -27.906 1 96.25 55 VAL B O 1
ATOM 2669 N N . ALA B 1 56 ? 1.632 -5.281 -27.219 1 96.12 56 ALA B N 1
ATOM 2670 C CA . ALA B 1 56 ? 0.893 -4.848 -26.031 1 96.12 56 ALA B CA 1
ATOM 2671 C C . ALA B 1 56 ? -0.398 -4.133 -26.422 1 96.12 56 ALA B C 1
ATOM 2673 O O . ALA B 1 56 ? -1.454 -4.379 -25.828 1 96.12 56 ALA B O 1
ATOM 2674 N N . PHE B 1 57 ? -0.357 -3.297 -27.5 1 95.75 57 PHE B N 1
ATOM 2675 C CA . PHE B 1 57 ? -1.517 -2.52 -27.922 1 95.75 57 PHE B CA 1
ATOM 2676 C C . PHE B 1 57 ? -2.541 -3.408 -28.625 1 95.75 57 PHE B C 1
ATOM 2678 O O . PHE B 1 57 ? -3.73 -3.09 -28.641 1 95.75 57 PHE B O 1
ATOM 2685 N N . ARG B 1 58 ? -2.107 -4.496 -29.062 1 95.31 58 ARG B N 1
ATOM 2686 C CA . ARG B 1 58 ? -3 -5.418 -29.766 1 95.31 58 ARG B CA 1
ATOM 2687 C C . ARG B 1 58 ? -3.572 -6.457 -28.797 1 95.31 58 ARG B C 1
ATOM 2689 O O . ARG B 1 58 ? -4.48 -7.207 -29.156 1 95.31 58 ARG B O 1
ATOM 2696 N N . ASP B 1 59 ? -3.018 -6.48 -27.641 1 95.75 59 ASP B N 1
ATOM 2697 C CA . ASP B 1 59 ? -3.486 -7.43 -26.641 1 95.75 59 ASP B CA 1
ATOM 2698 C C . ASP B 1 59 ? -4.812 -6.98 -26.031 1 95.75 59 ASP B C 1
ATOM 2700 O O . ASP B 1 59 ? -4.84 -6.086 -25.188 1 95.75 59 ASP B O 1
ATOM 2704 N N . LYS B 1 60 ? -5.867 -7.637 -26.391 1 96 60 LYS B N 1
ATOM 2705 C CA . LYS B 1 60 ? -7.211 -7.262 -25.969 1 96 60 LYS B CA 1
ATOM 2706 C C . LYS B 1 60 ? -7.359 -7.406 -24.453 1 96 60 LYS B C 1
ATOM 2708 O O . LYS B 1 60 ? -8.102 -6.645 -23.828 1 96 60 LYS B O 1
ATOM 2713 N N . ASP B 1 61 ? -6.699 -8.359 -23.891 1 95.81 61 ASP B N 1
ATOM 2714 C CA . ASP B 1 61 ? -6.766 -8.555 -22.453 1 95.81 61 ASP B CA 1
ATOM 2715 C C . ASP B 1 61 ? -6.133 -7.383 -21.703 1 95.81 61 ASP B C 1
ATOM 2717 O O . ASP B 1 61 ? -6.652 -6.941 -20.672 1 95.81 61 ASP B O 1
ATOM 2721 N N . PHE B 1 62 ? -5.074 -6.891 -22.297 1 96.81 62 PHE B N 1
ATOM 2722 C CA . PHE B 1 62 ? -4.387 -5.758 -21.688 1 96.81 62 PHE B CA 1
ATOM 2723 C C . PHE B 1 62 ? -5.246 -4.5 -21.75 1 96.81 62 PHE B C 1
ATOM 2725 O O . PHE B 1 62 ? -5.434 -3.814 -20.75 1 96.81 62 PHE B O 1
ATOM 2732 N N . LEU B 1 63 ? -5.789 -4.285 -22.859 1 96.88 63 LEU B N 1
ATOM 2733 C CA . LEU B 1 63 ? -6.625 -3.104 -23.031 1 96.88 63 LEU B CA 1
ATOM 2734 C C . LEU B 1 63 ? -7.871 -3.186 -22.156 1 96.88 63 LEU B C 1
ATOM 2736 O O . LEU B 1 63 ? -8.289 -2.186 -21.578 1 96.88 63 LEU B O 1
ATOM 2740 N N . ALA B 1 64 ? -8.445 -4.363 -22.078 1 96.94 64 ALA B N 1
ATOM 2741 C CA . ALA B 1 64 ? -9.602 -4.57 -21.219 1 96.94 64 ALA B CA 1
ATOM 2742 C C . ALA B 1 64 ? -9.242 -4.344 -19.75 1 96.94 64 ALA B C 1
ATOM 2744 O O . ALA B 1 64 ? -10.016 -3.758 -19 1 96.94 64 ALA B O 1
ATOM 2745 N N . SER B 1 65 ? -8.062 -4.809 -19.328 1 97.5 65 SER B N 1
ATOM 2746 C CA . SER B 1 65 ? -7.621 -4.629 -17.953 1 97.5 65 SER B CA 1
ATOM 2747 C C . SER B 1 65 ? -7.379 -3.154 -17.625 1 97.5 65 SER B C 1
ATOM 2749 O O . SER B 1 65 ? -7.613 -2.709 -16.5 1 97.5 65 SER B O 1
ATOM 2751 N N . LEU B 1 66 ? -6.922 -2.4 -18.672 1 97 66 LEU B N 1
ATOM 2752 C CA . LEU B 1 66 ? -6.727 -0.965 -18.5 1 97 66 LEU B CA 1
ATOM 2753 C C . LEU B 1 66 ? -8.055 -0.264 -18.234 1 97 66 LEU B C 1
ATOM 2755 O O . LEU B 1 66 ? -8.164 0.52 -17.281 1 97 66 LEU B O 1
ATOM 2759 N N . LEU B 1 67 ? -8.992 -0.567 -19.031 1 96.62 67 LEU B N 1
ATOM 2760 C CA . LEU B 1 67 ? -10.305 0.045 -18.875 1 96.62 67 LEU B CA 1
ATOM 2761 C C . LEU B 1 67 ? -10.953 -0.379 -17.562 1 96.62 67 LEU B C 1
ATOM 2763 O O . LEU B 1 67 ? -11.562 0.44 -16.859 1 96.62 67 LEU B O 1
ATOM 2767 N N . PHE B 1 68 ? -10.836 -1.635 -17.25 1 97.56 68 PHE B N 1
ATOM 2768 C CA . PHE B 1 68 ? -11.359 -2.164 -16 1 97.56 68 PHE B CA 1
ATOM 2769 C C . PHE B 1 68 ? -10.719 -1.473 -14.805 1 97.56 68 PHE B C 1
ATOM 2771 O O . PHE B 1 68 ? -11.398 -1.135 -13.836 1 97.56 68 PHE B O 1
ATOM 2778 N N . THR B 1 69 ? -9.453 -1.189 -14.914 1 97.62 69 THR B N 1
ATOM 2779 C CA . THR B 1 69 ? -8.711 -0.533 -13.844 1 97.62 69 THR B CA 1
ATOM 2780 C C . THR B 1 69 ? -9.148 0.922 -13.695 1 97.62 69 THR B C 1
ATOM 2782 O O . THR B 1 69 ? -9.352 1.406 -12.578 1 97.62 69 THR B O 1
ATOM 2785 N N . VAL B 1 70 ? -9.32 1.562 -14.805 1 97 70 VAL B N 1
ATOM 2786 C CA . VAL B 1 70 ? -9.75 2.955 -14.75 1 97 70 VAL B CA 1
ATOM 2787 C C . VAL B 1 70 ? -11.125 3.047 -14.086 1 97 70 VAL B C 1
ATOM 2789 O O . VAL B 1 70 ? -11.352 3.914 -13.242 1 97 70 VAL B O 1
ATOM 2792 N N . LYS B 1 71 ? -12.023 2.18 -14.461 1 97.5 71 LYS B N 1
ATOM 2793 C CA . LYS B 1 71 ? -13.344 2.141 -13.844 1 97.5 71 LYS B CA 1
ATOM 2794 C C . LYS B 1 71 ? -13.242 1.88 -12.344 1 97.5 71 LYS B C 1
ATOM 2796 O O . LYS B 1 71 ? -13.922 2.533 -11.555 1 97.5 71 LYS B O 1
ATOM 2801 N N . PHE B 1 72 ? -12.43 0.988 -12.023 1 98 72 PHE B N 1
ATOM 2802 C CA . PHE B 1 72 ? -12.203 0.622 -10.625 1 98 72 PHE B CA 1
ATOM 2803 C C . PHE B 1 72 ? -11.672 1.812 -9.836 1 98 72 PHE B C 1
ATOM 2805 O O . PHE B 1 72 ? -12.133 2.082 -8.727 1 98 72 PHE B O 1
ATOM 2812 N N . VAL B 1 73 ? -10.719 2.488 -10.391 1 97.94 73 VAL B N 1
ATOM 2813 C CA . VAL B 1 73 ? -10.102 3.637 -9.742 1 97.94 73 VAL B CA 1
ATOM 2814 C C . VAL B 1 73 ? -11.133 4.746 -9.555 1 97.94 73 VAL B C 1
ATOM 2816 O O . VAL B 1 73 ? -11.234 5.328 -8.469 1 97.94 73 VAL B O 1
ATOM 2819 N N . LEU B 1 74 ? -11.898 5.023 -10.539 1 97.56 74 LEU B N 1
ATOM 2820 C CA . LEU B 1 74 ? -12.883 6.105 -10.484 1 97.56 74 LEU B CA 1
ATOM 2821 C C . LEU B 1 74 ? -13.93 5.832 -9.414 1 97.56 74 LEU B C 1
ATOM 2823 O O . LEU B 1 74 ? -14.273 6.719 -8.625 1 97.56 74 LEU B O 1
ATOM 2827 N N . VAL B 1 75 ? -14.43 4.641 -9.391 1 98.25 75 VAL B N 1
ATOM 2828 C CA . VAL B 1 75 ? -15.453 4.277 -8.414 1 98.25 75 VAL B CA 1
ATOM 2829 C C . VAL B 1 75 ? -14.883 4.379 -7.004 1 98.25 75 VAL B C 1
ATOM 2831 O O . VAL B 1 75 ? -15.508 4.957 -6.113 1 98.25 75 VAL B O 1
ATOM 2834 N N . ASN B 1 76 ? -13.688 3.84 -6.781 1 98.19 76 ASN B N 1
ATOM 2835 C CA . ASN B 1 76 ? -13.078 3.861 -5.457 1 98.19 76 ASN B CA 1
ATOM 2836 C C . ASN B 1 76 ? -12.727 5.285 -5.023 1 98.19 76 ASN B C 1
ATOM 2838 O O . ASN B 1 76 ? -12.828 5.617 -3.84 1 98.19 76 ASN B O 1
ATOM 2842 N N . LEU B 1 77 ? -12.273 6.055 -6.023 1 97.56 77 LEU B N 1
ATOM 2843 C CA . LEU B 1 77 ? -11.961 7.449 -5.734 1 97.56 77 LEU B CA 1
ATOM 2844 C C . LEU B 1 77 ? -13.164 8.156 -5.117 1 97.56 77 LEU B C 1
ATOM 2846 O O . LEU B 1 77 ? -13.023 8.859 -4.117 1 97.56 77 LEU B O 1
ATOM 2850 N N . VAL B 1 78 ? -14.281 7.918 -5.641 1 97.88 78 VAL B N 1
ATOM 2851 C CA . VAL B 1 78 ? -15.5 8.586 -5.191 1 97.88 78 VAL B CA 1
ATOM 2852 C C . VAL B 1 78 ? -15.977 7.949 -3.889 1 97.88 78 VAL B C 1
ATOM 2854 O O . VAL B 1 78 ? -16.219 8.648 -2.9 1 97.88 78 VAL B O 1
ATOM 2857 N N . THR B 1 79 ? -16.078 6.699 -3.809 1 97.94 79 THR B N 1
ATOM 2858 C CA . THR B 1 79 ? -16.703 6.023 -2.668 1 97.94 79 THR B CA 1
ATOM 2859 C C . THR B 1 79 ? -15.82 6.16 -1.427 1 97.94 79 THR B C 1
ATOM 2861 O O . THR B 1 79 ? -16.312 6.5 -0.348 1 97.94 79 THR B O 1
ATOM 2864 N N . ILE B 1 80 ? -14.5 5.949 -1.579 1 97.81 80 ILE B N 1
ATOM 2865 C CA . ILE B 1 80 ? -13.602 5.977 -0.431 1 97.81 80 ILE B CA 1
ATOM 2866 C C . ILE B 1 80 ? -13.547 7.391 0.146 1 97.81 80 ILE B C 1
ATOM 2868 O O . ILE B 1 80 ? -13.703 7.582 1.354 1 97.81 80 ILE B O 1
ATOM 2872 N N . ASN B 1 81 ? -13.414 8.383 -0.731 1 97.31 81 ASN B N 1
ATOM 2873 C CA . ASN B 1 81 ? -13.227 9.742 -0.248 1 97.31 81 ASN B CA 1
ATOM 2874 C C . ASN B 1 81 ? -14.531 10.328 0.284 1 97.31 81 ASN B C 1
ATOM 2876 O O . ASN B 1 81 ? -14.531 11.055 1.279 1 97.31 81 ASN B O 1
ATOM 2880 N N . LEU B 1 82 ? -15.602 9.992 -0.34 1 97 82 LEU B N 1
ATOM 2881 C CA . LEU B 1 82 ? -16.891 10.492 0.124 1 97 82 LEU B CA 1
ATOM 2882 C C . LEU B 1 82 ? -17.234 9.914 1.488 1 97 82 LEU B C 1
ATOM 2884 O O . LEU B 1 82 ? -17.609 10.648 2.406 1 97 82 LEU B O 1
ATOM 2888 N N . ILE B 1 83 ? -17.078 8.641 1.646 1 95.94 83 ILE B N 1
ATOM 2889 C CA . ILE B 1 83 ? -17.422 7.988 2.902 1 95.94 83 ILE B CA 1
ATOM 2890 C C . ILE B 1 83 ? -16.438 8.398 3.99 1 95.94 83 ILE B C 1
ATOM 2892 O O . ILE B 1 83 ? -16.844 8.688 5.121 1 95.94 83 ILE B O 1
ATOM 2896 N N . ALA B 1 84 ? -15.172 8.414 3.613 1 96.38 84 ALA B N 1
ATOM 2897 C CA . ALA B 1 84 ? -14.156 8.82 4.578 1 96.38 84 ALA B CA 1
ATOM 2898 C C . ALA B 1 84 ? -14.422 10.234 5.086 1 96.38 84 ALA B C 1
ATOM 2900 O O . ALA B 1 84 ? -14.305 10.5 6.285 1 96.38 84 ALA B O 1
ATOM 2901 N N . PHE B 1 85 ? -14.797 11.141 4.203 1 95.56 85 PHE B N 1
ATOM 2902 C CA . PHE B 1 85 ? -15.062 12.523 4.59 1 95.56 85 PHE B CA 1
ATOM 2903 C C . PHE B 1 85 ? -16.297 12.594 5.484 1 95.56 85 PHE B C 1
ATOM 2905 O O . PHE B 1 85 ? -16.297 13.312 6.488 1 95.56 85 PHE B O 1
ATOM 2912 N N . MET B 1 86 ? -17.328 11.883 5.109 1 92.88 86 MET B N 1
ATOM 2913 C CA . MET B 1 86 ? -18.547 11.883 5.91 1 92.88 86 MET B CA 1
ATOM 2914 C C . MET B 1 86 ? -18.281 11.375 7.32 1 92.88 86 MET B C 1
ATOM 2916 O O . MET B 1 86 ? -18.75 11.961 8.297 1 92.88 86 MET B O 1
ATOM 2920 N N . LEU B 1 87 ? -17.531 10.344 7.406 1 92.44 87 LEU B N 1
ATOM 2921 C CA . LEU B 1 87 ? -17.188 9.797 8.711 1 92.44 87 LEU B CA 1
ATOM 2922 C C . LEU B 1 87 ? -16.297 10.758 9.492 1 92.44 87 LEU B C 1
ATOM 2924 O O . LEU B 1 87 ? -16.484 10.945 10.703 1 92.44 87 LEU B O 1
ATOM 2928 N N . ALA B 1 88 ? -15.375 11.336 8.766 1 93.19 88 ALA B N 1
ATOM 2929 C CA . ALA B 1 88 ? -14.484 12.297 9.414 1 93.19 88 ALA B CA 1
ATOM 2930 C C . ALA B 1 88 ? -15.266 13.492 9.961 1 93.19 88 ALA B C 1
ATOM 2932 O O . ALA B 1 88 ? -14.992 13.969 11.062 1 93.19 88 ALA B O 1
ATOM 2933 N N . TYR B 1 89 ? -16.203 13.953 9.203 1 90.38 89 TYR B N 1
ATOM 2934 C CA . TYR B 1 89 ? -17 15.109 9.602 1 90.38 89 TYR B CA 1
ATOM 2935 C C . TYR B 1 89 ? -17.766 14.82 10.891 1 90.38 89 TYR B C 1
ATOM 2937 O O . TYR B 1 89 ? -17.875 15.688 11.758 1 90.38 89 TYR B O 1
ATOM 2945 N N . VAL B 1 90 ? -18.203 13.617 11.023 1 87.44 90 VAL B N 1
ATOM 2946 C CA . VAL B 1 90 ? -19 13.242 12.18 1 87.44 90 VAL B CA 1
ATOM 2947 C C . VAL B 1 90 ? -18.094 12.938 13.367 1 87.44 90 VAL B C 1
ATOM 2949 O O . VAL B 1 90 ? -18.391 13.289 14.508 1 87.44 90 VAL B O 1
ATOM 2952 N N . LEU B 1 91 ? -17 12.383 13.086 1 89.44 91 LEU B N 1
ATOM 2953 C CA . LEU B 1 91 ? -16.156 11.859 14.156 1 89.44 91 LEU B CA 1
ATOM 2954 C C . LEU B 1 91 ? -15.07 12.859 14.531 1 89.44 91 LEU B C 1
ATOM 2956 O O . LEU B 1 91 ? -14.227 12.578 15.391 1 89.44 91 LEU B O 1
ATOM 2960 N N . SER B 1 92 ? -15.055 13.953 13.867 1 87.31 92 SER B N 1
ATOM 2961 C CA . SER B 1 92 ? -14.047 14.969 14.172 1 87.31 92 SER B CA 1
ATOM 2962 C C . SER B 1 92 ? -14.352 15.68 15.484 1 87.31 92 SER B C 1
ATOM 2964 O O . SER B 1 92 ? -13.484 16.344 16.047 1 87.31 92 SER B O 1
ATOM 2966 N N . ARG B 1 93 ? -15.523 15.523 15.93 1 77.62 93 ARG B N 1
ATOM 2967 C CA . ARG B 1 93 ? -15.906 16.172 17.188 1 77.62 93 ARG B CA 1
ATOM 2968 C C . ARG B 1 93 ? -15.258 15.469 18.375 1 77.62 93 ARG B C 1
ATOM 2970 O O . ARG B 1 93 ? -15.055 14.25 18.359 1 77.62 93 ARG B O 1
ATOM 2977 N N . LYS B 1 94 ? -14.75 16.188 19.25 1 71.5 94 LYS B N 1
ATOM 2978 C CA . LYS B 1 94 ? -14.062 15.656 20.422 1 71.5 94 LYS B CA 1
ATOM 2979 C C . LYS B 1 94 ? -15.047 15.062 21.422 1 71.5 94 LYS B C 1
ATOM 2981 O O . LYS B 1 94 ? -15.258 15.625 22.5 1 71.5 94 LYS B O 1
ATOM 2986 N N . LEU B 1 95 ? -15.859 14.164 20.969 1 70.06 95 LEU B N 1
ATOM 2987 C CA . LEU B 1 95 ? -16.781 13.5 21.875 1 70.06 95 LEU B CA 1
ATOM 2988 C C . LEU B 1 95 ? -16.188 12.195 22.391 1 70.06 95 LEU B C 1
ATOM 2990 O O . LEU B 1 95 ? -15.336 11.586 21.734 1 70.06 95 LEU B O 1
ATOM 2994 N N . ARG B 1 96 ? -16.656 11.844 23.641 1 70.06 96 ARG B N 1
ATOM 2995 C CA . ARG B 1 96 ? -16.25 10.594 24.266 1 70.06 96 ARG B CA 1
ATOM 2996 C C . ARG B 1 96 ? -16.656 9.391 23.422 1 70.06 96 ARG B C 1
ATOM 2998 O O . ARG B 1 96 ? -17.797 9.328 22.953 1 70.06 96 ARG B O 1
ATOM 3005 N N . GLY B 1 97 ? -15.812 8.562 22.938 1 74.88 97 GLY B N 1
ATOM 3006 C CA . GLY B 1 97 ? -16.141 7.352 22.203 1 74.88 97 GLY B CA 1
ATOM 3007 C C . GLY B 1 97 ? -15.695 7.398 20.75 1 74.88 97 GLY B C 1
ATOM 3008 O O . GLY B 1 97 ? -15.656 6.367 20.078 1 74.88 97 GLY B O 1
ATOM 3009 N N . THR B 1 98 ? -15.547 8.672 20.312 1 81.75 98 THR B N 1
ATOM 3010 C CA . THR B 1 98 ? -15.18 8.805 18.906 1 81.75 98 THR B CA 1
ATOM 3011 C C . THR B 1 98 ? -13.867 8.07 18.625 1 81.75 98 THR B C 1
ATOM 3013 O O . THR B 1 98 ? -13.648 7.598 17.516 1 81.75 98 THR B O 1
ATOM 3016 N N . ASN B 1 99 ? -13.195 7.82 19.688 1 81.88 99 ASN B N 1
ATOM 3017 C CA . ASN B 1 99 ? -11.906 7.168 19.531 1 81.88 99 ASN B CA 1
ATOM 3018 C C . ASN B 1 99 ? -12.062 5.688 19.188 1 81.88 99 ASN B C 1
ATOM 3020 O O . ASN B 1 99 ? -11.312 5.148 18.375 1 81.88 99 ASN B O 1
ATOM 3024 N N . ILE B 1 100 ? -13.008 5.129 19.766 1 82.44 100 ILE B N 1
ATOM 3025 C CA . ILE B 1 100 ? -13.25 3.717 19.5 1 82.44 100 ILE B CA 1
ATOM 3026 C C . ILE B 1 100 ? -13.68 3.535 18.047 1 82.44 100 ILE B C 1
ATOM 3028 O O . ILE B 1 100 ? -13.203 2.631 17.359 1 82.44 100 ILE B O 1
ATOM 3032 N N . PHE B 1 101 ? -14.547 4.453 17.578 1 85.81 101 PHE B N 1
ATOM 3033 C CA . PHE B 1 101 ? -15.008 4.383 16.203 1 85.81 101 PHE B CA 1
ATOM 3034 C C . PHE B 1 101 ? -13.859 4.602 15.219 1 85.81 101 PHE B C 1
ATOM 3036 O O . PHE B 1 101 ? -13.703 3.85 14.258 1 85.81 101 PHE B O 1
ATOM 3043 N N . ARG B 1 102 ? -13.055 5.508 15.562 1 87.44 102 ARG B N 1
ATOM 3044 C CA . ARG B 1 102 ? -11.914 5.812 14.695 1 87.44 102 ARG B CA 1
ATOM 3045 C C . ARG B 1 102 ? -10.961 4.629 14.609 1 87.44 102 ARG B C 1
ATOM 3047 O O . ARG B 1 102 ? -10.484 4.285 13.523 1 87.44 102 ARG B O 1
ATOM 3054 N N . THR B 1 103 ? -10.828 3.949 15.703 1 84.12 103 THR B N 1
ATOM 3055 C CA . THR B 1 103 ? -9.883 2.836 15.773 1 84.12 103 THR B CA 1
ATOM 3056 C C . THR B 1 103 ? -10.414 1.635 14.992 1 84.12 103 THR B C 1
ATOM 3058 O O . THR B 1 103 ? -9.672 1.016 14.219 1 84.12 103 THR B O 1
ATOM 3061 N N . VAL B 1 104 ? -11.625 1.377 15.156 1 87.19 104 VAL B N 1
ATOM 3062 C CA . VAL B 1 104 ? -12.234 0.218 14.508 1 87.19 104 VAL B CA 1
ATOM 3063 C C . VAL B 1 104 ? -12.234 0.413 12.992 1 87.19 104 VAL B C 1
ATOM 3065 O O . VAL B 1 104 ? -11.922 -0.513 12.242 1 87.19 104 VAL B O 1
ATOM 3068 N N . ILE B 1 105 ? -12.57 1.606 12.602 1 90.94 105 ILE B N 1
ATOM 3069 C CA . ILE B 1 105 ? -12.68 1.889 11.172 1 90.94 105 ILE B CA 1
ATOM 3070 C C . ILE B 1 105 ? -11.289 1.925 10.539 1 90.94 105 ILE B C 1
ATOM 3072 O O . ILE B 1 105 ? -11.125 1.596 9.367 1 90.94 105 ILE B O 1
ATOM 3076 N N . PHE B 1 106 ? -10.312 2.166 11.391 1 88.62 106 PHE B N 1
ATOM 3077 C CA . PHE B 1 106 ? -8.938 2.262 10.906 1 88.62 106 PHE B CA 1
ATOM 3078 C C . PHE B 1 106 ? -8.281 0.887 10.859 1 88.62 106 PHE B C 1
ATOM 3080 O O . PHE B 1 106 ? -7.371 0.653 10.062 1 88.62 106 PHE B O 1
ATOM 3087 N N . MET B 1 107 ? -8.703 -0.087 11.5 1 86.38 107 MET B N 1
ATOM 3088 C CA . MET B 1 107 ? -8.055 -1.374 11.742 1 86.38 107 MET B CA 1
ATOM 3089 C C . MET B 1 107 ? -7.855 -2.137 10.438 1 86.38 107 MET B C 1
ATOM 3091 O O . MET B 1 107 ? -6.82 -2.777 10.242 1 86.38 107 MET B O 1
ATOM 3095 N N . PRO B 1 108 ? -8.781 -2.098 9.523 1 90.62 108 PRO B N 1
ATOM 3096 C CA . PRO B 1 108 ? -8.594 -2.857 8.281 1 90.62 108 PRO B CA 1
ATOM 3097 C C . PRO B 1 108 ? -7.344 -2.443 7.52 1 90.62 108 PRO B C 1
ATOM 3099 O O . PRO B 1 108 ? -6.789 -3.238 6.754 1 90.62 108 PRO B O 1
ATOM 3102 N N . ASN B 1 109 ? -7 -1.252 7.766 1 89.5 109 ASN B N 1
ATOM 3103 C CA . ASN B 1 109 ? -5.832 -0.744 7.055 1 89.5 109 ASN B CA 1
ATOM 3104 C C . ASN B 1 109 ? -4.555 -1.454 7.496 1 89.5 109 ASN B C 1
ATOM 3106 O O . ASN B 1 109 ? -3.545 -1.415 6.793 1 89.5 109 ASN B O 1
ATOM 3110 N N . LEU B 1 110 ? -4.598 -2.139 8.578 1 86.12 110 LEU B N 1
ATOM 3111 C CA . LEU B 1 110 ? -3.43 -2.826 9.117 1 86.12 110 LEU B CA 1
ATOM 3112 C C . LEU B 1 110 ? -3.252 -4.191 8.469 1 86.12 110 LEU B C 1
ATOM 3114 O O . LEU B 1 110 ? -2.213 -4.836 8.633 1 86.12 110 LEU B O 1
ATOM 3118 N N . LEU B 1 111 ? -4.242 -4.543 7.719 1 87.69 111 LEU B N 1
ATOM 3119 C CA . LEU B 1 111 ? -4.188 -5.828 7.031 1 87.69 111 LEU B CA 1
ATOM 3120 C C . LEU B 1 111 ? -3.646 -5.664 5.613 1 87.69 111 LEU B C 1
ATOM 3122 O O . LEU B 1 111 ? -3.969 -4.688 4.934 1 87.69 111 LEU B O 1
ATOM 3126 N N . GLY B 1 112 ? -2.811 -6.621 5.238 1 86.75 112 GLY B N 1
ATOM 3127 C CA . GLY B 1 112 ? -2.369 -6.645 3.854 1 86.75 112 GLY B CA 1
ATOM 3128 C C . GLY B 1 112 ? -3.455 -7.082 2.889 1 86.75 112 GLY B C 1
ATOM 3129 O O . GLY B 1 112 ? -4.461 -7.664 3.301 1 86.75 112 GLY B O 1
ATOM 3130 N N . GLY B 1 113 ? -3.234 -6.75 1.716 1 88.19 113 GLY B N 1
ATOM 3131 C CA . GLY B 1 113 ? -4.234 -7.008 0.692 1 88.19 113 GLY B CA 1
ATOM 3132 C C . GLY B 1 113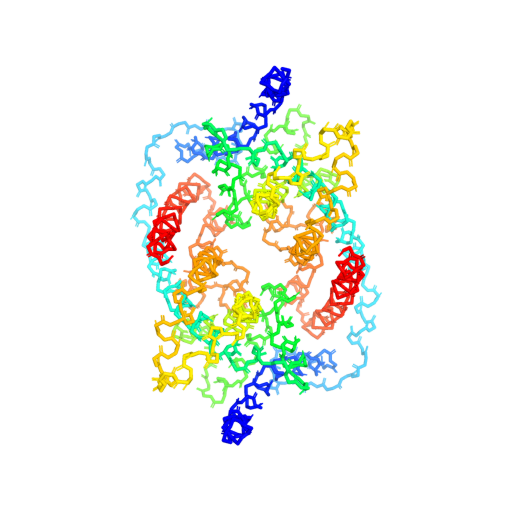 ? -4.562 -8.477 0.533 1 88.19 113 GLY B C 1
ATOM 3133 O O . GLY B 1 113 ? -5.715 -8.844 0.29 1 88.19 113 GLY B O 1
ATOM 3134 N N . ILE B 1 114 ? -3.607 -9.297 0.723 1 88.75 114 ILE B N 1
ATOM 3135 C CA . ILE B 1 114 ? -3.82 -10.719 0.467 1 88.75 114 ILE B CA 1
ATOM 3136 C C . ILE B 1 114 ? -4.703 -11.312 1.561 1 88.75 114 ILE B C 1
ATOM 3138 O O . ILE B 1 114 ? -5.676 -12.016 1.271 1 88.75 114 ILE B O 1
ATOM 3142 N N . VAL B 1 115 ? -4.383 -11.016 2.82 1 84.62 115 VAL B N 1
ATOM 3143 C CA . VAL B 1 115 ? -5.156 -11.531 3.945 1 84.62 115 VAL B CA 1
ATOM 3144 C C . VAL B 1 115 ? -6.566 -10.953 3.912 1 84.62 115 VAL B C 1
ATOM 3146 O O . VAL B 1 115 ? -7.551 -11.68 4.059 1 84.62 115 VAL B O 1
ATOM 3149 N N . LEU B 1 116 ? -6.59 -9.688 3.621 1 90.06 116 LEU B N 1
ATOM 3150 C CA . LEU B 1 116 ? -7.871 -9 3.537 1 90.06 116 LEU B CA 1
ATOM 3151 C C . LEU B 1 116 ? -8.727 -9.562 2.406 1 90.06 116 LEU B C 1
ATOM 3153 O O . LEU B 1 116 ? -9.93 -9.766 2.57 1 90.06 116 LEU B O 1
ATOM 3157 N N . GLY B 1 117 ? -8.125 -9.828 1.347 1 91.62 117 GLY B N 1
ATOM 3158 C CA . GLY B 1 117 ? -8.836 -10.344 0.188 1 91.62 117 GLY B CA 1
ATOM 3159 C C . GLY B 1 117 ? -9.445 -11.719 0.421 1 91.62 117 GLY B C 1
ATOM 3160 O O . GLY B 1 117 ? -10.562 -11.992 -0.015 1 91.62 117 GLY B O 1
ATOM 3161 N N . TYR B 1 118 ? -8.734 -12.531 1.08 1 87.38 118 TYR B N 1
ATOM 3162 C CA . TYR B 1 118 ? -9.242 -13.867 1.35 1 87.38 118 TYR B CA 1
ATOM 3163 C C . TYR B 1 118 ? -10.461 -13.82 2.264 1 87.38 118 TYR B C 1
ATOM 3165 O O . TYR B 1 118 ? -11.445 -14.516 2.027 1 87.38 118 TYR B O 1
ATOM 3173 N N . ILE B 1 119 ? -10.391 -13.023 3.26 1 86.94 119 ILE B N 1
ATOM 3174 C CA . ILE B 1 119 ? -11.5 -12.891 4.195 1 86.94 119 ILE B CA 1
ATOM 3175 C C . ILE B 1 119 ? -12.75 -12.422 3.451 1 86.94 119 ILE B C 1
ATOM 3177 O O . ILE B 1 119 ? -13.828 -13 3.605 1 86.94 119 ILE B O 1
ATOM 3181 N N . TRP B 1 120 ? -12.578 -11.461 2.656 1 92.75 120 TRP B N 1
ATOM 3182 C CA . TRP B 1 120 ? -13.719 -10.914 1.932 1 92.75 120 TRP B CA 1
ATOM 3183 C C . TRP B 1 120 ? -14.211 -11.898 0.875 1 92.75 120 TRP B C 1
ATOM 3185 O O . TRP B 1 120 ? -15.414 -11.953 0.585 1 92.75 120 TRP B O 1
ATOM 3195 N N . GLN B 1 121 ? -13.281 -12.625 0.299 1 93 121 GLN B N 1
ATOM 3196 C CA . GLN B 1 121 ? -13.695 -13.656 -0.642 1 93 121 GLN B CA 1
ATOM 3197 C C . GLN B 1 121 ? -14.625 -14.672 0.024 1 93 121 GLN B C 1
ATOM 3199 O O . GLN B 1 121 ? -15.648 -15.047 -0.549 1 93 121 GLN B O 1
ATOM 3204 N N . LEU B 1 122 ? -14.352 -15.062 1.194 1 88.62 122 LEU B N 1
ATOM 3205 C CA . LEU B 1 122 ? -15.148 -16.031 1.942 1 88.62 122 LEU B CA 1
ATOM 3206 C C . LEU B 1 122 ? -16.5 -15.43 2.314 1 88.62 122 LEU B C 1
ATOM 3208 O O . LEU B 1 122 ? -17.531 -16.094 2.186 1 88.62 122 LEU B O 1
ATOM 3212 N N . ILE B 1 123 ? -16.484 -14.25 2.734 1 89.62 123 ILE B N 1
ATOM 3213 C CA . ILE B 1 123 ? -17.703 -13.594 3.176 1 89.62 123 ILE B CA 1
ATOM 3214 C C . ILE B 1 123 ? -18.656 -13.414 1.991 1 89.62 123 ILE B C 1
ATOM 3216 O O . ILE B 1 123 ? -19.828 -13.781 2.066 1 89.62 123 ILE B O 1
ATOM 3220 N N . ILE B 1 124 ? -18.141 -12.914 0.932 1 93.25 124 ILE B N 1
ATOM 3221 C CA . ILE B 1 124 ? -18.984 -12.609 -0.225 1 93.25 124 ILE B CA 1
ATOM 3222 C C . ILE B 1 124 ? -19.484 -13.906 -0.854 1 93.25 124 ILE B C 1
ATOM 3224 O O . ILE B 1 124 ? -20.656 -14.016 -1.201 1 93.25 124 ILE B O 1
ATOM 3228 N N . ASN B 1 125 ? -18.594 -14.844 -0.989 1 92.69 125 ASN B N 1
ATOM 3229 C CA . ASN B 1 125 ? -19.031 -16.125 -1.548 1 92.69 125 ASN B CA 1
ATOM 3230 C C . ASN B 1 125 ? -20.031 -16.828 -0.639 1 92.69 125 ASN B C 1
ATOM 3232 O O . ASN B 1 125 ? -20.922 -17.531 -1.117 1 92.69 125 ASN B O 1
ATOM 3236 N N . GLY B 1 126 ? -19.828 -16.672 0.654 1 88.88 126 GLY B N 1
ATOM 3237 C CA . GLY B 1 126 ? -20.828 -17.172 1.579 1 88.88 126 GLY B CA 1
ATOM 3238 C C . GLY B 1 126 ? -22.203 -16.594 1.347 1 88.88 126 GLY B C 1
ATOM 3239 O O . GLY B 1 126 ? -23.203 -17.328 1.326 1 88.88 126 GLY B O 1
ATOM 3240 N N . PHE B 1 127 ? -22.25 -15.328 1.153 1 89.62 127 PHE B N 1
ATOM 3241 C CA . PHE B 1 127 ? -23.5 -14.648 0.874 1 89.62 127 PHE B CA 1
ATOM 3242 C C . PHE B 1 127 ? -24.047 -15.047 -0.493 1 89.62 127 PHE B C 1
ATOM 3244 O O . PHE B 1 127 ? -25.234 -15.328 -0.638 1 89.62 127 PHE B O 1
ATOM 3251 N N . LEU B 1 128 ? -23.203 -15.109 -1.467 1 93 128 LEU B N 1
ATOM 3252 C CA . LEU B 1 128 ? -23.594 -15.398 -2.842 1 93 128 LEU B CA 1
ATOM 3253 C C . LEU B 1 128 ? -24.016 -16.859 -2.996 1 93 128 LEU B C 1
ATOM 3255 O O . LEU B 1 128 ? -24.734 -17.203 -3.938 1 93 128 LEU B O 1
ATOM 3259 N N . SER B 1 129 ? -23.516 -17.672 -2.104 1 90.69 129 SER B N 1
ATOM 3260 C CA . SER B 1 129 ? -23.875 -19.078 -2.154 1 90.69 129 SER B CA 1
ATOM 3261 C C . SER B 1 129 ? -25.375 -19.281 -2.02 1 90.69 129 SER B C 1
ATOM 3263 O O . SER B 1 129 ? -25.938 -20.219 -2.578 1 90.69 129 SER B O 1
ATOM 3265 N N . PHE B 1 130 ? -26.016 -18.406 -1.316 1 91.19 130 PHE B N 1
ATOM 3266 C CA . PHE B 1 130 ? -27.469 -18.453 -1.187 1 91.19 130 PHE B CA 1
ATOM 3267 C C . PHE B 1 130 ? -28.141 -18.266 -2.541 1 91.19 130 PHE B C 1
ATOM 3269 O O . PHE B 1 130 ? -29.281 -18.688 -2.74 1 91.19 130 PHE B O 1
ATOM 3276 N N . PHE B 1 131 ? -27.453 -17.688 -3.471 1 93.56 131 PHE B N 1
ATOM 3277 C CA . PHE B 1 131 ? -27.984 -17.438 -4.805 1 93.56 131 PHE B CA 1
ATOM 3278 C C . PHE B 1 131 ? -27.312 -18.359 -5.828 1 93.56 131 PHE B C 1
ATOM 3280 O O . PHE B 1 131 ? -27.391 -18.094 -7.035 1 93.56 131 PHE B O 1
ATOM 3287 N N . LYS B 1 132 ? -26.547 -19.266 -5.348 1 93 132 LYS B N 1
ATOM 3288 C CA . LYS B 1 132 ? -25.906 -20.312 -6.148 1 93 132 LYS B CA 1
ATOM 3289 C C . LYS B 1 132 ? -24.906 -19.719 -7.129 1 93 132 LYS B C 1
ATOM 3291 O O . LYS B 1 132 ? -24.875 -20.094 -8.305 1 93 132 LYS B O 1
ATOM 3296 N N . THR B 1 133 ? -24.25 -18.719 -6.637 1 94.06 133 THR B N 1
ATOM 3297 C CA . THR B 1 133 ? -23.203 -18.094 -7.441 1 94.06 133 THR B CA 1
ATOM 3298 C C . THR B 1 133 ? -22 -17.75 -6.578 1 94.06 133 THR B C 1
ATOM 3300 O O . THR B 1 133 ? -21.969 -18.047 -5.383 1 94.06 133 THR B O 1
ATOM 3303 N N . THR B 1 134 ? -20.906 -17.312 -7.242 1 93.19 134 THR B N 1
ATOM 3304 C CA . THR B 1 134 ? -19.672 -16.953 -6.547 1 93.19 134 THR B CA 1
ATOM 3305 C C . THR B 1 134 ? -19.078 -15.664 -7.125 1 93.19 134 THR B C 1
ATOM 3307 O O . THR B 1 134 ? -19.562 -15.148 -8.141 1 93.19 134 THR B O 1
ATOM 3310 N N . LEU B 1 135 ? -18.109 -15.219 -6.516 1 93.69 135 LEU B N 1
ATOM 3311 C CA . LEU B 1 135 ? -17.406 -14.016 -6.926 1 93.69 135 LEU B CA 1
ATOM 3312 C C . LEU B 1 135 ? -16.797 -14.18 -8.312 1 93.69 135 LEU B C 1
ATOM 3314 O O . LEU B 1 135 ? -16.688 -13.219 -9.07 1 93.69 135 LEU B O 1
ATOM 3318 N N . THR B 1 136 ? -16.469 -15.383 -8.641 1 92.81 136 THR B N 1
ATOM 3319 C CA . THR B 1 136 ? -15.727 -15.625 -9.875 1 92.81 136 THR B CA 1
ATOM 3320 C C . THR B 1 136 ? -16.672 -16.094 -10.977 1 92.81 136 THR B C 1
ATOM 3322 O O . THR B 1 136 ? -16.219 -16.406 -12.086 1 92.81 136 THR B O 1
ATOM 3325 N N . ALA B 1 137 ? -17.938 -16.188 -10.648 1 93.19 137 ALA B N 1
ATOM 3326 C CA . ALA B 1 137 ? -18.906 -16.641 -11.641 1 93.19 137 ALA B CA 1
ATOM 3327 C C . ALA B 1 137 ? -19.266 -15.531 -12.625 1 93.19 137 ALA B C 1
ATOM 3329 O O . ALA B 1 137 ? -19.594 -15.797 -13.781 1 93.19 137 ALA B O 1
ATOM 3330 N N . ASP B 1 138 ? -19.141 -14.289 -12.016 1 93.88 138 ASP B N 1
ATOM 3331 C CA . ASP B 1 138 ? -19.516 -13.117 -12.797 1 93.88 138 ASP B CA 1
ATOM 3332 C C . ASP B 1 138 ? -18.594 -11.938 -12.484 1 93.88 138 ASP B C 1
ATOM 3334 O O . ASP B 1 138 ? -18.25 -11.703 -11.32 1 93.88 138 ASP B O 1
ATOM 3338 N N . ALA B 1 139 ? -18.297 -11.219 -13.609 1 94.94 139 ALA B N 1
ATOM 3339 C CA . ALA B 1 139 ? -17.375 -10.094 -13.469 1 94.94 139 ALA B CA 1
ATOM 3340 C C . ALA B 1 139 ? -18 -8.984 -12.633 1 94.94 139 ALA B C 1
ATOM 3342 O O . ALA B 1 139 ? -17.281 -8.242 -11.945 1 94.94 139 ALA B O 1
ATOM 3343 N N . THR B 1 140 ? -19.297 -8.906 -12.633 1 96.06 140 THR B N 1
ATOM 3344 C CA . THR B 1 140 ? -19.984 -7.863 -11.875 1 96.06 140 THR B CA 1
ATOM 3345 C C . THR B 1 140 ? -19.797 -8.078 -10.375 1 96.06 140 THR B C 1
ATOM 3347 O O . THR B 1 140 ? -19.484 -7.129 -9.641 1 96.06 140 THR B O 1
ATOM 3350 N N . TYR B 1 141 ? -19.906 -9.336 -9.945 1 96 141 TYR B N 1
ATOM 3351 C CA . TYR B 1 141 ? -19.688 -9.641 -8.539 1 96 141 TYR B CA 1
ATOM 3352 C C . TYR B 1 141 ? -18.234 -9.406 -8.141 1 96 141 TYR B C 1
ATOM 3354 O O . TYR B 1 141 ? -17.969 -8.914 -7.043 1 96 141 TYR B O 1
ATOM 3362 N N . GLY B 1 142 ? -17.375 -9.75 -9.117 1 96.62 142 GLY B N 1
ATOM 3363 C CA . GLY B 1 142 ? -15.961 -9.523 -8.859 1 96.62 142 GLY B CA 1
ATOM 3364 C C . GLY B 1 142 ? -15.609 -8.055 -8.695 1 96.62 142 GLY B C 1
ATOM 3365 O O . GLY B 1 142 ? -14.875 -7.68 -7.781 1 96.62 142 GLY B O 1
ATOM 3366 N N . PHE B 1 143 ? -16.219 -7.266 -9.562 1 97.69 143 PHE B N 1
ATOM 3367 C CA . PHE B 1 143 ? -15.953 -5.836 -9.539 1 97.69 143 PHE B CA 1
ATOM 3368 C C . PHE B 1 143 ? -16.391 -5.215 -8.219 1 97.69 143 PHE B C 1
ATOM 3370 O O . PHE B 1 143 ? -15.602 -4.578 -7.527 1 97.69 143 PHE B O 1
ATOM 3377 N N . TRP B 1 144 ? -17.547 -5.457 -7.82 1 97.44 144 TRP B N 1
ATOM 3378 C CA . TRP B 1 144 ? -18.109 -4.812 -6.633 1 97.44 144 TRP B CA 1
ATOM 3379 C C . TRP B 1 144 ? -17.531 -5.426 -5.363 1 97.44 144 TRP B C 1
ATOM 3381 O O . TRP B 1 144 ? -17.391 -4.742 -4.344 1 97.44 144 TRP B O 1
ATOM 3391 N N . GLY B 1 145 ? -17.203 -6.73 -5.473 1 96.88 145 GLY B N 1
ATOM 3392 C CA . GLY B 1 145 ? -16.5 -7.336 -4.355 1 96.88 145 GLY B CA 1
ATOM 3393 C C . GLY B 1 145 ? -15.172 -6.672 -4.059 1 96.88 145 GLY B C 1
ATOM 3394 O O . GLY B 1 145 ? -14.844 -6.414 -2.898 1 96.88 145 GLY B O 1
ATOM 3395 N N . MET B 1 146 ? -14.445 -6.363 -5.102 1 97.38 146 MET B N 1
ATOM 3396 C CA . MET B 1 146 ? -13.156 -5.703 -4.934 1 97.38 146 MET B CA 1
ATOM 3397 C C . MET B 1 146 ? -13.336 -4.27 -4.438 1 97.38 146 MET B C 1
ATOM 3399 O O . MET B 1 146 ? -12.562 -3.795 -3.605 1 97.38 146 MET B O 1
ATOM 3403 N N . VAL B 1 147 ? -14.359 -3.619 -4.945 1 98 147 VAL B N 1
ATOM 3404 C CA . VAL B 1 147 ? -14.641 -2.254 -4.512 1 98 147 VAL B CA 1
ATOM 3405 C C . VAL B 1 147 ? -14.969 -2.238 -3.021 1 98 147 VAL B C 1
ATOM 3407 O O . VAL B 1 147 ? -14.414 -1.428 -2.27 1 98 147 VAL B O 1
ATOM 3410 N N . LEU B 1 148 ? -15.773 -3.152 -2.613 1 96.75 148 LEU B N 1
ATOM 3411 C CA . LEU B 1 148 ? -16.172 -3.236 -1.213 1 96.75 148 LEU B CA 1
ATOM 3412 C C . LEU B 1 148 ? -14.969 -3.498 -0.316 1 96.75 148 LEU B C 1
ATOM 3414 O O . LEU B 1 148 ? -14.812 -2.857 0.727 1 96.75 148 LEU B O 1
ATOM 3418 N N . ALA B 1 149 ? -14.172 -4.426 -0.721 1 95.69 149 ALA B N 1
ATOM 3419 C CA . ALA B 1 149 ? -13 -4.797 0.067 1 95.69 149 ALA B CA 1
ATOM 3420 C C . ALA B 1 149 ? -12.016 -3.637 0.168 1 95.69 149 ALA B C 1
ATOM 3422 O O . ALA B 1 149 ? -11.477 -3.359 1.245 1 95.69 149 ALA B O 1
ATOM 3423 N N . MET B 1 150 ? -11.773 -2.979 -0.93 1 96.69 150 MET B N 1
ATOM 3424 C CA . MET B 1 150 ? -10.836 -1.856 -0.907 1 96.69 150 MET B CA 1
ATOM 3425 C C . MET B 1 150 ? -11.391 -0.71 -0.064 1 96.69 150 MET B C 1
ATOM 3427 O O . MET B 1 150 ? -10.641 -0.054 0.661 1 96.69 150 MET B O 1
ATOM 3431 N N . ASN B 1 151 ? -12.664 -0.45 -0.208 1 96.75 151 ASN B N 1
ATOM 3432 C CA . ASN B 1 151 ? -13.281 0.561 0.645 1 96.75 151 ASN B CA 1
ATOM 3433 C C . ASN B 1 151 ? -13.086 0.241 2.125 1 96.75 151 ASN B C 1
ATOM 3435 O O . ASN B 1 151 ? -12.703 1.11 2.906 1 96.75 151 ASN B O 1
ATOM 3439 N N . TRP B 1 152 ? -13.328 -0.972 2.393 1 95.06 152 TRP B N 1
ATOM 3440 C CA . TRP B 1 152 ? -13.18 -1.417 3.775 1 95.06 152 TRP B CA 1
ATOM 3441 C C . TRP B 1 152 ? -11.758 -1.177 4.277 1 95.06 152 TRP B C 1
ATOM 3443 O O . TRP B 1 152 ? -11.562 -0.785 5.43 1 95.06 152 TRP B O 1
ATOM 3453 N N . GLN B 1 153 ? -10.852 -1.299 3.436 1 93.62 153 GLN B N 1
ATOM 3454 C CA . GLN B 1 153 ? -9.445 -1.185 3.814 1 93.62 153 GLN B CA 1
ATOM 3455 C C . GLN B 1 153 ? -9.016 0.277 3.898 1 93.62 153 GLN B C 1
ATOM 3457 O O . GLN B 1 153 ? -8.266 0.659 4.805 1 93.62 153 GLN B O 1
ATOM 3462 N N . MET B 1 154 ? -9.508 1.156 3.061 1 95.12 154 MET B N 1
ATOM 3463 C CA . MET B 1 154 ? -8.859 2.447 2.846 1 95.12 154 MET B CA 1
ATOM 3464 C C . MET B 1 154 ? -9.664 3.572 3.488 1 95.12 154 MET B C 1
ATOM 3466 O O . MET B 1 154 ? -9.133 4.648 3.76 1 95.12 154 MET B O 1
ATOM 3470 N N . ILE B 1 155 ? -10.914 3.373 3.783 1 96.25 155 ILE B N 1
ATOM 3471 C CA . ILE B 1 155 ? -11.773 4.434 4.297 1 96.25 155 ILE B CA 1
ATOM 3472 C C . ILE B 1 155 ? -11.203 4.965 5.613 1 96.25 155 ILE B C 1
ATOM 3474 O O . ILE B 1 155 ? -11.164 6.18 5.828 1 96.25 155 ILE B O 1
ATOM 3478 N N . GLY B 1 156 ? -10.812 4.074 6.434 1 93.12 156 GLY B N 1
ATOM 3479 C CA . GLY B 1 156 ? -10.297 4.477 7.73 1 93.12 156 GLY B CA 1
ATOM 3480 C C . GLY B 1 156 ? -9.078 5.371 7.641 1 93.12 156 GLY B C 1
ATOM 3481 O O . GLY B 1 156 ? -8.953 6.344 8.391 1 93.12 156 GLY B O 1
ATOM 3482 N N . TYR B 1 157 ? -8.273 5.012 6.715 1 88.44 157 TYR B N 1
ATOM 3483 C CA . TYR B 1 157 ? -7.047 5.781 6.527 1 88.44 157 TYR B CA 1
ATOM 3484 C C . TYR B 1 157 ? -7.359 7.195 6.051 1 88.44 157 TYR B C 1
ATOM 3486 O O . TYR B 1 157 ? -6.828 8.172 6.59 1 88.44 157 TYR B O 1
ATOM 3494 N N . MET B 1 158 ? -8.117 7.355 5.09 1 93.88 158 MET B N 1
ATOM 3495 C CA . MET B 1 158 ? -8.508 8.664 4.582 1 93.88 158 MET B CA 1
ATOM 3496 C C . MET B 1 158 ? -9.273 9.453 5.637 1 93.88 158 MET B C 1
ATOM 3498 O O . MET B 1 158 ? -9.102 10.672 5.762 1 93.88 158 MET B O 1
ATOM 3502 N N . MET B 1 159 ? -10.047 8.727 6.391 1 94 159 MET B N 1
ATOM 3503 C CA . MET B 1 159 ? -10.836 9.352 7.445 1 94 159 MET B CA 1
ATOM 3504 C C . MET B 1 159 ? -9.938 10.07 8.445 1 94 159 MET B C 1
ATOM 3506 O O . MET B 1 159 ? -10.203 11.211 8.812 1 94 159 MET B O 1
ATOM 3510 N N . VAL B 1 160 ? -8.898 9.422 8.789 1 88.88 160 VAL B N 1
ATOM 3511 C CA . VAL B 1 160 ? -8 9.977 9.797 1 88.88 160 VAL B CA 1
ATOM 3512 C C . VAL B 1 160 ? -7.34 11.242 9.258 1 88.88 160 VAL B C 1
ATOM 3514 O O . VAL B 1 160 ? -7.191 12.234 9.977 1 88.88 160 VAL B O 1
ATOM 3517 N N . ILE B 1 161 ? -6.973 11.25 8.023 1 86.25 161 ILE B N 1
ATOM 3518 C CA . ILE B 1 161 ? -6.371 12.422 7.402 1 86.25 161 ILE B CA 1
ATOM 3519 C C . ILE B 1 161 ? -7.383 13.562 7.375 1 86.25 161 ILE B C 1
ATOM 3521 O O . ILE B 1 161 ? -7.059 14.695 7.742 1 86.25 161 ILE B O 1
ATOM 3525 N N . TYR B 1 162 ? -8.594 13.266 7.059 1 92.88 162 TYR B N 1
ATOM 3526 C CA . TYR B 1 162 ? -9.648 14.273 7.02 1 92.88 162 TYR B CA 1
ATOM 3527 C C . TYR B 1 162 ? -9.945 14.805 8.422 1 92.88 162 TYR B C 1
ATOM 3529 O O . TYR B 1 162 ? -10.172 16 8.602 1 92.88 162 TYR B O 1
ATOM 3537 N N . ILE B 1 163 ? -9.953 13.922 9.352 1 91.25 163 ILE B N 1
ATOM 3538 C CA . ILE B 1 163 ? -10.211 14.328 10.734 1 91.25 163 ILE B CA 1
ATOM 3539 C C . ILE B 1 163 ? -9.133 15.312 11.188 1 91.25 163 ILE B C 1
ATOM 3541 O O . ILE B 1 163 ? -9.445 16.359 11.758 1 91.25 163 ILE B O 1
ATOM 3545 N N . ALA B 1 164 ? -7.914 14.969 10.898 1 83 164 ALA B N 1
ATOM 3546 C CA . ALA B 1 164 ? -6.809 15.836 11.289 1 83 164 ALA B CA 1
ATOM 3547 C C . ALA B 1 164 ? -6.938 17.219 10.641 1 83 164 ALA B C 1
ATOM 3549 O O . ALA B 1 164 ? -6.684 18.234 11.281 1 83 164 ALA B O 1
ATOM 3550 N N . ALA B 1 165 ? -7.305 17.25 9.453 1 86.94 165 ALA B N 1
ATOM 3551 C CA . ALA B 1 165 ? -7.457 18.516 8.727 1 86.94 165 ALA B CA 1
ATOM 3552 C C . ALA B 1 165 ? -8.617 19.328 9.289 1 86.94 165 ALA B C 1
ATOM 3554 O O . ALA B 1 165 ? -8.5 20.547 9.477 1 86.94 165 ALA B O 1
ATOM 3555 N N . ILE B 1 166 ? -9.719 18.719 9.625 1 91 166 ILE B N 1
ATOM 3556 C CA . ILE B 1 166 ? -10.906 19.391 10.133 1 91 166 ILE B CA 1
ATOM 3557 C C . ILE B 1 166 ? -10.633 19.938 11.531 1 91 166 ILE B C 1
ATOM 3559 O O . ILE B 1 166 ? -11.047 21.047 11.875 1 91 166 ILE B O 1
ATOM 3563 N N . GLN B 1 167 ? -9.961 19.094 12.242 1 86.5 167 GLN B N 1
ATOM 3564 C CA . GLN B 1 167 ? -9.664 19.484 13.617 1 86.5 167 GLN B CA 1
ATOM 3565 C C . GLN B 1 167 ? -8.688 20.656 13.656 1 86.5 167 GLN B C 1
ATOM 3567 O O . GLN B 1 167 ? -8.57 21.344 14.68 1 86.5 167 GLN B O 1
ATOM 3572 N N . ASN B 1 168 ? -8.016 20.859 12.617 1 82.69 168 ASN B N 1
ATOM 3573 C CA . ASN B 1 168 ? -7.059 21.969 12.547 1 82.69 168 ASN B CA 1
ATOM 3574 C C . ASN B 1 168 ? -7.754 23.281 12.242 1 82.69 168 ASN B C 1
ATOM 3576 O O . ASN B 1 168 ? -7.141 24.359 12.344 1 82.69 168 ASN B O 1
ATOM 3580 N N . ILE B 1 169 ? -9.031 23.234 11.922 1 86.25 169 ILE B N 1
ATOM 3581 C CA . ILE B 1 169 ? -9.797 24.453 11.711 1 86.25 169 ILE B CA 1
ATOM 3582 C C . ILE B 1 169 ? -10.164 25.078 13.062 1 86.25 169 ILE B C 1
ATOM 3584 O O . ILE B 1 169 ? -10.711 24.391 13.938 1 86.25 169 ILE B O 1
ATOM 3588 N N . SER B 1 170 ? -9.883 26.281 13.227 1 89.31 170 SER B N 1
ATOM 3589 C CA . SER B 1 170 ? -10.148 26.969 14.484 1 89.31 170 SER B CA 1
ATOM 3590 C C . SER B 1 170 ? -11.633 26.938 14.836 1 89.31 170 SER B C 1
ATOM 3592 O O . SER B 1 170 ? -12.484 27.094 13.953 1 89.31 170 SER B O 1
ATOM 3594 N N . GLU B 1 171 ? -11.844 26.719 16.031 1 85.75 171 GLU B N 1
ATOM 3595 C CA . GLU B 1 171 ? -13.219 26.734 16.516 1 85.75 171 GLU B CA 1
ATOM 3596 C C . GLU B 1 171 ? -13.844 28.109 16.344 1 85.75 171 GLU B C 1
ATOM 3598 O O . GLU B 1 171 ? -15.055 28.234 16.156 1 85.75 171 GLU B O 1
ATOM 3603 N N . GLU B 1 172 ? -13 29.094 16.391 1 89.31 172 GLU B N 1
ATOM 3604 C CA . GLU B 1 172 ? -13.469 30.453 16.234 1 89.31 172 GLU B CA 1
ATOM 3605 C C . GLU B 1 172 ? -14.102 30.672 14.859 1 89.31 172 GLU B C 1
ATOM 3607 O O . GLU B 1 172 ? -15.117 31.359 14.734 1 89.31 172 GLU B O 1
ATOM 3612 N N . ILE B 1 173 ? -13.516 30.047 13.922 1 89.5 173 ILE B N 1
ATOM 3613 C CA . ILE B 1 173 ? -14.016 30.156 12.562 1 89.5 173 ILE B CA 1
ATOM 3614 C C . ILE B 1 173 ? -15.383 29.484 12.461 1 89.5 173 ILE B C 1
ATOM 3616 O O . ILE B 1 173 ? -16.312 30.047 11.883 1 89.5 173 ILE B O 1
ATOM 3620 N N . LYS B 1 174 ? -15.523 28.438 13.086 1 85.69 174 LYS B N 1
ATOM 3621 C CA . LYS B 1 174 ? -16.781 27.703 13.055 1 85.69 174 LYS B CA 1
ATOM 3622 C C . LYS B 1 174 ? -17.875 28.438 13.82 1 85.69 174 LYS B C 1
ATOM 3624 O O . LYS B 1 174 ? -19.016 28.516 13.367 1 85.69 174 LYS B O 1
ATOM 3629 N N . GLU B 1 175 ? -17.516 28.969 14.93 1 87.44 175 GLU B N 1
ATOM 3630 C CA . GLU B 1 175 ? -18.453 29.719 15.758 1 87.44 175 GLU B CA 1
ATOM 3631 C C . GLU B 1 175 ? -18.922 30.984 15.055 1 87.44 175 GLU B C 1
ATOM 3633 O O . GLU B 1 175 ? -20.094 31.344 15.102 1 87.44 175 GLU B O 1
ATOM 3638 N N . ALA B 1 176 ? -17.969 31.609 14.461 1 91.19 176 ALA B N 1
ATOM 3639 C CA . ALA B 1 176 ? -18.297 32.844 13.727 1 91.19 176 ALA B CA 1
ATOM 3640 C C . ALA B 1 176 ? -19.281 32.562 12.602 1 91.19 176 ALA B C 1
ATOM 3642 O O . ALA B 1 176 ? -20.203 33.344 12.359 1 91.19 176 ALA B O 1
ATOM 3643 N N . ALA B 1 177 ? -19.094 31.484 11.977 1 89.94 177 ALA B N 1
ATOM 3644 C CA . ALA B 1 177 ? -19.969 31.109 10.883 1 89.94 177 ALA B CA 1
ATOM 3645 C C . ALA B 1 177 ? -21.375 30.797 11.398 1 89.94 177 ALA B C 1
ATOM 3647 O O . ALA B 1 177 ? -22.375 31.156 10.758 1 89.94 177 ALA B O 1
ATOM 3648 N N . LEU B 1 178 ? -21.438 30.219 12.508 1 86 178 LEU B N 1
ATOM 3649 C CA . LEU B 1 178 ? -22.719 29.891 13.109 1 86 178 LEU B CA 1
ATOM 3650 C C . LEU B 1 178 ? -23.469 31.156 13.531 1 86 178 LEU B C 1
ATOM 3652 O O . LEU B 1 178 ? -24.688 31.234 13.391 1 86 178 LEU B O 1
ATOM 3656 N N . ILE B 1 179 ? -22.719 32.062 14.016 1 90.06 179 ILE B N 1
ATOM 3657 C CA . ILE B 1 179 ? -23.281 33.344 14.414 1 90.06 179 ILE B CA 1
ATOM 3658 C C . ILE B 1 179 ? -23.828 34.062 13.188 1 90.06 179 ILE B C 1
ATOM 3660 O O . ILE B 1 179 ? -24.875 34.719 13.266 1 90.06 179 ILE B O 1
ATOM 3664 N N . ASP B 1 180 ? -23.234 33.844 12.047 1 91.81 180 ASP B N 1
ATOM 3665 C CA . ASP B 1 180 ? -23.656 34.469 10.789 1 91.81 180 ASP B CA 1
ATOM 3666 C C . ASP B 1 180 ? -24.828 33.719 10.18 1 91.81 180 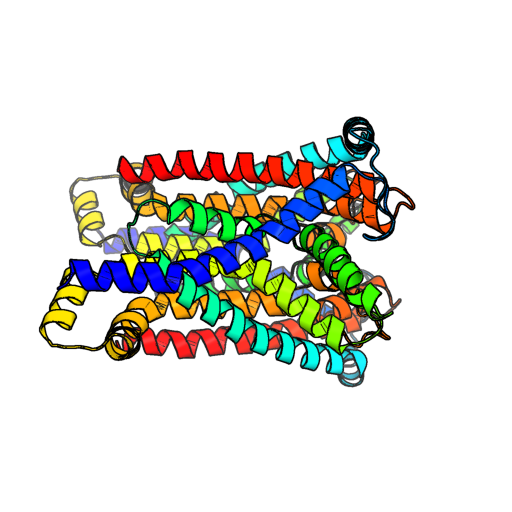ASP B C 1
ATOM 3668 O O . ASP B 1 180 ? -25.344 34.094 9.125 1 91.81 180 ASP B O 1
ATOM 3672 N N . GLY B 1 181 ? -25.281 32.656 10.766 1 89.88 181 GLY B N 1
ATOM 3673 C CA . GLY B 1 181 ? -26.469 31.938 10.312 1 89.88 181 GLY B CA 1
ATOM 3674 C C . GLY B 1 181 ? -26.172 30.969 9.188 1 89.88 181 GLY B C 1
ATOM 3675 O O . GLY B 1 181 ? -27.062 30.609 8.422 1 89.88 181 GLY B O 1
ATOM 3676 N N . VAL B 1 182 ? -24.969 30.641 9.039 1 90.25 182 VAL B N 1
ATOM 3677 C CA . VAL B 1 182 ? -24.562 29.688 8.008 1 90.25 182 VAL B CA 1
ATOM 3678 C C . VAL B 1 182 ? -25.156 28.312 8.32 1 90.25 182 VAL B C 1
ATOM 3680 O O . VAL B 1 182 ? -25.094 27.844 9.461 1 90.25 182 VAL B O 1
ATOM 3683 N N . THR B 1 183 ? -25.781 27.719 7.254 1 90.81 183 THR B N 1
ATOM 3684 C CA . THR B 1 183 ? -26.359 26.391 7.418 1 90.81 183 THR B CA 1
ATOM 3685 C C . THR B 1 183 ? -25.266 25.328 7.418 1 90.81 183 THR B C 1
ATOM 3687 O O . THR B 1 183 ? -24.125 25.609 7.07 1 90.81 183 THR B O 1
ATOM 3690 N N . ARG B 1 184 ? -25.656 24.125 7.727 1 85.56 184 ARG B N 1
ATOM 3691 C CA . ARG B 1 184 ? -24.688 23.016 7.777 1 85.56 184 ARG B CA 1
ATOM 3692 C C . ARG B 1 184 ? -24.125 22.734 6.398 1 85.56 184 ARG B C 1
ATOM 3694 O O . ARG B 1 184 ? -22.922 22.5 6.258 1 85.56 184 ARG B O 1
ATOM 3701 N N . GLY B 1 185 ? -24.953 22.703 5.492 1 90.69 185 GLY B N 1
ATOM 3702 C CA . GLY B 1 185 ? -24.516 22.469 4.129 1 90.69 185 GLY B CA 1
ATOM 3703 C C . GLY B 1 185 ? -23.578 23.547 3.619 1 90.69 185 GLY B C 1
ATOM 3704 O O . GLY B 1 185 ? -22.594 23.266 2.93 1 90.69 185 GLY B O 1
ATOM 3705 N N . GLN B 1 186 ? -23.891 24.781 4.059 1 91.94 186 GLN B N 1
ATOM 3706 C CA . GLN B 1 186 ? -23.031 25.906 3.689 1 91.94 186 GLN B CA 1
ATOM 3707 C C . GLN B 1 186 ? -21.703 25.859 4.426 1 91.94 186 GLN B C 1
ATOM 3709 O O . GLN B 1 186 ? -20.656 26.203 3.859 1 91.94 186 GLN B O 1
ATOM 3714 N N . MET B 1 187 ? -21.812 25.438 5.645 1 92.12 187 MET B N 1
ATOM 3715 C CA . MET B 1 187 ? -20.594 25.297 6.441 1 92.12 187 MET B CA 1
ATOM 3716 C C . MET B 1 187 ? -19.625 24.328 5.789 1 92.12 187 MET B C 1
ATOM 3718 O O . MET B 1 187 ? -18.422 24.609 5.684 1 92.12 187 MET B O 1
ATOM 3722 N N . ILE B 1 188 ? -20.219 23.219 5.285 1 92.94 188 ILE B N 1
ATOM 3723 C CA . ILE B 1 188 ? -19.406 22.172 4.68 1 92.94 188 ILE B CA 1
ATOM 3724 C C . ILE B 1 188 ? -18.844 22.672 3.344 1 92.94 188 ILE B C 1
ATOM 3726 O O . ILE B 1 188 ? -17.625 22.609 3.113 1 92.94 188 ILE B O 1
ATOM 3730 N N . ARG B 1 189 ? -19.625 23.25 2.533 1 93.25 189 ARG B N 1
ATOM 3731 C CA . ARG B 1 189 ? -19.25 23.547 1.155 1 93.25 189 ARG B CA 1
ATOM 3732 C C . ARG B 1 189 ? -18.422 24.828 1.083 1 93.25 189 ARG B C 1
ATOM 3734 O O . ARG B 1 189 ? -17.484 24.922 0.28 1 93.25 189 ARG B O 1
ATOM 3741 N N . LYS B 1 190 ? -18.625 25.812 2.02 1 92.62 190 LYS B N 1
ATOM 3742 C CA . LYS B 1 190 ? -18.016 27.125 1.863 1 92.62 190 LYS B CA 1
ATOM 3743 C C . LYS B 1 190 ? -16.891 27.344 2.869 1 92.62 190 LYS B C 1
ATOM 3745 O O . LYS B 1 190 ? -16.047 28.219 2.691 1 92.62 190 LYS B O 1
ATOM 3750 N N . ILE B 1 191 ? -16.875 26.547 3.869 1 92.56 191 ILE B N 1
ATOM 3751 C CA . ILE B 1 191 ? -15.883 26.797 4.902 1 92.56 191 ILE B CA 1
ATOM 3752 C C . ILE B 1 191 ? -14.984 25.578 5.078 1 92.56 191 ILE B C 1
ATOM 3754 O O . ILE B 1 191 ? -13.789 25.625 4.77 1 92.56 191 ILE B O 1
ATOM 3758 N N . ILE B 1 192 ? -15.555 24.438 5.328 1 93.38 192 ILE B N 1
ATOM 3759 C CA . ILE B 1 192 ? -14.773 23.266 5.691 1 93.38 192 ILE B CA 1
ATOM 3760 C C . ILE B 1 192 ? -14.023 22.75 4.469 1 93.38 192 ILE B C 1
ATOM 3762 O O . ILE B 1 192 ? -12.797 22.609 4.496 1 93.38 192 ILE B O 1
ATOM 3766 N N . LEU B 1 193 ? -14.688 22.547 3.365 1 94.19 193 LEU B N 1
ATOM 3767 C CA . LEU B 1 193 ? -14.094 21.922 2.186 1 94.19 193 LEU B CA 1
ATOM 3768 C C . LEU B 1 193 ? -12.945 22.766 1.651 1 94.19 193 LEU B C 1
ATOM 3770 O O . LEU B 1 193 ? -11.852 22.25 1.406 1 94.19 193 LEU B O 1
ATOM 3774 N N . PRO B 1 194 ? -13.156 24.062 1.583 1 92.62 194 PRO B N 1
ATOM 3775 C CA . PRO B 1 194 ? -12.047 24.891 1.109 1 92.62 194 PRO B CA 1
ATOM 3776 C C . PRO B 1 194 ? -10.859 24.891 2.07 1 92.62 194 PRO B C 1
ATOM 3778 O O . PRO B 1 194 ? -9.703 24.922 1.633 1 92.62 194 PRO B O 1
ATOM 3781 N N . LEU B 1 195 ? -11.102 24.844 3.336 1 91.25 195 LEU B N 1
ATOM 3782 C CA . LEU B 1 195 ? -10.031 24.922 4.324 1 91.25 195 LEU B CA 1
ATOM 3783 C C . LEU B 1 195 ? -9.25 23.625 4.402 1 91.25 195 LEU B C 1
ATOM 3785 O O . LEU B 1 195 ? -8.062 23.625 4.738 1 91.25 195 LEU B O 1
ATOM 3789 N N . ILE B 1 196 ? -9.898 22.516 3.965 1 92.56 196 ILE B N 1
ATOM 3790 C CA . ILE B 1 196 ? -9.188 21.25 4.082 1 92.56 196 ILE B CA 1
ATOM 3791 C C . ILE B 1 196 ? -8.758 20.766 2.699 1 92.56 196 ILE B C 1
ATOM 3793 O O . ILE B 1 196 ? -8.484 19.578 2.506 1 92.56 196 ILE B O 1
ATOM 3797 N N . MET B 1 197 ? -8.688 21.609 1.757 1 91.69 197 MET B N 1
ATOM 3798 C CA . MET B 1 197 ? -8.352 21.281 0.377 1 91.69 197 MET B CA 1
ATOM 3799 C C . MET B 1 197 ? -7 20.578 0.306 1 91.69 197 MET B C 1
ATOM 3801 O O . MET B 1 197 ? -6.832 19.625 -0.465 1 91.69 197 MET B O 1
ATOM 3805 N N . PRO B 1 198 ? -6.008 20.891 1.047 1 85.81 198 PRO B N 1
ATOM 3806 C CA . PRO B 1 198 ? -4.746 20.141 1.02 1 85.81 198 PRO B CA 1
ATOM 3807 C C . PRO B 1 198 ? -4.918 18.672 1.398 1 85.81 198 PRO B C 1
ATOM 3809 O O . PRO B 1 198 ? -4.293 17.797 0.794 1 85.81 198 PRO B O 1
ATOM 3812 N N . ALA B 1 199 ? -5.762 18.484 2.387 1 88.12 199 ALA B N 1
ATOM 3813 C CA . ALA B 1 199 ? -6.043 17.094 2.783 1 88.12 199 ALA B CA 1
ATOM 3814 C C . ALA B 1 199 ? -6.789 16.359 1.683 1 88.12 199 ALA B C 1
ATOM 3816 O O . ALA B 1 199 ? -6.527 15.18 1.432 1 88.12 199 ALA B O 1
ATOM 3817 N N . ILE B 1 200 ? -7.719 17.062 1.017 1 93.5 200 ILE B N 1
ATOM 3818 C CA . ILE B 1 200 ? -8.461 16.469 -0.091 1 93.5 200 ILE B CA 1
ATOM 3819 C C . ILE B 1 200 ? -7.492 16.094 -1.212 1 93.5 200 ILE B C 1
ATOM 3821 O O . ILE B 1 200 ? -7.586 15 -1.778 1 93.5 200 ILE B O 1
ATOM 3825 N N . THR B 1 201 ? -6.582 16.953 -1.469 1 90.25 201 THR B N 1
ATOM 3826 C CA . THR B 1 201 ? -5.582 16.719 -2.506 1 90.25 201 THR B CA 1
ATOM 3827 C C . THR B 1 201 ? -4.773 15.461 -2.199 1 90.25 201 THR B C 1
ATOM 3829 O O . THR B 1 201 ? -4.625 14.594 -3.057 1 90.25 201 THR B O 1
ATOM 3832 N N . ILE B 1 202 ? -4.355 15.328 -1.019 1 85.25 202 ILE B N 1
ATOM 3833 C CA . ILE B 1 202 ? -3.52 14.203 -0.619 1 85.25 202 ILE B CA 1
ATOM 3834 C C . ILE B 1 202 ? -4.344 12.914 -0.631 1 85.25 202 ILE B C 1
ATOM 3836 O O . ILE B 1 202 ? -3.873 11.875 -1.101 1 85.25 202 ILE B O 1
ATOM 3840 N N . CYS B 1 203 ? -5.566 12.969 -0.127 1 92.31 203 CYS B N 1
ATOM 3841 C CA . CYS B 1 203 ? -6.422 11.789 -0.066 1 92.31 203 CYS B CA 1
ATOM 3842 C C . CYS B 1 203 ? -6.781 11.305 -1.465 1 92.31 203 CYS B C 1
ATOM 3844 O O . CYS B 1 203 ? -6.758 10.102 -1.735 1 92.31 203 CYS B O 1
ATOM 3846 N N . LEU B 1 204 ? -7.09 12.281 -2.32 1 94.31 204 LEU B N 1
ATOM 3847 C CA . LEU B 1 204 ? -7.414 11.906 -3.691 1 94.31 204 LEU B CA 1
ATOM 3848 C C . LEU B 1 204 ? -6.211 11.281 -4.387 1 94.31 204 LEU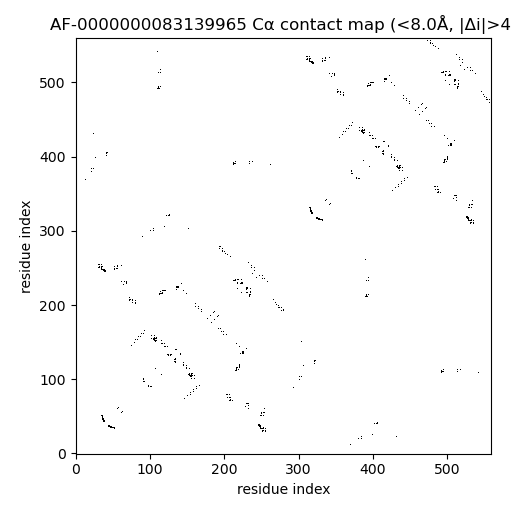 B C 1
ATOM 3850 O O . LEU B 1 204 ? -6.352 10.281 -5.102 1 94.31 204 LEU B O 1
ATOM 3854 N N . PHE B 1 205 ? -5.113 11.836 -4.164 1 89.69 205 PHE B N 1
ATOM 3855 C CA . PHE B 1 205 ? -3.885 11.32 -4.762 1 89.69 205 PHE B CA 1
ATOM 3856 C C . PHE B 1 205 ? -3.574 9.922 -4.246 1 89.69 205 PHE B C 1
ATOM 3858 O O . PHE B 1 205 ? -3.277 9.016 -5.031 1 89.69 205 PHE B O 1
ATOM 3865 N N . MET B 1 206 ? -3.689 9.742 -2.963 1 87.44 206 MET B N 1
ATOM 3866 C CA . MET B 1 206 ? -3.393 8.453 -2.354 1 87.44 206 MET B CA 1
ATOM 3867 C C . MET B 1 206 ? -4.375 7.387 -2.828 1 87.44 206 MET B C 1
ATOM 3869 O O . MET B 1 206 ? -3.977 6.27 -3.154 1 87.44 206 MET B O 1
ATOM 3873 N N . THR B 1 207 ? -5.59 7.746 -2.865 1 95.44 207 THR B N 1
ATOM 3874 C CA . THR B 1 207 ? -6.605 6.789 -3.295 1 95.44 207 THR B CA 1
ATOM 3875 C C . THR B 1 207 ? -6.387 6.387 -4.75 1 95.44 207 THR B C 1
ATOM 3877 O O . THR B 1 207 ? -6.445 5.199 -5.086 1 95.44 207 THR B O 1
ATOM 3880 N N . THR B 1 208 ? -6.105 7.383 -5.539 1 94.88 208 THR B N 1
ATOM 3881 C CA . THR B 1 208 ? -5.887 7.121 -6.957 1 94.88 208 THR B CA 1
ATOM 3882 C C . THR B 1 208 ? -4.688 6.195 -7.156 1 94.88 208 THR B C 1
ATOM 3884 O O . THR B 1 208 ? -4.801 5.16 -7.816 1 94.88 208 THR B O 1
ATOM 3887 N N . THR B 1 209 ? -3.588 6.473 -6.598 1 91.25 209 THR B N 1
ATOM 3888 C CA . THR B 1 209 ? -2.365 5.707 -6.812 1 91.25 209 THR B CA 1
ATOM 3889 C C . THR B 1 209 ? -2.494 4.305 -6.219 1 91.25 209 THR B C 1
ATOM 3891 O O . THR B 1 209 ? -2.08 3.324 -6.836 1 91.25 209 THR B O 1
ATOM 3894 N N . ASN B 1 210 ? -3.141 4.191 -5.098 1 91.94 210 ASN B N 1
ATOM 3895 C CA . ASN B 1 210 ? -3.314 2.885 -4.473 1 91.94 210 ASN B CA 1
ATOM 3896 C C . ASN B 1 210 ? -4.246 1.994 -5.289 1 91.94 210 ASN B C 1
ATOM 3898 O O . ASN B 1 210 ? -4.027 0.787 -5.395 1 91.94 210 ASN B O 1
ATOM 3902 N N . ALA B 1 211 ? -5.23 2.6 -5.812 1 95.94 211 ALA B N 1
ATOM 3903 C CA . ALA B 1 211 ? -6.188 1.824 -6.598 1 95.94 211 ALA B CA 1
ATOM 3904 C C . ALA B 1 211 ? -5.559 1.335 -7.898 1 95.94 211 ALA B C 1
ATOM 3906 O O . ALA B 1 211 ? -5.797 0.2 -8.32 1 95.94 211 ALA B O 1
ATOM 3907 N N . PHE B 1 212 ? -4.793 2.125 -8.492 1 95.06 212 PHE B N 1
ATOM 3908 C CA . PHE B 1 212 ? -4.129 1.727 -9.727 1 95.06 212 PHE B CA 1
ATOM 3909 C C . PHE B 1 212 ? -3.148 0.59 -9.477 1 95.06 212 PHE B C 1
ATOM 3911 O O . PHE B 1 212 ? -3.057 -0.348 -10.266 1 95.06 212 PHE B O 1
ATOM 3918 N N . LYS B 1 213 ? -2.504 0.608 -8.367 1 91.31 213 LYS B N 1
ATOM 3919 C CA . LYS B 1 213 ? -1.419 -0.335 -8.109 1 91.31 213 LYS B CA 1
ATOM 3920 C C . LYS B 1 213 ? -1.936 -1.59 -7.414 1 91.31 213 LYS B C 1
ATOM 3922 O O . LYS B 1 213 ? -1.155 -2.48 -7.07 1 91.31 213 LYS B O 1
ATOM 3927 N N . MET B 1 214 ? -3.186 -1.65 -7.27 1 93.56 214 MET B N 1
ATOM 3928 C CA . MET B 1 214 ? -3.783 -2.75 -6.52 1 93.56 214 MET B CA 1
ATOM 3929 C C . MET B 1 214 ? -3.531 -4.086 -7.215 1 93.56 214 MET B C 1
ATOM 3931 O O . MET B 1 214 ? -3.893 -4.262 -8.383 1 93.56 214 MET B O 1
ATOM 3935 N N . PHE B 1 215 ? -2.902 -5.051 -6.535 1 95.31 215 PHE B N 1
ATOM 3936 C CA . PHE B 1 215 ? -2.559 -6.363 -7.07 1 95.31 215 PHE B CA 1
ATOM 3937 C C . PHE B 1 215 ? -3.018 -7.469 -6.129 1 95.31 215 PHE B C 1
ATOM 3939 O O . PHE B 1 215 ? -3.709 -8.398 -6.547 1 95.31 215 PHE B O 1
ATOM 3946 N N . ASP B 1 216 ? -2.691 -7.316 -4.844 1 93.31 216 ASP B N 1
ATOM 3947 C CA . ASP B 1 216 ? -2.9 -8.375 -3.859 1 93.31 216 ASP B CA 1
ATOM 3948 C C . ASP B 1 216 ? -4.387 -8.688 -3.699 1 93.31 216 ASP B C 1
ATOM 3950 O O . ASP B 1 216 ? -4.777 -9.859 -3.674 1 93.31 216 ASP B O 1
ATOM 3954 N N . LEU B 1 217 ? -5.125 -7.621 -3.703 1 94 217 LEU B N 1
ATOM 3955 C CA . LEU B 1 217 ? -6.562 -7.801 -3.527 1 94 217 LEU B CA 1
ATOM 3956 C C . LEU B 1 217 ? -7.18 -8.469 -4.75 1 94 217 LEU B C 1
ATOM 3958 O O . LEU B 1 217 ? -8.062 -9.32 -4.617 1 94 217 LEU B O 1
ATOM 3962 N N . ASN B 1 218 ? -6.727 -8.062 -5.926 1 96.56 218 ASN B N 1
ATOM 3963 C CA . ASN B 1 218 ? -7.211 -8.664 -7.164 1 96.56 218 ASN B CA 1
ATOM 3964 C C . ASN B 1 218 ? -6.875 -10.148 -7.23 1 96.56 218 ASN B C 1
ATOM 3966 O O . ASN B 1 218 ? -7.727 -10.969 -7.578 1 96.56 218 ASN B O 1
ATOM 3970 N N . LEU B 1 219 ? -5.734 -10.484 -6.855 1 94.69 219 LEU B N 1
ATOM 3971 C CA . LEU B 1 219 ? -5.285 -11.875 -6.855 1 94.69 219 LEU B CA 1
ATOM 3972 C C . LEU B 1 219 ? -6.09 -12.703 -5.863 1 94.69 219 LEU B C 1
ATOM 3974 O O . LEU B 1 219 ? -6.559 -13.797 -6.195 1 94.69 219 LEU B O 1
ATOM 3978 N N . ALA B 1 220 ? -6.34 -12.203 -4.711 1 93.56 220 ALA B N 1
ATOM 3979 C CA . ALA B 1 220 ? -6.973 -12.945 -3.629 1 93.56 220 ALA B CA 1
ATOM 3980 C C . ALA B 1 220 ? -8.469 -13.133 -3.891 1 93.56 220 ALA B C 1
ATOM 3982 O O . ALA B 1 220 ? -9.023 -14.195 -3.611 1 93.56 220 ALA B O 1
ATOM 3983 N N . LEU B 1 221 ? -9.094 -12.141 -4.492 1 94.94 221 LEU B N 1
ATOM 3984 C CA . LEU B 1 221 ? -10.547 -12.18 -4.598 1 94.94 221 LEU B CA 1
ATOM 3985 C C . LEU B 1 221 ? -10.984 -12.938 -5.844 1 94.94 221 LEU B C 1
ATOM 3987 O O . LEU B 1 221 ? -11.859 -13.805 -5.773 1 94.94 221 LEU B O 1
ATOM 3991 N N . THR B 1 222 ? -10.305 -12.57 -6.984 1 95.56 222 THR B N 1
ATOM 3992 C CA . THR B 1 222 ? -10.852 -13.141 -8.211 1 95.56 222 THR B CA 1
ATOM 3993 C C . THR B 1 222 ? -9.75 -13.781 -9.055 1 95.56 222 THR B C 1
ATOM 3995 O O . THR B 1 222 ? -10.023 -14.609 -9.914 1 95.56 222 THR B O 1
ATOM 3998 N N . ALA B 1 223 ? -8.539 -13.305 -8.844 1 94.06 223 ALA B N 1
ATOM 3999 C CA . ALA B 1 223 ? -7.422 -13.734 -9.68 1 94.06 223 ALA B CA 1
ATOM 4000 C C . ALA B 1 223 ? -7.746 -13.547 -11.156 1 94.06 223 ALA B C 1
ATOM 4002 O O . ALA B 1 223 ? -7.332 -14.352 -12 1 94.06 223 ALA B O 1
ATOM 4003 N N . GLY B 1 224 ? -8.602 -12.609 -11.445 1 95.38 224 GLY B N 1
ATOM 4004 C CA . GLY B 1 224 ? -8.938 -12.273 -12.82 1 95.38 224 GLY B CA 1
ATOM 4005 C C . GLY B 1 224 ? -10.133 -13.047 -13.352 1 95.38 224 GLY B C 1
ATOM 4006 O O . GLY B 1 224 ? -10.625 -12.766 -14.438 1 95.38 224 GLY B O 1
ATOM 4007 N N . LEU B 1 225 ? -10.609 -13.953 -12.586 1 94.31 225 LEU B N 1
ATOM 4008 C CA . LEU B 1 225 ? -11.719 -14.797 -13.023 1 94.31 225 LEU B CA 1
ATOM 4009 C C . LEU B 1 225 ? -13.031 -14.023 -12.984 1 94.31 225 LEU B C 1
ATOM 4011 O O . LEU B 1 225 ? -13.195 -13.109 -12.172 1 94.31 225 LEU B O 1
ATOM 4015 N N . PRO B 1 226 ? -14.016 -14.344 -13.938 1 93.88 226 PRO B N 1
ATOM 4016 C CA . PRO B 1 226 ? -13.961 -15.375 -14.984 1 93.88 226 PRO B CA 1
ATOM 4017 C C . PRO B 1 226 ? -13.18 -14.922 -16.219 1 93.88 226 PRO B C 1
ATOM 4019 O O . PRO B 1 226 ? -13.289 -13.766 -16.625 1 93.88 226 PRO B O 1
ATOM 4022 N N . GLY B 1 227 ? -12.438 -15.758 -16.875 1 91.38 227 GLY B N 1
ATOM 4023 C CA . GLY B 1 227 ? -11.773 -15.523 -18.156 1 91.38 227 GLY B CA 1
ATOM 4024 C C . GLY B 1 227 ? -10.945 -14.25 -18.172 1 91.38 227 GLY B C 1
ATOM 4025 O O . GLY B 1 227 ? -10.969 -13.516 -19.156 1 91.38 227 GLY B O 1
ATOM 4026 N N . LYS B 1 228 ? -10.492 -13.656 -17.141 1 93.94 228 LYS B N 1
ATOM 4027 C CA . LYS B 1 228 ? -9.641 -12.484 -16.984 1 93.94 228 LYS B CA 1
ATOM 4028 C C . LYS B 1 228 ? -10.469 -11.203 -16.969 1 93.94 228 LYS B C 1
ATOM 4030 O O . LYS B 1 228 ? -9.922 -10.102 -17.078 1 93.94 228 LYS B O 1
ATOM 4035 N N . SER B 1 229 ? -11.75 -11.336 -16.859 1 95.25 229 SER B N 1
ATOM 4036 C CA . SER B 1 229 ? -12.664 -10.211 -16.984 1 95.25 229 SER B CA 1
ATOM 4037 C C . SER B 1 229 ? -12.609 -9.312 -15.758 1 95.25 229 SER B C 1
ATOM 4039 O O . SER B 1 229 ? -13.156 -8.203 -15.758 1 95.25 229 SER B O 1
ATOM 4041 N N . THR B 1 230 ? -11.891 -9.758 -14.742 1 96.94 230 THR B N 1
ATOM 4042 C CA . THR B 1 230 ? -11.758 -8.945 -13.539 1 96.94 230 THR B CA 1
ATOM 4043 C C . THR B 1 230 ? -10.289 -8.656 -13.242 1 96.94 230 THR B C 1
ATOM 4045 O O . THR B 1 230 ? -9.938 -8.328 -12.109 1 96.94 230 THR B O 1
ATOM 4048 N N . SER B 1 231 ? -9.492 -8.773 -14.289 1 97.5 231 SER B N 1
ATOM 4049 C CA . SER B 1 231 ? -8.07 -8.516 -14.117 1 97.5 231 SER B CA 1
ATOM 4050 C C . SER B 1 231 ? -7.777 -7.016 -14.125 1 97.5 231 SER B C 1
ATOM 4052 O O . SER B 1 231 ? -8.102 -6.32 -15.094 1 97.5 231 SER B O 1
ATOM 4054 N N . LEU B 1 232 ? -7.211 -6.594 -13.055 1 97.69 232 LEU B N 1
ATOM 4055 C CA . LEU B 1 232 ? -6.613 -5.262 -13.086 1 97.69 232 LEU B CA 1
ATOM 4056 C C . LEU B 1 232 ? -5.277 -5.281 -13.82 1 97.69 232 LEU B C 1
ATOM 4058 O O . LEU B 1 232 ? -4.727 -6.352 -14.094 1 97.69 232 LEU B O 1
ATOM 4062 N N . VAL B 1 233 ? -4.812 -4.137 -14.148 1 96.5 233 VAL B N 1
ATOM 4063 C CA . VAL B 1 233 ? -3.643 -4.027 -15.016 1 96.5 233 VAL B CA 1
ATOM 4064 C C . VAL B 1 233 ? -2.43 -4.652 -14.328 1 96.5 233 VAL B C 1
ATOM 4066 O O . VAL B 1 233 ? -1.625 -5.328 -14.977 1 96.5 233 VAL B O 1
ATOM 4069 N N . ALA B 1 234 ? -2.24 -4.441 -13.047 1 95.06 234 ALA B N 1
ATOM 4070 C CA . ALA B 1 234 ? -1.107 -5.012 -12.32 1 95.06 234 ALA B CA 1
ATOM 4071 C C . ALA B 1 234 ? -1.105 -6.535 -12.422 1 95.06 234 ALA B C 1
ATOM 4073 O O . ALA B 1 234 ? -0.05 -7.152 -12.586 1 95.06 234 ALA B O 1
ATOM 4074 N N . LEU B 1 235 ? -2.271 -7.105 -12.344 1 96.06 235 LEU B N 1
ATOM 4075 C CA . LEU B 1 235 ? -2.385 -8.555 -12.461 1 96.06 235 LEU B CA 1
ATOM 4076 C C . LEU B 1 235 ? -2.088 -9.008 -13.891 1 96.06 235 LEU B C 1
ATOM 4078 O O . LEU B 1 235 ? -1.452 -10.047 -14.094 1 96.06 235 LEU B O 1
ATOM 4082 N N . ASP B 1 236 ? -2.537 -8.266 -14.875 1 96.75 236 ASP B N 1
ATOM 4083 C CA . ASP B 1 236 ? -2.238 -8.594 -16.266 1 96.75 236 ASP B CA 1
ATOM 4084 C C . ASP B 1 236 ? -0.735 -8.555 -16.531 1 96.75 236 ASP B C 1
ATOM 4086 O O . ASP B 1 236 ? -0.195 -9.445 -17.203 1 96.75 236 ASP B O 1
ATOM 4090 N N . ILE B 1 237 ? -0.104 -7.582 -16.031 1 94.44 237 ILE B N 1
ATOM 4091 C CA . ILE B 1 237 ? 1.339 -7.445 -16.188 1 94.44 237 ILE B CA 1
ATOM 4092 C C . ILE B 1 237 ? 2.047 -8.617 -15.508 1 94.44 237 ILE B C 1
ATOM 4094 O O . ILE B 1 237 ? 2.961 -9.211 -16.078 1 94.44 237 ILE B O 1
ATOM 4098 N N . TYR B 1 238 ? 1.561 -8.93 -14.344 1 93.31 238 TYR B N 1
ATOM 4099 C C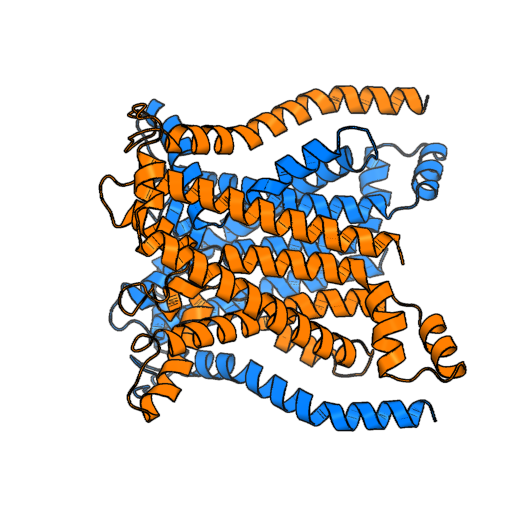A . TYR B 1 238 ? 2.113 -10.062 -13.625 1 93.31 238 TYR B CA 1
ATOM 4100 C C . TYR B 1 238 ? 2.002 -11.344 -14.445 1 93.31 238 TYR B C 1
ATOM 4102 O O . TYR B 1 238 ? 2.975 -12.094 -14.57 1 93.31 238 TYR B O 1
ATOM 4110 N N . ASN B 1 239 ? 0.896 -11.547 -14.992 1 94.12 239 ASN B N 1
ATOM 4111 C CA . ASN B 1 239 ? 0.665 -12.75 -15.789 1 94.12 239 ASN B CA 1
ATOM 4112 C C . ASN B 1 239 ? 1.507 -12.75 -17.062 1 94.12 239 ASN B C 1
ATOM 4114 O O . ASN B 1 239 ? 1.936 -13.805 -17.531 1 94.12 239 ASN B O 1
ATOM 4118 N N . SER B 1 240 ? 1.724 -11.586 -17.609 1 92.38 240 SER B N 1
ATOM 4119 C CA . SER B 1 240 ? 2.559 -11.469 -18.797 1 92.38 240 SER B CA 1
ATOM 4120 C C . SER B 1 240 ? 4.004 -11.852 -18.5 1 92.38 240 SER B C 1
ATOM 4122 O O . SER B 1 240 ? 4.676 -12.469 -19.328 1 92.38 240 SER B O 1
ATOM 4124 N N . PHE B 1 241 ? 4.457 -11.562 -17.312 1 87.44 241 PHE B N 1
ATOM 4125 C CA . PHE B 1 241 ? 5.836 -11.852 -16.938 1 87.44 241 PHE B CA 1
ATOM 4126 C C . PHE B 1 241 ? 5.992 -13.312 -16.516 1 87.44 241 PHE B C 1
ATOM 4128 O O . PHE B 1 241 ? 6.992 -13.953 -16.844 1 87.44 241 PHE B O 1
ATOM 4135 N N . TYR B 1 242 ? 4.984 -13.812 -15.805 1 85.12 242 TYR B N 1
ATOM 4136 C CA . TYR B 1 242 ? 5.242 -15.055 -15.086 1 85.12 242 TYR B CA 1
ATOM 4137 C C . TYR B 1 242 ? 4.414 -16.203 -15.656 1 85.12 242 TYR B C 1
ATOM 4139 O O . TYR B 1 242 ? 4.719 -17.375 -15.43 1 85.12 242 TYR B O 1
ATOM 4147 N N . ASN B 1 243 ? 3.414 -15.883 -16.406 1 85.62 243 ASN B N 1
ATOM 4148 C CA . ASN B 1 243 ? 2.551 -16.953 -16.875 1 85.62 243 ASN B CA 1
ATOM 4149 C C . ASN B 1 243 ? 2.609 -17.094 -18.391 1 85.62 243 ASN B C 1
ATOM 4151 O O . ASN B 1 243 ? 1.9 -17.922 -18.969 1 85.62 243 ASN B O 1
ATOM 4155 N N . ARG B 1 244 ? 3.42 -16.25 -19.031 1 86.44 244 ARG B N 1
ATOM 4156 C CA . ARG B 1 244 ? 3.588 -16.344 -20.484 1 86.44 244 ARG B CA 1
ATOM 4157 C C . ARG B 1 244 ? 5.062 -16.391 -20.859 1 86.44 244 ARG B C 1
ATOM 4159 O O . ARG B 1 244 ? 5.75 -15.359 -20.828 1 86.44 244 ARG B O 1
ATOM 4166 N N . MET B 1 245 ? 5.426 -17.453 -21.266 1 84.75 245 MET B N 1
ATOM 4167 C CA . MET B 1 245 ? 6.832 -17.641 -21.609 1 84.75 245 MET B CA 1
ATOM 4168 C C . MET B 1 245 ? 7.203 -16.781 -22.828 1 84.75 245 MET B C 1
ATOM 4170 O O . MET B 1 245 ? 6.473 -16.766 -23.812 1 84.75 245 MET B O 1
ATOM 4174 N N . GLY B 1 246 ? 8.227 -16.062 -22.734 1 86.88 246 GLY B N 1
ATOM 4175 C CA . GLY B 1 246 ? 8.719 -15.281 -23.859 1 86.88 246 GLY B CA 1
ATOM 4176 C C . GLY B 1 246 ? 8.094 -13.898 -23.938 1 86.88 246 GLY B C 1
ATOM 4177 O O . GLY B 1 246 ? 8.398 -13.133 -24.859 1 86.88 246 GLY B O 1
ATOM 4178 N N . TYR B 1 247 ? 7.297 -13.609 -23.047 1 91.25 247 TYR B N 1
ATOM 4179 C CA . TYR B 1 247 ? 6.566 -12.344 -23.094 1 91.25 247 TYR B CA 1
ATOM 4180 C C . TYR B 1 247 ? 7.164 -11.336 -22.125 1 91.25 247 TYR B C 1
ATOM 4182 O O . TYR B 1 247 ? 6.5 -10.367 -21.734 1 91.25 247 TYR B O 1
ATOM 4190 N N . GLU B 1 248 ? 8.383 -11.492 -21.719 1 91 248 GLU B N 1
ATOM 4191 C CA . GLU B 1 248 ? 9.016 -10.594 -20.766 1 91 248 GLU B CA 1
ATOM 4192 C C . GLU B 1 248 ? 9.109 -9.172 -21.312 1 91 248 GLU B C 1
ATOM 4194 O O . GLU B 1 248 ? 8.82 -8.203 -20.609 1 91 248 GLU B O 1
ATOM 4199 N N . GLY B 1 249 ? 9.469 -9.117 -22.594 1 93.31 249 GLY B N 1
ATOM 4200 C CA . GLY B 1 249 ? 9.547 -7.812 -23.219 1 93.31 249 GLY B CA 1
ATOM 4201 C C . GLY B 1 249 ? 8.195 -7.117 -23.312 1 93.31 249 GLY B C 1
ATOM 4202 O O . GLY B 1 249 ? 8.094 -5.918 -23.047 1 93.31 249 GLY B O 1
ATOM 4203 N N . VAL B 1 250 ? 7.223 -7.938 -23.625 1 94.88 250 VAL B N 1
ATOM 4204 C CA . VAL B 1 250 ? 5.875 -7.395 -23.719 1 94.88 250 VAL B CA 1
ATOM 4205 C C . VAL B 1 250 ? 5.395 -6.957 -22.328 1 94.88 250 VAL B C 1
ATOM 4207 O O . VAL B 1 250 ? 4.801 -5.887 -22.188 1 94.88 250 VAL B O 1
ATOM 4210 N N . GLY B 1 251 ? 5.699 -7.812 -21.375 1 94.31 251 GLY B N 1
ATOM 4211 C CA . GLY B 1 251 ? 5.367 -7.441 -20.016 1 94.31 251 GLY B CA 1
ATOM 4212 C C . GLY B 1 251 ? 5.996 -6.129 -19.578 1 94.31 251 GLY B C 1
ATOM 4213 O O . GLY B 1 251 ? 5.344 -5.305 -18.938 1 94.31 251 GLY B O 1
ATOM 4214 N N . GLN B 1 252 ? 7.18 -5.98 -20 1 93 252 GLN B N 1
ATOM 4215 C CA . GLN B 1 252 ? 7.887 -4.75 -19.656 1 93 252 GLN B CA 1
ATOM 4216 C C . GLN B 1 252 ? 7.281 -3.549 -20.391 1 93 252 GLN B C 1
ATOM 4218 O O . GLN B 1 252 ? 7.18 -2.461 -19.812 1 93 252 GLN B O 1
ATOM 4223 N N . ALA B 1 253 ? 6.988 -3.721 -21.547 1 95.75 253 ALA B N 1
ATOM 4224 C CA . ALA B 1 253 ? 6.336 -2.65 -22.297 1 95.75 253 ALA B CA 1
ATOM 4225 C C . ALA B 1 253 ? 5.012 -2.254 -21.656 1 95.75 253 ALA B C 1
ATOM 4227 O O . ALA B 1 253 ? 4.715 -1.064 -21.516 1 95.75 253 ALA B O 1
ATOM 4228 N N . LYS B 1 254 ? 4.246 -3.238 -21.25 1 95.75 254 LYS B N 1
ATOM 4229 C CA . LYS B 1 254 ? 2.994 -2.984 -20.547 1 95.75 254 LYS B CA 1
ATOM 4230 C C . LYS B 1 254 ? 3.236 -2.205 -19.266 1 95.75 254 LYS B C 1
ATOM 4232 O O . LYS B 1 254 ? 2.486 -1.283 -18.938 1 95.75 254 LYS B O 1
ATOM 4237 N N . ALA B 1 255 ? 4.266 -2.561 -18.547 1 93.56 255 ALA B N 1
ATOM 4238 C CA . ALA B 1 255 ? 4.605 -1.909 -17.281 1 93.56 255 ALA B CA 1
ATOM 4239 C C . ALA B 1 255 ? 4.961 -0.441 -17.5 1 93.56 255 ALA B C 1
ATOM 4241 O O . ALA B 1 255 ? 4.539 0.427 -16.734 1 93.56 255 ALA B O 1
ATOM 4242 N N . VAL B 1 256 ? 5.688 -0.176 -18.531 1 92.81 256 VAL B N 1
ATOM 4243 C CA . VAL B 1 256 ? 6.098 1.192 -18.828 1 92.81 256 VAL B CA 1
ATOM 4244 C C . VAL B 1 256 ? 4.875 2.023 -19.219 1 92.81 256 VAL B C 1
ATOM 4246 O O . VAL B 1 256 ? 4.711 3.152 -18.75 1 92.81 256 VAL B O 1
ATOM 4249 N N . LEU B 1 257 ? 4.09 1.47 -20.016 1 93.81 257 LEU B N 1
ATOM 4250 C CA . LEU B 1 257 ? 2.861 2.154 -20.406 1 93.81 257 LEU B CA 1
ATOM 4251 C C . LEU B 1 257 ? 1.992 2.449 -19.188 1 93.81 257 LEU B C 1
ATOM 4253 O O . LEU B 1 257 ? 1.448 3.549 -19.062 1 93.81 257 LEU B O 1
ATOM 4257 N N . PHE B 1 258 ? 1.915 1.435 -18.391 1 92.44 258 PHE B N 1
ATOM 4258 C CA . PHE B 1 258 ? 1.132 1.577 -17.156 1 92.44 258 PHE B CA 1
ATOM 4259 C C . PHE B 1 258 ? 1.686 2.697 -16.297 1 92.44 258 PHE B C 1
ATOM 4261 O O . PHE B 1 258 ? 0.927 3.506 -15.75 1 92.44 258 PHE B O 1
ATOM 4268 N N . LEU B 1 259 ? 2.934 2.777 -16.141 1 89.5 259 LEU B N 1
ATOM 4269 C CA . LEU B 1 259 ? 3.59 3.826 -15.375 1 89.5 259 LEU B CA 1
ATOM 4270 C C . LEU B 1 259 ? 3.262 5.203 -15.938 1 89.5 259 LEU B C 1
ATOM 4272 O O . LEU B 1 259 ? 2.951 6.129 -15.188 1 89.5 259 LEU B O 1
ATOM 4276 N N . LEU B 1 260 ? 3.346 5.344 -17.172 1 90.75 260 LEU B N 1
ATOM 4277 C CA . LEU B 1 260 ? 3.078 6.621 -17.828 1 90.75 260 LEU B CA 1
ATOM 4278 C C . LEU B 1 260 ? 1.631 7.051 -17.609 1 90.75 260 LEU B C 1
ATOM 4280 O O . LEU B 1 260 ? 1.359 8.219 -17.344 1 90.75 260 LEU B O 1
ATOM 4284 N N . ILE B 1 261 ? 0.768 6.094 -17.672 1 92.5 261 ILE B N 1
ATOM 4285 C CA . ILE B 1 261 ? -0.651 6.391 -17.516 1 92.5 261 ILE B CA 1
ATOM 4286 C C . ILE B 1 261 ? -0.921 6.816 -16.062 1 92.5 261 ILE B C 1
ATOM 4288 O O . ILE B 1 261 ? -1.553 7.848 -15.828 1 92.5 261 ILE B O 1
ATOM 4292 N N . VAL B 1 262 ? -0.402 6.035 -15.164 1 91.5 262 VAL B N 1
ATOM 4293 C CA . VAL B 1 262 ? -0.623 6.32 -13.75 1 91.5 262 VAL B CA 1
ATOM 4294 C C . VAL B 1 262 ? 0.018 7.656 -13.383 1 91.5 262 VAL B C 1
ATOM 4296 O O . VAL B 1 262 ? -0.589 8.477 -12.688 1 91.5 262 VAL B O 1
ATOM 4299 N N . ALA B 1 263 ? 1.197 7.883 -13.875 1 89 263 ALA B N 1
ATOM 4300 C CA . ALA B 1 263 ? 1.893 9.141 -13.609 1 89 263 ALA B CA 1
ATOM 4301 C C . ALA B 1 263 ? 1.118 10.328 -14.172 1 89 263 ALA B C 1
ATOM 4303 O O . ALA B 1 263 ? 0.929 11.336 -13.484 1 89 263 ALA B O 1
ATOM 4304 N N . THR B 1 264 ? 0.659 10.211 -15.344 1 92.62 264 THR B N 1
ATOM 4305 C CA . THR B 1 264 ? -0.059 11.305 -16 1 92.62 264 THR B CA 1
ATOM 4306 C C . THR B 1 264 ? -1.354 11.617 -15.25 1 92.62 264 THR B C 1
ATOM 4308 O O . THR B 1 264 ? -1.63 12.781 -14.938 1 92.62 264 THR B O 1
ATOM 4311 N N . ILE B 1 265 ? -2.064 10.602 -14.875 1 93 265 ILE B N 1
ATOM 4312 C CA . ILE B 1 265 ? -3.354 10.805 -14.227 1 93 265 ILE B CA 1
ATOM 4313 C C . ILE B 1 265 ? -3.139 11.336 -12.812 1 93 265 ILE B C 1
ATOM 4315 O O . ILE B 1 265 ? -3.775 12.312 -12.406 1 93 265 ILE B O 1
ATOM 4319 N N . SER B 1 266 ? -2.246 10.75 -12.102 1 89.44 266 SER B N 1
ATOM 4320 C CA . SER B 1 266 ? -2.031 11.117 -10.703 1 89.44 266 SER B CA 1
ATOM 4321 C C . SER B 1 266 ? -1.422 12.508 -10.594 1 89.44 266 SER B C 1
ATOM 4323 O O . SER B 1 266 ? -1.801 13.289 -9.711 1 89.44 266 SER B O 1
ATOM 4325 N N . VAL B 1 267 ? -0.509 12.898 -11.484 1 86.12 267 VAL B N 1
ATOM 4326 C CA . VAL B 1 267 ? 0.127 14.211 -11.445 1 86.12 267 VAL B CA 1
ATOM 4327 C C . VAL B 1 267 ? -0.87 15.273 -11.891 1 86.12 267 VAL B C 1
ATOM 4329 O O . VAL B 1 267 ? -0.918 16.359 -11.312 1 86.12 267 VAL B O 1
ATOM 4332 N N . THR B 1 268 ? -1.594 14.938 -12.914 1 91.06 268 THR B N 1
ATOM 4333 C CA . THR B 1 268 ? -2.621 15.875 -13.359 1 91.06 268 THR B CA 1
ATOM 4334 C C . THR B 1 268 ? -3.611 16.172 -12.242 1 91.06 268 THR B C 1
ATOM 4336 O O . THR B 1 268 ? -3.955 17.328 -11.992 1 91.06 268 THR B O 1
ATOM 4339 N N . GLN B 1 269 ? -4.016 15.094 -11.602 1 90.56 269 GLN B N 1
ATOM 4340 C CA . GLN B 1 269 ? -4.922 15.258 -10.477 1 90.56 269 GLN B CA 1
ATOM 4341 C C . GLN B 1 269 ? -4.289 16.125 -9.383 1 90.56 269 GLN B C 1
ATOM 4343 O O . GLN B 1 269 ? -4.949 16.984 -8.805 1 90.56 269 GLN B O 1
ATOM 4348 N N . LEU B 1 270 ? -3.082 15.945 -9.141 1 84 270 LEU B N 1
ATOM 4349 C CA . LEU B 1 270 ? -2.354 16.688 -8.117 1 84 270 LEU B CA 1
ATOM 4350 C C . LEU B 1 270 ? -2.258 18.156 -8.484 1 84 270 LEU B C 1
ATOM 4352 O O . LEU B 1 270 ? -2.467 19.031 -7.637 1 84 270 LEU B O 1
ATOM 4356 N N . ILE B 1 271 ? -1.97 18.484 -9.711 1 85.94 271 ILE B N 1
ATOM 4357 C CA . ILE B 1 271 ? -1.826 19.859 -10.18 1 85.94 271 ILE B CA 1
ATOM 4358 C C . ILE B 1 271 ? -3.17 20.578 -10.094 1 85.94 271 ILE B C 1
ATOM 4360 O O . ILE B 1 271 ? -3.244 21.703 -9.617 1 85.94 271 ILE B O 1
ATOM 4364 N N . ILE B 1 272 ? -4.188 19.922 -10.422 1 90.12 272 ILE B N 1
ATOM 4365 C CA . ILE B 1 272 ? -5.52 20.516 -10.43 1 90.12 272 ILE B CA 1
ATOM 4366 C C . ILE B 1 272 ? -5.965 20.812 -9.008 1 90.12 272 ILE B C 1
ATOM 4368 O O . ILE B 1 272 ? -6.461 21.906 -8.719 1 90.12 272 ILE B O 1
ATOM 4372 N N . THR B 1 273 ? -5.746 19.891 -8.148 1 87.31 273 THR B N 1
ATOM 4373 C CA . THR B 1 273 ? -6.242 20.047 -6.785 1 87.31 273 THR B CA 1
ATOM 4374 C C . THR B 1 273 ? -5.352 21 -5.996 1 87.31 273 THR B C 1
ATOM 4376 O O . THR B 1 273 ? -5.824 21.703 -5.098 1 87.31 273 THR B O 1
ATOM 4379 N N . ARG B 1 274 ? -4.109 21.094 -6.266 1 82.31 274 ARG B N 1
ATOM 4380 C CA . ARG B 1 274 ? -3.197 22.016 -5.598 1 82.31 274 ARG B CA 1
ATOM 4381 C C . ARG B 1 274 ? -3.52 23.469 -5.957 1 82.31 274 ARG B C 1
ATOM 4383 O O . ARG B 1 274 ? -3.379 24.359 -5.125 1 82.31 274 ARG B O 1
ATOM 4390 N N . ARG B 1 275 ? -3.844 23.719 -7.102 1 83.25 275 ARG B N 1
ATOM 4391 C CA . ARG B 1 275 ? -4.234 25.062 -7.531 1 83.25 275 ARG B CA 1
ATOM 4392 C C . ARG B 1 275 ? -5.426 25.562 -6.73 1 83.25 275 ARG B C 1
ATOM 4394 O O . ARG B 1 275 ? -5.512 26.75 -6.422 1 83.25 275 ARG B O 1
ATOM 4401 N N . LYS B 1 276 ? -6.215 24.672 -6.316 1 83.06 276 LYS B N 1
ATOM 4402 C CA . LYS B 1 276 ? -7.395 25.047 -5.539 1 83.06 276 LYS B CA 1
ATOM 4403 C C . LYS B 1 276 ? -7.023 25.391 -4.102 1 83.06 276 LYS B C 1
ATOM 4405 O O . LYS B 1 276 ? -7.766 26.094 -3.412 1 83.06 276 LYS B O 1
ATOM 4410 N N . GLU B 1 277 ? -5.934 24.812 -3.691 1 77.62 277 GLU B N 1
ATOM 4411 C CA . GLU B 1 277 ? -5.434 25.141 -2.359 1 77.62 277 GLU B CA 1
ATOM 4412 C C . GLU B 1 277 ? -5.047 26.625 -2.268 1 77.62 277 GLU B C 1
ATOM 4414 O O . GLU B 1 277 ? -5.285 27.266 -1.244 1 77.62 277 GLU B O 1
ATOM 4419 N N . VAL B 1 278 ? -4.449 27.219 -3.303 1 67.38 278 VAL B N 1
ATOM 4420 C CA . VAL B 1 278 ? -3.902 28.578 -3.324 1 67.38 278 VAL B CA 1
ATOM 4421 C C . VAL B 1 278 ? -5.027 29.594 -3.514 1 67.38 278 VAL B C 1
ATOM 4423 O O . VAL B 1 278 ? -4.957 30.703 -3.004 1 67.38 278 VAL B O 1
ATOM 4426 N N . GLU B 1 279 ? -5.961 29.156 -4.152 1 66.88 279 GLU B N 1
ATOM 4427 C CA . GLU B 1 279 ? -7.055 30.094 -4.406 1 66.88 279 GLU B CA 1
ATOM 4428 C C . GLU B 1 279 ? -7.867 30.359 -3.137 1 66.88 279 GLU B C 1
ATOM 4430 O O . GLU B 1 279 ? -8.406 31.438 -2.951 1 66.88 279 GLU B O 1
ATOM 4435 N N . ASN B 1 280 ? -7.812 29.391 -2.15 1 57.72 280 ASN B N 1
ATOM 4436 C CA . ASN B 1 280 ? -8.617 29.594 -0.949 1 57.72 280 ASN B CA 1
ATOM 4437 C C . ASN B 1 280 ? -7.82 30.281 0.154 1 57.72 280 ASN B C 1
ATOM 4439 O O . ASN B 1 280 ? -6.641 29.984 0.348 1 57.72 280 ASN B O 1
#

Sequence (560 aa):
MEKAFKKRFAILMLPTLIAFIIAFIIPFVLGIYLSFTKFTTVTDAQWIGLSNYIVAFRDKDFLASLLFTVKFVLVNLVTINLIAFMLAYVLSRKLRGTNIFRTVIFMPNLLGGIVLGYIWQLIINGFLSFFKTTLTADATYGFWGMVLAMNWQMIGYMMVIYIAAIQNISEEIKEAALIDGVTRGQMIRKIILPLIMPAITICLFMTTTNAFKMFDLNLALTAGLPGKSTSLVALDIYNSFYNRMGYEGVGQAKAVLFLLIVATISVTQLIITRRKEVENMEKAFKKRFAILMLPTLIAFIIAFIIPFVLGIYLSFTKFTTVTDAQWIGLSNYIVAFRDKDFLASLLFTVKFVLVNLVTINLIAFMLAYVLSRKLRGTNIFRTVIFMPNLLGGIVLGYIWQLIINGFLSFFKTTLTADATYGFWGMVLAMNWQMIGYMMVIYIAAIQNISEEIKEAALIDGVTRGQMIRKIILPLIMPAITICLFMTTTNAFKMFDLNLALTAGLPGKSTSLVALDIYNSFYNRMGYEGVGQAKAVLFLLIVATISVTQLIITRRKEVEN